Protein AF-A0A4Y7MU16-F1 (afdb_monomer_lite)

Foldseek 3Di:
DDDALVVLLVVLVVVVVVVPDDPLRSLLVLLVVLVVVLVVLLVPQDDPALLSNLLSLLVSLLPSVVRSLVSSCVNPVLPDPVVVVPDDPVDDSCVSVVVSLVVSVVVSLVVCLVRLLVHALLSLVVSLVSNQVSLVSVVVSVGRPNVVVVVSSQVSLLVLLLVLLVVLLVLLLVLLVPDDLVVLPVVDPPPPDDPPPPDPPDPLPLDADPVCVSPVSLVSSLVSNVVSLVSSLSPPDLVCQVVNQVSVLVSLLSSLLSLLVSCVVCVVPDDPVSLVVSLVVLVCCLPRVLVSSLSSLCSSPPLVNVCVVPVDDSVVCVVVCRSHHPSCSSNVSCVVSNPPDPDPPDPDDDDDDDDDDDDDDDDDDDDDDDDDDDDDDDDDDDDDDDDDDDDDDDDDDDDDDDPPDDDDDDD

Structure (mmCIF, N/CA/C/O backbone):
data_AF-A0A4Y7MU16-F1
#
_entry.id   AF-A0A4Y7MU16-F1
#
loop_
_atom_site.group_PDB
_atom_site.id
_atom_site.type_symbol
_atom_site.label_atom_id
_atom_site.label_alt_id
_atom_site.label_comp_id
_atom_site.label_asym_id
_atom_site.label_entity_id
_atom_site.label_seq_id
_atom_site.pdbx_PDB_ins_code
_atom_site.Cartn_x
_atom_site.Cartn_y
_atom_site.Cartn_z
_atom_site.occupancy
_atom_site.B_iso_or_equiv
_atom_site.auth_seq_id
_atom_site.auth_comp_id
_atom_site.auth_asym_id
_atom_site.auth_atom_id
_atom_site.pdbx_PDB_model_num
ATOM 1 N N . MET A 1 1 ? 29.665 -9.356 -17.501 1.00 50.44 1 MET A N 1
ATOM 2 C CA . MET A 1 1 ? 30.226 -8.029 -17.849 1.00 50.44 1 MET A CA 1
ATOM 3 C C . MET A 1 1 ? 29.354 -7.382 -18.915 1.00 50.44 1 MET A C 1
ATOM 5 O O . MET A 1 1 ? 29.232 -7.974 -19.983 1.00 50.44 1 MET A O 1
ATOM 9 N N . PRO A 1 2 ? 28.740 -6.214 -18.660 1.00 68.50 2 PRO A N 1
ATOM 10 C CA . PRO A 1 2 ? 27.995 -5.486 -19.685 1.00 68.50 2 PRO A CA 1
ATOM 11 C C . PRO A 1 2 ? 28.936 -4.986 -20.791 1.00 68.50 2 PRO A C 1
ATOM 13 O O . PRO A 1 2 ? 29.977 -4.393 -20.513 1.00 68.50 2 PRO A O 1
ATOM 16 N N . ALA A 1 3 ? 28.566 -5.188 -22.060 1.00 77.75 3 ALA A N 1
ATOM 17 C CA . ALA A 1 3 ? 29.281 -4.562 -23.174 1.00 77.75 3 ALA A CA 1
ATOM 18 C C . ALA A 1 3 ? 29.185 -3.025 -23.082 1.00 77.75 3 ALA A C 1
ATOM 20 O O . ALA A 1 3 ? 28.113 -2.492 -22.799 1.00 77.75 3 ALA A O 1
ATOM 21 N N . GLN A 1 4 ? 30.284 -2.315 -23.335 1.00 88.62 4 GLN A N 1
ATOM 22 C CA . GLN A 1 4 ? 30.342 -0.848 -23.259 1.00 88.62 4 GLN A CA 1
ATOM 23 C C . GLN A 1 4 ? 29.851 -0.179 -24.557 1.00 88.62 4 GLN A C 1
ATOM 25 O O . GLN A 1 4 ? 29.906 -0.781 -25.634 1.00 88.62 4 GLN A O 1
ATOM 30 N N . LEU A 1 5 ? 29.444 1.095 -24.488 1.00 87.62 5 LEU A N 1
ATOM 31 C CA . LEU A 1 5 ? 28.971 1.877 -25.644 1.00 87.62 5 LEU A CA 1
ATOM 32 C C . LEU A 1 5 ? 29.914 1.824 -26.876 1.00 87.62 5 LEU A C 1
ATOM 34 O O . LEU A 1 5 ? 29.414 1.553 -27.970 1.00 87.62 5 LEU A O 1
ATOM 38 N N . PRO A 1 6 ? 31.257 1.953 -26.761 1.00 90.94 6 PRO A N 1
ATOM 39 C CA . PRO A 1 6 ? 32.152 1.866 -27.922 1.00 90.94 6 PRO A CA 1
ATOM 40 C C . PRO A 1 6 ? 32.183 0.485 -28.596 1.00 90.94 6 PRO A C 1
ATOM 42 O O . PRO A 1 6 ? 32.540 0.382 -29.769 1.00 90.94 6 PRO A O 1
ATOM 45 N N . HIS A 1 7 ? 31.821 -0.585 -27.881 1.00 90.94 7 HIS A N 1
ATOM 46 C CA . HIS A 1 7 ? 31.638 -1.912 -28.473 1.00 90.94 7 HIS A CA 1
ATOM 47 C C . HIS A 1 7 ? 30.292 -1.994 -29.207 1.00 90.94 7 HIS A C 1
ATOM 49 O O . HIS A 1 7 ? 30.240 -2.475 -30.336 1.00 90.94 7 HIS A O 1
ATOM 55 N N . CYS A 1 8 ? 29.227 -1.452 -28.613 1.00 92.19 8 CYS A N 1
ATOM 56 C CA . CYS A 1 8 ? 27.890 -1.416 -29.211 1.00 92.19 8 CYS A CA 1
ATOM 57 C C . CYS A 1 8 ? 27.881 -0.648 -30.540 1.00 92.19 8 CYS A C 1
ATOM 59 O O . CYS A 1 8 ? 27.414 -1.175 -31.547 1.00 92.19 8 CYS A O 1
ATOM 61 N N . LEU A 1 9 ? 28.490 0.543 -30.565 1.00 91.56 9 LEU A N 1
ATOM 62 C CA . LEU A 1 9 ? 28.662 1.359 -31.772 1.00 91.56 9 LEU A CA 1
ATOM 63 C C . LEU A 1 9 ? 29.432 0.615 -32.874 1.00 91.56 9 LEU A C 1
ATOM 65 O O . LEU A 1 9 ? 29.068 0.706 -34.045 1.00 91.56 9 LEU A O 1
ATOM 69 N N . LYS A 1 10 ? 30.459 -0.172 -32.520 1.00 93.44 10 LYS A N 1
ATOM 70 C CA . LYS A 1 10 ? 31.178 -1.019 -33.485 1.00 93.44 10 LYS A CA 1
ATOM 71 C C . LYS A 1 10 ? 30.280 -2.123 -34.043 1.00 93.44 10 LYS A C 1
ATOM 73 O O . LYS A 1 10 ? 30.223 -2.270 -35.258 1.00 93.44 10 LYS A O 1
ATOM 78 N N . VAL A 1 11 ? 29.572 -2.870 -33.191 1.00 93.31 11 VAL A N 1
ATOM 79 C CA . VAL A 1 11 ? 28.681 -3.971 -33.610 1.00 93.31 11 VAL A CA 1
ATOM 80 C C . VAL A 1 11 ? 27.541 -3.463 -34.495 1.00 93.31 11 VAL A C 1
ATOM 82 O O . VAL A 1 11 ? 27.362 -3.973 -35.599 1.00 93.31 11 VAL A O 1
ATOM 85 N N . VAL A 1 12 ? 26.835 -2.408 -34.082 1.00 93.50 12 VAL A N 1
ATOM 86 C CA . VAL A 1 12 ? 25.778 -1.774 -34.891 1.00 93.50 12 VAL A CA 1
ATOM 87 C C . VAL A 1 12 ? 26.351 -1.176 -36.180 1.00 93.50 12 VAL A C 1
ATOM 89 O O . VAL A 1 12 ? 25.787 -1.365 -37.255 1.00 93.50 12 VAL A O 1
ATOM 92 N N . GLY A 1 13 ? 27.539 -0.572 -36.117 1.00 92.50 13 GLY A N 1
ATOM 93 C CA . GLY A 1 13 ? 28.277 -0.115 -37.291 1.00 92.50 13 GLY A CA 1
ATOM 94 C C . GLY A 1 13 ? 28.751 -1.235 -38.229 1.00 92.50 13 GLY A C 1
ATOM 95 O O . GLY A 1 13 ? 29.057 -0.947 -39.383 1.00 92.50 13 GLY A O 1
ATOM 96 N N . TYR A 1 14 ? 28.835 -2.499 -37.796 1.00 94.75 14 TYR A N 1
ATOM 97 C CA . TYR A 1 14 ? 28.999 -3.650 -38.695 1.00 94.75 14 TYR A CA 1
ATOM 98 C C . TYR A 1 14 ? 27.648 -4.104 -39.263 1.00 94.75 14 TYR A C 1
ATOM 100 O O . TYR A 1 14 ? 27.562 -4.309 -40.469 1.00 94.75 14 TYR A O 1
ATOM 108 N N . LEU A 1 15 ? 26.594 -4.191 -38.440 1.00 94.12 15 LEU A N 1
ATOM 109 C CA . LEU A 1 15 ? 25.238 -4.569 -38.871 1.00 94.12 15 LEU A CA 1
ATOM 110 C C . LEU A 1 15 ? 24.717 -3.654 -39.993 1.00 94.12 15 LEU A C 1
ATOM 112 O O . LEU A 1 15 ? 24.406 -4.152 -41.075 1.00 94.12 15 LEU A O 1
ATOM 116 N N . ARG A 1 16 ? 24.749 -2.327 -39.793 1.00 93.38 16 ARG A N 1
ATOM 117 C CA . ARG A 1 16 ? 24.359 -1.328 -40.809 1.00 93.38 16 ARG A CA 1
ATOM 118 C C . ARG A 1 16 ? 25.166 -1.468 -42.112 1.00 93.38 16 ARG A C 1
ATOM 120 O O . ARG A 1 16 ? 24.612 -1.333 -43.196 1.00 93.38 16 ARG A O 1
ATOM 127 N N . ARG A 1 17 ? 26.467 -1.792 -42.034 1.00 95.19 17 ARG A N 1
ATOM 128 C CA . ARG A 1 17 ? 27.338 -1.992 -43.216 1.00 95.19 17 ARG A CA 1
ATOM 129 C C . ARG A 1 17 ? 27.137 -3.324 -43.941 1.00 95.19 17 ARG A C 1
ATOM 131 O O . ARG A 1 17 ? 27.571 -3.432 -45.082 1.00 95.19 17 ARG A O 1
ATOM 138 N N . MET A 1 18 ? 26.524 -4.326 -43.311 1.00 94.19 18 MET A N 1
ATOM 139 C CA . MET A 1 18 ? 26.190 -5.583 -43.989 1.00 94.19 18 MET A CA 1
ATOM 140 C C . MET A 1 18 ? 24.920 -5.463 -44.841 1.00 94.19 18 MET A C 1
ATOM 142 O O . MET A 1 18 ? 24.765 -6.242 -45.774 1.00 94.19 18 MET A O 1
ATOM 146 N N . GLY A 1 19 ? 24.027 -4.508 -44.546 1.00 90.19 19 GLY A N 1
ATOM 147 C CA . GLY A 1 19 ? 22.806 -4.268 -45.332 1.00 90.19 19 GLY A CA 1
ATOM 148 C C . GLY A 1 19 ? 21.785 -5.416 -45.305 1.00 90.19 19 GLY A C 1
ATOM 149 O O . GLY A 1 19 ? 20.919 -5.479 -46.169 1.00 90.19 19 GLY A O 1
ATOM 150 N N . VAL A 1 20 ? 21.910 -6.340 -44.344 1.00 93.75 20 VAL A N 1
ATOM 151 C CA . VAL A 1 20 ? 21.046 -7.532 -44.193 1.00 93.75 20 VAL A CA 1
ATOM 152 C C . VAL A 1 20 ? 19.807 -7.252 -43.334 1.00 93.75 20 VAL A C 1
ATOM 154 O O . VAL A 1 20 ? 18.834 -7.991 -43.424 1.00 93.75 20 VAL A O 1
ATOM 157 N N . PHE A 1 21 ? 19.845 -6.199 -42.514 1.00 91.31 21 PHE A N 1
ATOM 158 C CA . PHE A 1 21 ? 18.784 -5.823 -41.580 1.00 91.31 21 PHE A CA 1
ATOM 159 C C . PHE A 1 21 ? 18.346 -4.379 -41.815 1.00 91.31 21 PHE A C 1
ATOM 161 O O . PHE A 1 21 ? 19.187 -3.531 -42.133 1.00 91.31 21 PHE A O 1
ATOM 168 N N . SER A 1 22 ? 17.062 -4.097 -41.600 1.00 90.06 22 SER A N 1
ATOM 169 C CA . SER A 1 22 ? 16.547 -2.728 -41.512 1.00 90.06 22 SER A CA 1
ATOM 170 C C . SER A 1 22 ? 16.989 -2.040 -40.209 1.00 90.06 22 SER A C 1
ATOM 172 O O . SER A 1 22 ? 17.485 -2.683 -39.279 1.00 90.06 22 SER A O 1
ATOM 174 N N . GLU A 1 23 ? 16.817 -0.721 -40.109 1.00 88.25 23 GLU A N 1
ATOM 175 C CA . GLU A 1 23 ? 17.204 0.017 -38.900 1.00 88.25 23 GLU A CA 1
ATOM 176 C C . GLU A 1 23 ? 16.298 -0.355 -37.707 1.00 88.25 23 GLU A C 1
ATOM 178 O O . GLU A 1 23 ? 16.780 -0.538 -36.590 1.00 88.25 23 GLU A O 1
ATOM 183 N N . GLU A 1 24 ? 15.010 -0.604 -37.955 1.00 89.62 24 GLU A N 1
ATOM 184 C CA . GLU A 1 24 ? 14.029 -1.138 -37.002 1.00 89.62 24 GLU A CA 1
ATOM 185 C C . GLU A 1 24 ? 14.423 -2.528 -36.488 1.00 89.62 24 GLU A C 1
ATOM 187 O O . GLU A 1 24 ? 14.350 -2.795 -35.285 1.00 89.62 24 GLU A O 1
ATOM 192 N N . GLU A 1 25 ? 14.896 -3.412 -37.372 1.00 92.25 25 GLU A N 1
ATOM 193 C CA . GLU A 1 25 ? 15.423 -4.716 -36.974 1.00 92.25 25 GLU A CA 1
ATOM 194 C C . GLU A 1 25 ? 16.686 -4.576 -36.117 1.00 92.25 25 GLU A C 1
ATOM 196 O O . GLU A 1 25 ? 16.819 -5.276 -35.114 1.00 92.25 25 GLU A O 1
ATOM 201 N N . ILE A 1 26 ? 17.597 -3.657 -36.450 1.00 93.81 26 ILE A N 1
ATOM 202 C CA . ILE A 1 26 ? 18.818 -3.406 -35.668 1.00 93.81 26 ILE A CA 1
ATOM 203 C C . ILE A 1 26 ? 18.474 -2.839 -34.278 1.00 93.81 26 ILE A C 1
ATOM 205 O O . ILE A 1 26 ? 19.003 -3.336 -33.276 1.00 93.81 26 ILE A O 1
ATOM 209 N N . ARG A 1 27 ? 17.544 -1.875 -34.189 1.00 93.94 27 ARG A N 1
ATOM 210 C CA . ARG A 1 27 ? 16.982 -1.342 -32.929 1.00 93.94 27 ARG A CA 1
ATOM 211 C C . ARG A 1 27 ? 16.387 -2.460 -32.073 1.00 93.94 27 ARG A C 1
ATOM 213 O O . ARG A 1 27 ? 16.740 -2.610 -30.900 1.00 93.94 27 ARG A O 1
ATOM 220 N N . LEU A 1 28 ? 15.530 -3.292 -32.670 1.00 93.75 28 LEU A N 1
ATOM 221 C CA . LEU A 1 28 ? 14.874 -4.405 -31.988 1.00 93.75 28 LEU A CA 1
ATOM 222 C C . LEU A 1 28 ? 15.882 -5.472 -31.535 1.00 93.75 28 LEU A C 1
ATOM 224 O O . LEU A 1 28 ? 15.782 -5.960 -30.412 1.00 93.75 28 LEU A O 1
ATOM 228 N N . LYS A 1 29 ? 16.879 -5.819 -32.359 1.00 94.38 29 LYS A N 1
ATOM 229 C CA . LYS A 1 29 ? 17.928 -6.793 -32.005 1.00 94.38 29 LYS A CA 1
ATOM 230 C C . LYS A 1 29 ? 18.833 -6.290 -30.885 1.00 94.38 29 LYS A C 1
ATOM 232 O O . LYS A 1 29 ? 19.184 -7.083 -30.010 1.00 94.38 29 LYS A O 1
ATOM 237 N N . PHE A 1 30 ? 19.160 -4.997 -30.863 1.00 95.44 30 PHE A N 1
ATOM 238 C CA . PHE A 1 30 ? 19.878 -4.381 -29.746 1.00 95.44 30 PHE A CA 1
ATOM 239 C C . PHE A 1 30 ? 19.081 -4.518 -28.441 1.00 95.44 30 PHE A C 1
ATOM 241 O O . PHE A 1 30 ? 19.600 -5.060 -27.464 1.00 95.44 30 PHE A O 1
ATOM 248 N N . LEU A 1 31 ? 17.809 -4.103 -28.433 1.00 96.12 31 LEU A N 1
ATOM 249 C CA . LEU A 1 31 ? 16.962 -4.178 -27.238 1.00 96.12 31 LEU A CA 1
ATOM 250 C C . LEU A 1 31 ? 16.687 -5.625 -26.800 1.00 96.12 31 LEU A C 1
ATOM 252 O O . LEU A 1 31 ? 16.736 -5.901 -25.606 1.00 96.12 31 LEU A O 1
ATOM 256 N N . GLN A 1 32 ? 16.491 -6.567 -27.732 1.00 95.62 32 GLN A N 1
ATOM 257 C CA . GLN A 1 32 ? 16.361 -8.002 -27.432 1.00 95.62 32 GLN A CA 1
ATOM 258 C C . GLN A 1 32 ? 17.610 -8.549 -26.725 1.00 95.62 32 GLN A C 1
ATOM 260 O O . GLN A 1 32 ? 17.499 -9.128 -25.647 1.00 95.62 32 GLN A O 1
ATOM 265 N N . ALA A 1 33 ? 18.804 -8.328 -27.287 1.00 95.12 33 ALA A N 1
ATOM 266 C CA . ALA A 1 33 ? 20.053 -8.809 -26.694 1.00 95.12 33 ALA A CA 1
ATOM 267 C C . ALA A 1 33 ? 20.326 -8.186 -25.311 1.00 95.12 33 ALA A C 1
ATOM 269 O O . ALA A 1 33 ? 20.867 -8.847 -24.421 1.00 95.12 33 ALA A O 1
ATOM 270 N N . ARG A 1 34 ? 19.928 -6.923 -25.114 1.00 95.38 34 ARG A N 1
ATOM 271 C CA . ARG A 1 34 ? 20.030 -6.231 -23.825 1.00 95.38 34 ARG A CA 1
ATOM 272 C C . ARG A 1 34 ? 19.020 -6.718 -22.792 1.00 95.38 34 ARG A C 1
ATOM 274 O O . ARG A 1 34 ? 19.419 -6.940 -21.654 1.00 95.38 34 ARG A O 1
ATOM 281 N N . ASP A 1 35 ? 17.769 -6.939 -23.183 1.00 95.25 35 ASP A N 1
ATOM 282 C CA . ASP A 1 35 ? 16.710 -7.460 -22.313 1.00 95.25 35 ASP A CA 1
ATOM 283 C C . ASP A 1 35 ? 17.004 -8.893 -21.845 1.00 95.25 35 ASP A C 1
ATOM 285 O O . ASP A 1 35 ? 16.840 -9.192 -20.666 1.00 95.25 35 ASP A O 1
ATOM 289 N N . SER A 1 36 ? 17.511 -9.765 -22.727 1.00 95.94 36 SER A N 1
ATOM 290 C CA . SER A 1 36 ? 17.919 -11.126 -22.347 1.00 95.94 36 SER A CA 1
ATOM 291 C C . SER A 1 36 ? 19.053 -11.134 -21.319 1.00 95.94 36 SER A C 1
ATOM 293 O O . SER A 1 36 ? 18.976 -11.873 -20.340 1.00 95.94 36 SER A O 1
ATOM 295 N N . TRP A 1 37 ? 20.083 -10.297 -21.503 1.00 95.69 37 TRP A N 1
ATOM 296 C CA . TRP A 1 37 ? 21.163 -10.174 -20.518 1.00 95.69 37 TRP A CA 1
ATOM 297 C C . TRP A 1 37 ? 20.661 -9.577 -19.192 1.00 95.69 37 TRP A C 1
ATOM 299 O O . TRP A 1 37 ? 20.937 -10.128 -18.127 1.00 95.69 37 TRP A O 1
ATOM 309 N N . PHE A 1 38 ? 19.883 -8.493 -19.251 1.00 96.25 38 PHE A N 1
ATOM 310 C CA . PHE A 1 38 ? 19.322 -7.848 -18.064 1.00 96.25 38 PHE A CA 1
ATOM 311 C C . PHE A 1 38 ? 18.473 -8.821 -17.233 1.00 96.25 38 PHE A C 1
ATOM 313 O O . PHE A 1 38 ? 18.653 -8.900 -16.020 1.00 96.25 38 PHE A O 1
ATOM 320 N N . LYS A 1 39 ? 17.626 -9.629 -17.885 1.00 96.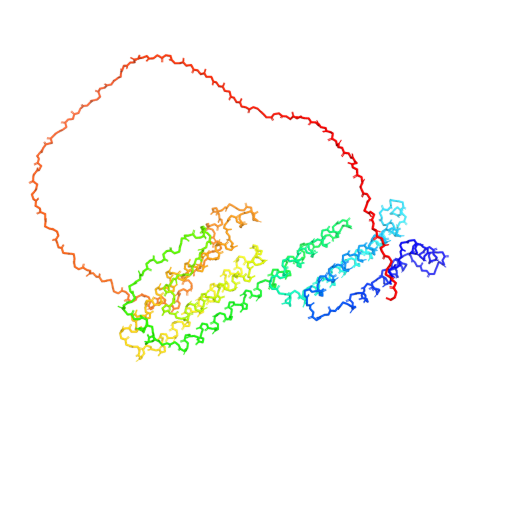12 39 LYS A N 1
ATOM 321 C CA . LYS A 1 39 ? 16.834 -10.677 -17.227 1.00 96.12 39 LYS A CA 1
ATOM 322 C C . LYS A 1 39 ? 17.705 -11.716 -16.529 1.00 96.12 39 LYS A C 1
ATOM 324 O O . LYS A 1 39 ? 17.485 -11.943 -15.348 1.00 96.12 39 LYS A O 1
ATOM 329 N N . SER A 1 40 ? 18.753 -12.241 -17.178 1.00 96.44 40 SER A N 1
ATOM 330 C CA . SER A 1 40 ? 19.674 -13.170 -16.498 1.00 96.44 40 SER A CA 1
ATOM 331 C C . SER A 1 40 ? 20.318 -12.568 -15.239 1.00 96.44 40 SER A C 1
ATOM 333 O O . SER A 1 40 ? 20.446 -13.254 -14.233 1.00 96.44 40 SER A O 1
ATOM 335 N N . THR A 1 41 ? 20.629 -11.267 -15.242 1.00 95.38 41 THR A N 1
ATOM 336 C CA . THR A 1 41 ? 21.169 -10.563 -14.066 1.00 95.38 41 THR A CA 1
ATOM 337 C C . THR A 1 41 ? 20.123 -10.308 -12.965 1.00 95.38 41 THR A C 1
ATOM 339 O O . THR A 1 41 ? 20.500 -10.185 -11.803 1.00 95.38 41 THR A O 1
ATOM 342 N N . LEU A 1 42 ? 18.821 -10.277 -13.281 1.00 96.25 42 LEU A N 1
ATOM 343 C CA . LEU A 1 42 ? 17.750 -10.288 -12.270 1.00 96.25 42 LEU A CA 1
ATOM 344 C C . LEU A 1 42 ? 17.438 -11.705 -11.753 1.00 96.25 42 LEU A C 1
ATOM 346 O O . LEU A 1 42 ? 17.127 -11.881 -10.577 1.00 96.25 42 LEU A O 1
ATOM 350 N N . ASP A 1 43 ? 17.533 -12.726 -12.606 1.00 95.88 43 ASP A N 1
ATOM 351 C CA . ASP A 1 43 ? 17.289 -14.122 -12.224 1.00 95.88 43 ASP A CA 1
ATOM 352 C C . ASP A 1 43 ? 18.367 -14.675 -11.273 1.00 95.88 43 ASP A C 1
ATOM 354 O O . ASP A 1 43 ? 18.069 -15.551 -10.460 1.00 95.88 43 ASP A O 1
ATOM 358 N N . GLU A 1 44 ? 19.582 -14.116 -11.318 1.00 96.25 44 GLU A N 1
ATOM 359 C CA . GLU A 1 44 ? 20.698 -14.381 -10.394 1.00 96.25 44 GLU A CA 1
ATOM 360 C C . GLU A 1 44 ? 20.500 -13.806 -8.969 1.00 96.25 44 GLU A C 1
ATOM 362 O O . GLU A 1 44 ? 21.300 -14.103 -8.077 1.00 96.25 44 GLU A O 1
ATOM 367 N N . ILE A 1 45 ? 19.465 -12.992 -8.709 1.00 96.50 45 ILE A N 1
ATOM 368 C CA . ILE A 1 45 ? 19.251 -12.378 -7.386 1.00 96.50 45 ILE A CA 1
ATOM 369 C C . ILE A 1 45 ? 18.701 -13.425 -6.385 1.00 96.50 45 ILE A C 1
ATOM 371 O O . ILE A 1 45 ? 17.656 -14.024 -6.654 1.00 96.50 45 ILE A O 1
ATOM 375 N N . PRO A 1 46 ? 19.334 -13.616 -5.203 1.00 95.44 46 PRO A N 1
ATOM 376 C CA . PRO A 1 46 ? 18.838 -14.507 -4.146 1.00 95.44 46 PRO A CA 1
ATOM 377 C C . PRO A 1 46 ? 17.454 -14.093 -3.620 1.00 95.44 46 PRO A C 1
ATOM 379 O O . PRO A 1 46 ? 17.191 -12.901 -3.450 1.00 95.44 46 PRO A O 1
ATOM 382 N N . LYS A 1 47 ? 16.581 -15.072 -3.353 1.00 94.38 47 LYS A N 1
ATOM 383 C CA . LYS A 1 47 ? 15.132 -14.896 -3.088 1.00 94.38 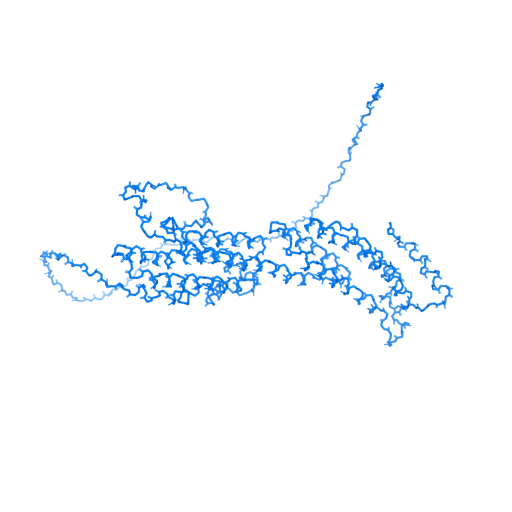47 LYS A CA 1
ATOM 384 C C . LYS A 1 47 ? 14.711 -15.277 -1.661 1.00 94.38 47 LYS A C 1
ATOM 386 O O . LYS A 1 47 ? 13.528 -15.247 -1.334 1.00 94.38 47 LYS A O 1
ATOM 391 N N . GLU A 1 48 ? 15.676 -15.621 -0.812 1.00 93.00 48 GLU A N 1
ATOM 392 C CA . GLU A 1 48 ? 15.495 -16.083 0.569 1.00 93.00 48 GLU A CA 1
ATOM 393 C C . GLU A 1 48 ? 15.117 -14.939 1.526 1.00 93.00 48 GLU A C 1
ATOM 395 O O . GLU A 1 48 ? 14.330 -15.136 2.449 1.00 93.00 48 GLU A O 1
ATOM 400 N N . ASP A 1 49 ? 15.651 -13.739 1.285 1.00 94.50 49 ASP A N 1
ATOM 401 C CA . ASP A 1 49 ? 15.317 -12.503 1.999 1.00 94.50 49 ASP A CA 1
ATOM 402 C C . ASP A 1 49 ? 14.631 -11.540 1.019 1.00 94.50 49 ASP A C 1
ATOM 404 O O . ASP A 1 49 ? 15.253 -11.027 0.086 1.00 94.50 49 ASP A O 1
ATOM 408 N N . ALA A 1 50 ? 13.338 -11.287 1.233 1.00 94.69 50 ALA A N 1
ATOM 409 C CA . ALA A 1 50 ? 12.535 -10.436 0.357 1.00 94.69 50 ALA A CA 1
ATOM 410 C C . ALA A 1 50 ? 12.964 -8.956 0.371 1.00 94.69 50 ALA A C 1
ATOM 412 O O . ALA A 1 50 ? 12.820 -8.272 -0.640 1.00 94.69 50 ALA A O 1
ATOM 413 N N . TYR A 1 51 ? 13.510 -8.449 1.481 1.00 95.81 51 TYR A N 1
ATOM 414 C CA . TYR A 1 51 ? 14.026 -7.080 1.552 1.00 95.81 51 TYR A CA 1
ATOM 415 C C . TYR A 1 51 ? 15.299 -6.949 0.709 1.00 95.81 51 TYR A C 1
ATOM 417 O O . TYR A 1 51 ? 15.401 -6.047 -0.123 1.00 95.81 51 TYR A O 1
ATOM 425 N N . GLN A 1 52 ? 16.229 -7.897 0.847 1.00 96.06 52 GLN A N 1
ATOM 426 C CA . GLN A 1 52 ? 17.462 -7.930 0.055 1.00 96.06 52 GLN A CA 1
ATOM 427 C C . GLN A 1 52 ? 17.197 -8.208 -1.432 1.00 96.06 52 GLN A C 1
ATOM 429 O O . GLN A 1 52 ? 17.839 -7.590 -2.284 1.00 96.06 52 GLN A O 1
ATOM 434 N N . HIS A 1 53 ? 16.241 -9.086 -1.759 1.00 96.88 53 HIS A N 1
ATOM 435 C CA . HIS A 1 53 ? 15.817 -9.347 -3.138 1.00 96.88 53 HIS A CA 1
ATOM 436 C C . HIS A 1 53 ? 15.279 -8.075 -3.804 1.00 96.88 53 HIS A C 1
ATOM 438 O O . HIS A 1 53 ? 15.744 -7.698 -4.883 1.00 96.88 53 HIS A O 1
ATOM 444 N N . VAL A 1 54 ? 14.356 -7.362 -3.144 1.00 97.38 54 VAL A N 1
ATOM 445 C CA . VAL A 1 54 ? 13.779 -6.127 -3.694 1.00 97.38 54 VAL A CA 1
ATOM 446 C C . VAL A 1 54 ? 14.830 -5.025 -3.811 1.00 97.38 54 VAL A C 1
ATOM 448 O O . VAL A 1 54 ? 14.907 -4.400 -4.865 1.00 97.38 54 VAL A O 1
ATOM 451 N N . LEU A 1 55 ? 15.683 -4.805 -2.803 1.00 97.25 55 LEU A N 1
ATOM 452 C CA . LEU A 1 55 ? 16.731 -3.778 -2.891 1.00 97.25 55 LEU A CA 1
ATOM 453 C C . LEU A 1 55 ? 17.691 -4.021 -4.065 1.00 97.25 55 LEU A C 1
ATOM 455 O O . LEU A 1 55 ? 17.937 -3.102 -4.847 1.00 97.25 55 LEU A O 1
ATOM 459 N N . LYS A 1 56 ? 18.168 -5.258 -4.248 1.00 97.38 56 LYS A N 1
ATOM 460 C CA . LYS A 1 56 ? 19.018 -5.626 -5.394 1.00 97.38 56 LYS A CA 1
ATOM 461 C C . LYS A 1 56 ? 18.276 -5.492 -6.723 1.00 97.38 56 LYS A C 1
ATOM 463 O O . LYS A 1 56 ? 18.851 -5.002 -7.691 1.00 97.38 56 LYS A O 1
ATOM 468 N N . THR A 1 57 ? 16.994 -5.859 -6.766 1.00 97.75 57 THR A N 1
ATOM 469 C CA . THR A 1 57 ? 16.147 -5.697 -7.959 1.00 97.75 57 THR A CA 1
ATOM 470 C C . THR A 1 57 ? 16.005 -4.223 -8.341 1.00 97.75 57 THR A C 1
ATOM 472 O O . THR A 1 57 ? 16.159 -3.883 -9.513 1.00 97.75 57 THR A O 1
ATOM 475 N N . VAL A 1 58 ? 15.775 -3.331 -7.369 1.00 97.81 58 VAL A N 1
ATOM 476 C CA . VAL A 1 58 ? 15.713 -1.873 -7.574 1.00 97.81 58 VAL A CA 1
ATOM 477 C C . VAL A 1 58 ? 17.056 -1.331 -8.064 1.00 97.81 58 VAL A C 1
ATOM 479 O O . VAL A 1 58 ? 17.089 -0.577 -9.034 1.00 97.81 58 VAL A O 1
ATOM 482 N N . GLU A 1 59 ? 18.165 -1.721 -7.433 1.00 96.31 59 GLU A N 1
ATOM 483 C CA . GLU A 1 59 ? 19.503 -1.248 -7.797 1.00 96.31 59 GLU A CA 1
ATOM 484 C C . GLU A 1 59 ? 19.910 -1.676 -9.214 1.00 96.31 59 GLU A C 1
ATOM 486 O O . GLU A 1 59 ? 20.264 -0.825 -10.035 1.00 96.31 59 GLU A O 1
ATOM 491 N N . LEU A 1 60 ? 19.817 -2.972 -9.521 1.00 96.62 60 LEU A N 1
ATOM 492 C CA . LEU A 1 60 ? 20.204 -3.527 -10.819 1.00 96.62 60 LEU A CA 1
ATOM 493 C C . LEU A 1 60 ? 19.284 -3.022 -11.938 1.00 96.62 60 LEU A C 1
ATOM 495 O O . LEU A 1 60 ? 19.775 -2.689 -13.017 1.00 96.62 60 LEU A O 1
ATOM 499 N N . SER A 1 61 ? 17.980 -2.867 -11.673 1.00 97.25 61 SER A N 1
ATOM 500 C CA . SER A 1 61 ? 17.050 -2.219 -12.612 1.00 97.25 61 SER A CA 1
ATOM 501 C C . SER A 1 61 ? 17.443 -0.768 -12.875 1.00 97.25 61 SER A C 1
ATOM 503 O O . SER A 1 61 ? 17.585 -0.373 -14.031 1.00 97.25 61 SER A O 1
ATOM 505 N N . ARG A 1 62 ? 17.690 0.020 -11.821 1.00 96.56 62 ARG A N 1
ATOM 506 C CA . ARG A 1 62 ? 18.075 1.432 -11.934 1.00 96.56 62 ARG A CA 1
ATOM 507 C C . ARG A 1 62 ? 19.350 1.621 -12.750 1.00 96.56 62 ARG A C 1
ATOM 509 O O . ARG A 1 62 ? 19.382 2.496 -13.610 1.00 96.56 62 ARG A O 1
ATOM 516 N N . VAL A 1 63 ? 20.393 0.836 -12.478 1.00 94.69 63 VAL A N 1
ATOM 517 C CA . VAL A 1 63 ? 21.681 0.957 -13.177 1.00 94.69 63 VAL A CA 1
ATOM 518 C C . VAL A 1 63 ? 21.557 0.456 -14.616 1.00 94.69 63 VAL A C 1
ATOM 520 O O . VAL A 1 63 ? 21.792 1.214 -15.555 1.00 94.69 63 VAL A O 1
ATOM 523 N N . HIS A 1 64 ? 21.137 -0.793 -14.819 1.00 95.38 64 HIS A N 1
ATOM 524 C CA . HIS A 1 64 ? 21.241 -1.421 -16.135 1.00 95.38 64 HIS A CA 1
ATOM 525 C C . HIS A 1 64 ? 20.198 -0.921 -17.133 1.00 95.38 64 HIS A C 1
ATOM 527 O O . HIS A 1 64 ? 20.512 -0.808 -18.317 1.00 95.38 64 HIS A O 1
ATOM 533 N N . LEU A 1 65 ? 18.991 -0.547 -16.697 1.00 96.12 65 LEU A N 1
ATOM 534 C CA . LEU A 1 65 ? 18.020 0.063 -17.607 1.00 96.12 65 LEU A CA 1
ATOM 535 C C . LEU A 1 65 ? 18.446 1.480 -18.021 1.00 96.12 65 LEU A C 1
ATOM 537 O O . LEU A 1 65 ? 18.214 1.863 -19.166 1.00 96.12 65 LEU A O 1
ATOM 541 N N . PHE A 1 66 ? 19.131 2.228 -17.146 1.00 94.62 66 PHE A N 1
ATOM 542 C CA . PHE A 1 66 ? 19.710 3.531 -17.490 1.00 94.62 66 PHE A CA 1
ATOM 543 C C . PHE A 1 66 ? 20.894 3.383 -18.460 1.00 94.62 66 PHE A C 1
ATOM 545 O O . PHE A 1 66 ? 20.966 4.110 -19.453 1.00 94.62 66 PHE A O 1
ATOM 552 N N . ASP A 1 67 ? 21.774 2.397 -18.243 1.00 93.56 67 ASP A N 1
ATOM 553 C CA . ASP A 1 67 ? 22.851 2.046 -19.179 1.00 93.56 67 ASP A CA 1
ATOM 554 C C . ASP A 1 67 ? 22.300 1.672 -20.564 1.00 93.56 67 ASP A C 1
ATOM 556 O O . ASP A 1 67 ? 22.801 2.143 -21.583 1.00 93.56 67 ASP A O 1
ATOM 560 N N . ILE A 1 68 ? 21.260 0.832 -20.628 1.00 95.25 68 ILE A N 1
ATOM 561 C CA . ILE A 1 68 ? 20.656 0.402 -21.898 1.00 95.25 68 ILE A CA 1
ATOM 562 C C . ILE A 1 68 ? 19.964 1.581 -22.595 1.00 95.25 68 ILE A C 1
ATOM 564 O O . ILE A 1 68 ? 20.135 1.750 -23.803 1.00 95.25 68 ILE A O 1
ATOM 568 N N . ALA A 1 69 ? 19.234 2.421 -21.856 1.00 93.56 69 ALA A N 1
ATOM 569 C CA . ALA A 1 69 ? 18.526 3.573 -22.408 1.00 93.56 69 ALA A CA 1
ATOM 570 C C . ALA A 1 69 ? 19.473 4.656 -22.953 1.00 93.56 69 ALA A C 1
ATOM 572 O O . ALA A 1 69 ? 19.292 5.139 -24.073 1.00 93.56 69 ALA A O 1
ATOM 573 N N . THR A 1 70 ? 20.515 5.007 -22.194 1.00 91.38 70 THR A N 1
ATOM 574 C CA . THR A 1 70 ? 21.532 5.974 -22.638 1.00 91.38 70 THR A CA 1
ATOM 575 C C . THR A 1 70 ? 22.334 5.446 -23.825 1.00 91.38 70 THR A C 1
ATOM 577 O O . THR A 1 70 ? 22.586 6.194 -24.768 1.00 91.38 70 THR A O 1
ATOM 580 N N . GLN A 1 71 ? 22.665 4.150 -23.847 1.00 93.12 71 GLN A N 1
ATOM 581 C CA . GLN A 1 71 ? 23.296 3.530 -25.012 1.00 93.12 71 GLN A CA 1
ATOM 582 C C . GLN A 1 71 ? 22.380 3.512 -26.233 1.00 93.12 71 GLN A C 1
ATOM 584 O O . GLN A 1 71 ? 22.862 3.789 -27.326 1.00 93.12 71 GLN A O 1
ATOM 589 N N . TYR A 1 72 ? 21.083 3.229 -26.071 1.00 93.75 72 TYR A N 1
ATOM 590 C CA . TYR A 1 72 ? 20.131 3.263 -27.181 1.00 93.75 72 TYR A CA 1
ATOM 591 C C . TYR A 1 72 ? 20.107 4.654 -27.828 1.00 93.75 72 TYR A C 1
ATOM 593 O O . TYR A 1 72 ? 20.417 4.773 -29.010 1.00 93.75 72 TYR A O 1
ATOM 601 N N . ARG A 1 73 ? 19.856 5.719 -27.051 1.00 90.38 73 ARG A N 1
ATOM 602 C CA . ARG A 1 73 ? 19.782 7.099 -27.580 1.00 90.38 73 ARG A CA 1
ATOM 603 C C . ARG A 1 73 ? 21.119 7.617 -28.140 1.00 90.38 73 ARG A C 1
ATOM 605 O O . ARG A 1 73 ? 21.119 8.536 -28.948 1.00 90.38 73 ARG A O 1
ATOM 612 N N . ALA A 1 74 ? 22.251 7.017 -27.756 1.00 90.62 74 ALA A N 1
ATOM 613 C CA . ALA A 1 74 ? 23.576 7.314 -28.314 1.00 90.62 74 ALA A CA 1
ATOM 614 C C . ALA A 1 74 ? 23.931 6.513 -29.590 1.00 90.62 74 ALA A C 1
ATOM 616 O O . ALA A 1 74 ? 24.961 6.777 -30.211 1.00 90.62 74 ALA A O 1
ATOM 617 N N . ILE A 1 75 ? 23.125 5.514 -29.965 1.00 91.50 75 ILE A N 1
ATOM 618 C CA . ILE A 1 75 ? 23.304 4.666 -31.162 1.00 91.50 75 ILE A CA 1
ATOM 619 C C . ILE A 1 75 ? 22.219 4.958 -32.212 1.00 91.50 75 ILE A C 1
ATOM 621 O O . ILE A 1 75 ? 22.481 4.871 -33.419 1.00 91.50 75 ILE A O 1
ATOM 625 N N . PHE A 1 76 ? 21.019 5.291 -31.740 1.00 89.56 76 PHE A N 1
ATOM 626 C CA . PHE A 1 76 ? 19.798 5.538 -32.495 1.00 89.56 76 PHE A CA 1
ATOM 627 C C . PHE A 1 76 ? 19.306 6.954 -32.158 1.00 89.56 76 PHE A C 1
ATOM 629 O O . PHE A 1 76 ? 18.660 7.180 -31.133 1.00 89.56 76 PHE A O 1
ATOM 636 N N . THR A 1 77 ? 19.706 7.932 -32.974 1.00 75.62 77 THR A N 1
ATOM 637 C CA . THR A 1 77 ? 19.568 9.363 -32.662 1.00 75.62 77 THR A CA 1
ATOM 638 C C . THR A 1 77 ? 18.179 9.903 -33.021 1.00 75.62 77 THR A C 1
ATOM 640 O O . THR A 1 77 ? 18.031 10.736 -33.910 1.00 75.62 77 THR A O 1
ATOM 643 N N . ASP A 1 78 ? 17.159 9.443 -32.295 1.00 68.69 78 ASP A N 1
ATOM 644 C CA . ASP A 1 78 ? 15.735 9.768 -32.517 1.00 68.69 78 ASP A CA 1
ATOM 645 C C . ASP A 1 78 ? 15.357 11.251 -32.291 1.00 68.69 78 ASP A C 1
ATOM 647 O O . ASP A 1 78 ? 14.211 11.636 -32.498 1.00 68.69 78 ASP A O 1
ATOM 651 N N . GLU A 1 79 ? 16.313 12.083 -31.869 1.00 59.78 79 GLU A N 1
ATOM 652 C CA . GLU A 1 79 ? 16.141 13.511 -31.556 1.00 59.78 79 GLU A CA 1
ATOM 653 C C . GLU A 1 79 ? 16.836 14.444 -32.571 1.00 59.78 79 GLU A C 1
ATOM 655 O O . GLU A 1 79 ? 16.750 15.664 -32.441 1.00 59.78 79 GLU A O 1
ATOM 660 N N . ASP A 1 80 ? 17.585 13.910 -33.546 1.00 65.69 80 ASP A N 1
ATOM 661 C CA . ASP A 1 80 ? 18.330 14.734 -34.508 1.00 65.69 80 ASP A CA 1
ATOM 662 C C . ASP A 1 80 ? 17.375 15.291 -35.586 1.00 65.69 80 ASP A C 1
ATOM 664 O O . ASP A 1 80 ? 16.767 14.503 -36.318 1.00 65.69 80 ASP A O 1
ATOM 668 N N . PRO A 1 81 ? 17.252 16.626 -35.756 1.00 63.94 81 PRO A N 1
ATOM 669 C CA . PRO A 1 81 ? 16.393 17.219 -36.782 1.00 63.94 81 PRO A CA 1
ATOM 670 C C . PRO A 1 81 ? 16.700 16.747 -38.210 1.00 63.94 81 PRO A C 1
ATOM 672 O O . PRO A 1 81 ? 15.804 16.743 -39.051 1.00 63.94 81 PRO A O 1
ATOM 675 N N . LEU A 1 82 ? 17.940 16.338 -38.499 1.00 66.25 82 LEU A N 1
ATOM 676 C CA . LEU A 1 82 ? 18.340 15.795 -39.798 1.00 66.25 82 LEU A CA 1
ATOM 677 C C . LEU A 1 82 ? 17.928 14.327 -39.972 1.00 66.25 82 LEU A C 1
ATOM 679 O O . LEU A 1 82 ? 17.706 13.904 -41.104 1.00 66.25 82 LEU A O 1
ATOM 683 N N . VAL A 1 83 ? 17.787 13.561 -38.887 1.00 67.44 83 VAL A N 1
ATOM 684 C CA . VAL A 1 83 ? 17.199 12.210 -38.927 1.00 67.44 83 VAL A CA 1
ATOM 685 C C . VAL A 1 83 ? 15.685 12.326 -39.086 1.00 67.44 83 VAL A C 1
ATOM 687 O O . VAL A 1 83 ? 15.134 11.767 -40.030 1.00 67.44 83 VAL A O 1
ATOM 690 N N . LEU A 1 84 ? 15.031 13.143 -38.253 1.00 67.62 84 LEU A N 1
ATOM 691 C CA . LEU A 1 84 ? 13.586 13.400 -38.306 1.00 67.62 84 LEU A CA 1
ATOM 692 C C . LEU A 1 84 ? 13.124 13.917 -39.683 1.00 67.62 84 LEU A C 1
ATOM 694 O O . LEU A 1 84 ? 12.055 13.545 -40.156 1.00 67.62 84 LEU A O 1
ATOM 698 N N . ALA A 1 85 ? 13.939 14.730 -40.365 1.00 64.88 85 ALA A N 1
ATOM 699 C CA . ALA A 1 85 ? 13.652 15.221 -41.718 1.00 64.88 85 ALA A CA 1
ATOM 700 C C . ALA A 1 85 ? 13.793 14.164 -42.838 1.00 64.88 85 ALA A C 1
ATOM 702 O O . ALA A 1 85 ? 13.409 14.445 -43.973 1.00 64.88 85 ALA A O 1
ATOM 703 N N . ASN A 1 86 ? 14.353 12.982 -42.549 1.00 65.31 86 ASN A N 1
ATOM 704 C CA . ASN A 1 86 ? 14.553 11.884 -43.504 1.00 65.31 86 ASN A CA 1
ATOM 705 C C . ASN A 1 86 ? 13.800 10.589 -43.125 1.00 65.31 86 ASN A C 1
ATOM 707 O O . ASN A 1 86 ? 13.906 9.601 -43.852 1.00 65.31 86 ASN A O 1
ATOM 711 N N . GLN A 1 87 ? 13.049 10.573 -42.020 1.00 67.56 87 GLN A N 1
ATOM 712 C CA . GLN A 1 87 ? 12.204 9.437 -41.636 1.00 67.56 87 GLN A CA 1
ATOM 713 C C . GLN A 1 87 ? 10.965 9.312 -42.533 1.00 67.56 87 GLN A C 1
ATOM 715 O O . GLN A 1 87 ? 10.416 10.307 -43.010 1.00 67.56 87 GLN A O 1
ATOM 720 N N . ASP A 1 88 ? 10.494 8.078 -42.737 1.00 68.00 88 ASP A N 1
ATOM 721 C CA . ASP A 1 88 ? 9.193 7.835 -43.366 1.00 68.00 88 ASP A CA 1
ATOM 722 C C . ASP A 1 88 ? 8.083 8.307 -42.404 1.00 68.00 88 ASP A C 1
ATOM 724 O O . ASP A 1 88 ? 8.012 7.805 -41.279 1.00 68.00 88 ASP A O 1
ATOM 728 N N . PRO A 1 89 ? 7.187 9.233 -42.804 1.00 67.19 89 PRO A N 1
ATOM 729 C CA . PRO A 1 89 ? 6.115 9.727 -41.937 1.00 67.19 89 PRO A CA 1
ATOM 730 C C . PRO A 1 89 ? 5.100 8.650 -41.506 1.00 67.19 89 PRO A C 1
ATOM 732 O O . PRO A 1 89 ? 4.260 8.924 -40.650 1.00 67.19 89 PRO A O 1
ATOM 735 N N . ASN A 1 90 ? 5.159 7.437 -42.068 1.00 68.94 90 ASN A N 1
ATOM 736 C CA . ASN A 1 90 ? 4.364 6.286 -41.639 1.00 68.94 90 ASN A CA 1
ATOM 737 C C . ASN A 1 90 ? 5.050 5.432 -40.548 1.00 68.94 90 ASN A C 1
ATOM 739 O O . ASN A 1 90 ? 4.386 4.584 -39.947 1.00 68.94 90 ASN A O 1
ATOM 743 N N . THR A 1 91 ? 6.345 5.636 -40.271 1.00 70.19 91 THR A N 1
ATOM 744 C CA . THR A 1 91 ? 7.165 4.737 -39.438 1.00 70.19 91 THR A CA 1
ATOM 745 C C . THR A 1 91 ? 7.689 5.439 -38.186 1.00 70.19 91 THR A C 1
ATOM 747 O O . THR A 1 91 ? 8.651 6.200 -38.225 1.00 70.19 91 THR A O 1
ATOM 750 N N . ASN A 1 92 ? 7.097 5.139 -37.028 1.00 77.19 92 ASN A N 1
ATOM 751 C CA . ASN A 1 92 ? 7.574 5.652 -35.741 1.00 77.19 92 ASN A CA 1
ATOM 752 C C . ASN A 1 92 ? 8.661 4.733 -35.150 1.00 77.19 92 ASN A C 1
ATOM 754 O O . ASN A 1 92 ? 8.385 3.895 -34.291 1.00 77.19 92 ASN A O 1
ATOM 758 N N . GLU A 1 93 ? 9.903 4.890 -35.617 1.00 79.06 93 GLU A N 1
ATOM 759 C CA . GLU A 1 93 ? 11.066 4.144 -35.109 1.00 79.06 93 GLU A CA 1
ATOM 760 C C . GLU A 1 93 ? 11.271 4.314 -33.589 1.00 79.06 93 GLU A C 1
ATOM 762 O O . GLU A 1 93 ? 11.613 3.359 -32.883 1.00 79.06 93 GLU A O 1
ATOM 767 N N . SER A 1 94 ? 11.010 5.515 -33.066 1.00 81.31 94 SER A N 1
ATOM 768 C CA . SER A 1 94 ? 11.171 5.870 -31.651 1.00 81.31 94 SER A CA 1
ATOM 769 C C . SER A 1 94 ? 10.190 5.119 -30.740 1.00 81.31 94 SER A C 1
ATOM 771 O O . SER A 1 94 ? 10.500 4.845 -29.577 1.00 81.31 94 SER A O 1
ATOM 773 N N . ALA A 1 95 ? 9.020 4.717 -31.251 1.00 88.00 95 ALA A N 1
ATOM 774 C CA . ALA A 1 95 ? 8.039 3.937 -30.495 1.00 88.00 95 ALA A CA 1
ATOM 775 C C . ALA A 1 95 ? 8.607 2.594 -30.006 1.00 88.00 95 ALA A C 1
ATOM 777 O O . ALA A 1 95 ? 8.245 2.154 -28.917 1.00 88.00 95 ALA A O 1
ATOM 778 N N . ILE A 1 96 ? 9.549 1.985 -30.740 1.00 91.88 96 ILE A N 1
ATOM 779 C CA . ILE A 1 96 ? 10.224 0.739 -30.334 1.00 91.88 96 ILE A CA 1
ATOM 780 C C . ILE A 1 96 ? 10.905 0.918 -28.963 1.00 91.88 96 ILE A C 1
ATOM 782 O O . ILE A 1 96 ? 10.790 0.059 -28.086 1.00 91.88 96 ILE A O 1
ATOM 786 N N . TYR A 1 97 ? 11.566 2.061 -28.754 1.00 92.06 97 TYR A N 1
ATOM 787 C CA . TYR A 1 97 ? 12.222 2.405 -27.493 1.00 92.06 97 TYR A CA 1
ATOM 788 C C . TYR A 1 97 ? 11.216 2.678 -26.374 1.00 92.06 97 TYR A C 1
ATOM 790 O O . TYR A 1 97 ? 11.318 2.079 -25.302 1.00 92.06 97 TYR A O 1
ATOM 798 N N . TYR A 1 98 ? 10.216 3.532 -26.613 1.00 91.44 98 TYR A N 1
ATOM 799 C CA . TYR A 1 98 ? 9.243 3.881 -25.574 1.00 91.44 98 TYR A CA 1
ATOM 800 C C . TYR A 1 98 ? 8.375 2.685 -25.157 1.00 91.44 98 TYR A C 1
ATOM 802 O O . TYR A 1 98 ? 8.149 2.494 -23.963 1.00 91.44 98 TYR A O 1
ATOM 810 N N . SER A 1 99 ? 7.963 1.821 -26.091 1.00 93.56 99 SER A N 1
ATOM 811 C CA . SER A 1 99 ? 7.277 0.564 -25.764 1.00 93.56 99 SER A CA 1
ATOM 812 C C . SER A 1 99 ? 8.157 -0.381 -24.941 1.00 93.56 99 SER A C 1
ATOM 814 O O . SER A 1 99 ? 7.658 -1.002 -24.002 1.00 93.56 99 SER A O 1
ATOM 816 N N . TRP A 1 100 ? 9.463 -0.464 -25.226 1.00 95.88 100 TRP A N 1
ATOM 817 C CA . TRP A 1 100 ? 10.392 -1.244 -24.403 1.00 95.88 100 TRP A CA 1
ATOM 818 C C . TRP A 1 100 ? 10.530 -0.663 -22.988 1.00 95.88 100 TRP A C 1
ATOM 820 O O . TRP A 1 100 ? 10.392 -1.413 -22.023 1.00 95.88 100 TRP A O 1
ATOM 830 N N . ILE A 1 101 ? 10.720 0.655 -22.847 1.00 95.69 101 ILE A N 1
ATOM 831 C CA . ILE A 1 101 ? 10.792 1.342 -21.544 1.00 95.69 101 ILE A CA 1
ATOM 832 C C . ILE A 1 101 ? 9.522 1.104 -20.718 1.00 95.69 101 ILE A C 1
ATOM 834 O O . ILE A 1 101 ? 9.620 0.713 -19.555 1.00 95.69 101 ILE A O 1
ATOM 838 N N . ILE A 1 102 ? 8.339 1.278 -21.320 1.00 95.69 102 ILE A N 1
ATOM 839 C CA . ILE A 1 102 ? 7.051 1.024 -20.660 1.00 95.69 102 ILE A CA 1
ATOM 840 C C . ILE A 1 102 ? 6.988 -0.430 -20.183 1.00 95.69 102 ILE A C 1
ATOM 842 O O . ILE A 1 102 ? 6.721 -0.660 -19.006 1.00 95.69 102 ILE A O 1
ATOM 846 N N . GLN A 1 103 ? 7.338 -1.402 -21.035 1.00 97.25 103 GLN A N 1
ATOM 847 C CA . GLN A 1 103 ? 7.385 -2.810 -20.634 1.00 97.25 103 GLN A CA 1
ATOM 848 C C . GLN A 1 103 ? 8.364 -3.051 -19.475 1.00 97.25 103 GLN A C 1
ATOM 850 O O . GLN A 1 103 ? 8.043 -3.818 -18.576 1.00 97.25 103 GLN A O 1
ATOM 855 N N . LYS A 1 104 ? 9.542 -2.407 -19.446 1.00 97.12 104 LYS A N 1
ATOM 856 C CA . LYS A 1 104 ? 10.510 -2.591 -18.346 1.00 97.12 104 LYS A CA 1
ATOM 857 C C . LYS A 1 104 ? 9.990 -2.028 -17.024 1.00 97.12 104 LYS A C 1
ATOM 859 O O . LYS A 1 104 ? 10.190 -2.648 -15.983 1.00 97.12 104 LYS A O 1
ATOM 864 N N . ILE A 1 105 ? 9.293 -0.893 -17.068 1.00 97.38 105 ILE A N 1
ATOM 865 C CA . ILE A 1 105 ? 8.626 -0.310 -15.899 1.00 97.38 105 ILE A CA 1
ATOM 866 C C . ILE A 1 105 ? 7.484 -1.228 -15.434 1.00 97.38 105 ILE A C 1
ATOM 868 O O . ILE A 1 105 ? 7.380 -1.500 -14.242 1.00 97.38 105 ILE A O 1
ATOM 872 N N . THR A 1 106 ? 6.673 -1.775 -16.347 1.00 97.69 106 THR A N 1
ATOM 873 C CA . THR A 1 106 ? 5.615 -2.746 -16.015 1.00 97.69 106 THR A CA 1
ATOM 874 C C . THR A 1 106 ? 6.173 -4.039 -15.408 1.00 97.69 106 THR A C 1
ATOM 876 O O . THR A 1 106 ? 5.659 -4.482 -14.383 1.00 97.69 106 THR A O 1
ATOM 879 N N . ASP A 1 107 ? 7.242 -4.609 -15.978 1.00 97.38 107 ASP A N 1
ATOM 880 C CA . ASP A 1 107 ? 7.924 -5.800 -15.447 1.00 97.38 107 ASP A CA 1
ATOM 881 C C . ASP A 1 107 ? 8.412 -5.553 -14.004 1.00 97.38 107 ASP A C 1
ATOM 883 O O . ASP A 1 107 ? 8.163 -6.361 -13.108 1.00 97.38 107 ASP A O 1
ATOM 887 N N . PHE A 1 108 ? 9.060 -4.405 -13.765 1.00 97.81 108 PHE A N 1
ATOM 888 C CA . PHE A 1 108 ? 9.554 -4.001 -12.446 1.00 97.81 108 PHE A CA 1
ATOM 889 C C . PHE A 1 108 ? 8.420 -3.786 -11.429 1.00 97.81 108 PHE A C 1
ATOM 891 O O . PHE A 1 108 ? 8.501 -4.289 -10.309 1.00 97.81 108 PHE A O 1
ATOM 898 N N . LEU A 1 109 ? 7.343 -3.088 -11.809 1.00 98.00 109 LEU A N 1
ATOM 899 C CA . LEU A 1 109 ? 6.179 -2.870 -10.941 1.00 98.00 109 LEU A CA 1
ATOM 900 C C . LEU A 1 109 ? 5.478 -4.193 -10.585 1.00 98.00 109 LEU A C 1
ATOM 902 O O . LEU A 1 109 ? 5.061 -4.366 -9.441 1.00 98.00 109 LEU A O 1
ATOM 906 N N . GLY A 1 110 ? 5.398 -5.141 -11.525 1.00 97.38 110 GLY A N 1
ATOM 907 C CA . GLY A 1 110 ? 4.854 -6.481 -11.283 1.00 97.38 110 GLY A CA 1
ATOM 908 C C . GLY A 1 110 ? 5.713 -7.315 -10.327 1.00 97.38 110 GLY A C 1
ATOM 909 O O . GLY A 1 110 ? 5.183 -7.932 -9.404 1.00 97.38 110 GLY A O 1
ATOM 910 N N . ALA A 1 111 ? 7.041 -7.291 -10.486 1.00 95.38 111 ALA A N 1
ATOM 911 C CA . ALA A 1 111 ? 7.960 -7.930 -9.540 1.00 95.38 111 ALA A CA 1
ATOM 912 C C . ALA A 1 111 ? 7.832 -7.321 -8.130 1.00 95.38 111 ALA A C 1
ATOM 914 O O . ALA A 1 111 ? 7.694 -8.044 -7.143 1.00 95.38 111 ALA A O 1
ATOM 915 N N . LEU A 1 112 ? 7.784 -5.988 -8.046 1.00 96.75 112 LEU A N 1
ATOM 916 C CA . LEU A 1 112 ? 7.622 -5.251 -6.796 1.00 96.75 112 LEU A CA 1
ATOM 917 C C . LEU A 1 112 ? 6.289 -5.588 -6.099 1.00 96.75 112 LEU A C 1
ATOM 919 O O . LEU A 1 112 ? 6.278 -5.852 -4.897 1.00 96.75 112 LEU A O 1
ATOM 923 N N . GLN A 1 113 ? 5.181 -5.667 -6.844 1.00 96.50 113 GLN A N 1
ATOM 924 C CA . GLN A 1 113 ? 3.869 -6.068 -6.318 1.00 96.50 113 GLN A CA 1
ATOM 925 C C . GLN A 1 113 ? 3.882 -7.481 -5.702 1.00 96.50 113 GLN A C 1
ATOM 927 O O . GLN A 1 113 ? 3.224 -7.714 -4.688 1.00 96.50 113 GLN A O 1
ATOM 932 N N . CYS A 1 114 ? 4.649 -8.412 -6.276 1.00 94.38 114 CYS A N 1
ATOM 933 C CA . CYS A 1 114 ? 4.789 -9.778 -5.767 1.00 94.38 114 CYS A CA 1
ATOM 934 C C . CYS A 1 114 ? 5.627 -9.889 -4.481 1.00 94.38 114 CYS A C 1
ATOM 936 O O . CYS A 1 114 ? 5.465 -10.864 -3.743 1.00 94.38 114 CYS A O 1
ATOM 938 N N . ASP A 1 115 ? 6.521 -8.933 -4.209 1.00 95.31 115 ASP A N 1
ATOM 939 C CA . ASP A 1 115 ? 7.486 -9.022 -3.104 1.00 95.31 115 ASP A CA 1
ATOM 940 C C . ASP A 1 115 ? 7.224 -8.062 -1.942 1.00 95.31 115 ASP A C 1
ATOM 942 O O . ASP A 1 115 ? 7.477 -8.441 -0.797 1.00 95.31 115 ASP A O 1
ATOM 946 N N . LEU A 1 116 ? 6.660 -6.869 -2.177 1.00 95.81 116 LEU A N 1
ATOM 947 C CA . LEU A 1 116 ? 6.310 -5.931 -1.100 1.00 95.81 116 LEU A CA 1
ATOM 948 C C . LEU A 1 116 ? 5.489 -6.568 0.044 1.00 95.81 116 LEU A C 1
ATOM 950 O O . LEU A 1 116 ? 5.822 -6.290 1.199 1.00 95.81 116 LEU A O 1
ATOM 954 N N . PRO A 1 117 ? 4.504 -7.467 -0.197 1.00 95.81 117 PRO A N 1
ATOM 955 C CA . PRO A 1 117 ? 3.787 -8.154 0.880 1.00 95.81 117 PRO A CA 1
ATOM 956 C C . PRO A 1 117 ? 4.689 -8.946 1.841 1.00 95.81 117 PRO A C 1
ATOM 958 O O . PRO A 1 117 ? 4.317 -9.115 3.002 1.00 95.81 117 PRO A O 1
ATOM 961 N N . LYS A 1 118 ? 5.869 -9.390 1.385 1.00 95.81 118 LYS A N 1
ATOM 962 C CA . LYS A 1 118 ? 6.840 -10.216 2.127 1.00 95.81 118 LYS A CA 1
ATOM 963 C C . LYS A 1 118 ? 7.872 -9.386 2.907 1.00 95.81 118 LYS A C 1
ATOM 965 O O . LYS A 1 118 ? 8.466 -9.892 3.854 1.00 95.81 118 LYS A O 1
ATOM 970 N N . VAL A 1 119 ? 8.109 -8.130 2.515 1.00 95.31 119 VAL A N 1
ATOM 971 C CA . VAL A 1 119 ? 9.059 -7.211 3.177 1.00 95.31 119 VAL A CA 1
ATOM 972 C C . VAL A 1 119 ? 8.522 -6.807 4.554 1.00 95.31 119 VAL A C 1
ATOM 974 O O . VAL A 1 119 ? 7.342 -6.489 4.674 1.00 95.31 119 VAL A O 1
ATOM 977 N N . SER A 1 120 ? 9.354 -6.770 5.598 1.00 92.69 120 SER A N 1
ATOM 978 C CA . SER A 1 120 ? 8.904 -6.399 6.953 1.00 92.69 120 SER A CA 1
ATOM 979 C C . SER A 1 120 ? 8.261 -4.992 7.006 1.00 92.69 120 SER A C 1
ATOM 981 O O . SER A 1 120 ? 8.596 -4.130 6.187 1.00 92.69 120 SER A O 1
ATOM 983 N N . PRO A 1 121 ? 7.356 -4.702 7.966 1.00 90.06 121 PRO A N 1
ATOM 984 C CA . PRO A 1 121 ? 6.782 -3.360 8.117 1.00 90.06 121 PRO A CA 1
ATOM 985 C C . PRO A 1 121 ? 7.835 -2.268 8.356 1.00 90.06 121 PRO A C 1
ATOM 987 O O . PRO A 1 121 ? 7.712 -1.174 7.815 1.00 90.06 121 PRO A O 1
ATOM 990 N N . SER A 1 122 ? 8.900 -2.574 9.104 1.00 90.38 122 SER A N 1
ATOM 991 C CA . SER A 1 122 ? 9.986 -1.633 9.410 1.00 90.38 122 SER A CA 1
ATOM 992 C C . SER A 1 122 ? 10.940 -1.369 8.241 1.00 90.38 122 SER A C 1
ATOM 994 O O . SER A 1 122 ? 11.560 -0.313 8.196 1.00 90.38 122 SER A O 1
ATOM 996 N N . SER A 1 123 ? 11.054 -2.288 7.278 1.00 92.94 123 SER A N 1
ATOM 997 C CA . SER A 1 123 ? 11.889 -2.108 6.082 1.00 92.94 123 SER A CA 1
ATOM 998 C C . SER A 1 123 ? 11.154 -1.444 4.909 1.00 92.94 123 SER A C 1
ATOM 1000 O O . SER A 1 123 ? 11.793 -1.075 3.922 1.00 92.94 123 SER A O 1
ATOM 1002 N N . LEU A 1 124 ? 9.827 -1.289 4.989 1.00 93.38 124 LEU A N 1
ATOM 1003 C CA . LEU A 1 124 ? 8.994 -0.842 3.869 1.00 93.38 124 LEU A CA 1
ATOM 1004 C C . LEU A 1 124 ? 9.306 0.598 3.421 1.00 93.38 124 LEU A C 1
ATOM 1006 O O . LEU A 1 124 ? 9.358 0.862 2.221 1.00 93.38 124 LEU A O 1
ATOM 1010 N N . GLU A 1 125 ? 9.585 1.503 4.364 1.00 92.25 125 GLU A N 1
ATOM 1011 C CA . GLU A 1 125 ? 9.980 2.895 4.087 1.00 92.25 125 GLU A CA 1
ATOM 1012 C C . GLU A 1 125 ? 11.310 2.976 3.313 1.00 92.25 125 GLU A C 1
ATOM 1014 O O . GLU A 1 125 ? 11.414 3.698 2.321 1.00 92.25 125 GLU A O 1
ATOM 1019 N N . SER A 1 126 ? 12.306 2.169 3.701 1.00 94.50 126 SER A N 1
ATOM 1020 C CA . SER A 1 126 ? 13.599 2.064 3.004 1.00 94.50 126 SER A CA 1
ATOM 1021 C C . SER A 1 126 ? 13.414 1.621 1.546 1.00 94.50 126 SER A C 1
ATOM 1023 O O . SER A 1 126 ? 13.930 2.252 0.619 1.00 94.50 126 SER A O 1
ATOM 1025 N N . VAL A 1 127 ? 12.595 0.586 1.321 1.00 96.69 127 VAL A N 1
ATOM 1026 C CA . VAL A 1 127 ? 12.257 0.105 -0.028 1.00 96.69 127 VAL A CA 1
ATOM 1027 C C . VAL A 1 127 ? 11.511 1.173 -0.836 1.00 96.69 127 VAL A C 1
ATOM 1029 O O . VAL A 1 127 ? 11.822 1.371 -2.012 1.00 96.69 127 VAL A O 1
ATOM 1032 N N . PHE A 1 128 ? 10.575 1.899 -0.218 1.00 96.19 128 PHE A N 1
ATOM 1033 C CA . PHE A 1 128 ? 9.850 3.000 -0.857 1.00 96.19 128 PHE A CA 1
ATOM 1034 C C . PHE A 1 128 ? 10.794 4.123 -1.302 1.00 96.19 128 PHE A C 1
ATOM 1036 O O . PHE A 1 128 ? 10.740 4.542 -2.459 1.00 96.19 128 PHE A O 1
ATOM 1043 N N . GLY A 1 129 ? 11.715 4.547 -0.431 1.00 96.19 129 GLY A N 1
ATOM 1044 C CA . GLY A 1 129 ? 12.732 5.553 -0.739 1.00 96.19 129 GLY A CA 1
ATOM 1045 C C . GLY A 1 129 ? 13.633 5.152 -1.912 1.00 96.19 129 GLY A C 1
ATOM 1046 O O . GLY A 1 129 ? 13.869 5.959 -2.812 1.00 96.19 129 GLY A O 1
ATOM 1047 N N . GLN A 1 130 ? 14.071 3.890 -1.967 1.00 97.75 130 GLN A N 1
ATOM 1048 C CA . GLN A 1 130 ? 14.890 3.380 -3.074 1.00 97.75 130 GLN A CA 1
ATOM 1049 C C . GLN A 1 130 ? 14.109 3.292 -4.395 1.00 97.75 130 GLN A C 1
ATOM 1051 O O . GLN A 1 130 ? 14.620 3.698 -5.442 1.00 97.75 130 GLN A O 1
ATOM 1056 N N . CYS A 1 131 ? 12.846 2.850 -4.363 1.00 97.94 131 CYS A N 1
ATOM 1057 C CA . CYS A 1 131 ? 11.980 2.855 -5.547 1.00 97.94 131 CYS A CA 1
ATOM 1058 C C . CYS A 1 131 ? 11.707 4.286 -6.046 1.00 97.94 131 CYS A C 1
ATOM 1060 O O . CYS A 1 131 ? 11.749 4.545 -7.250 1.00 97.94 131 CYS A O 1
ATOM 1062 N N . MET A 1 132 ? 11.486 5.234 -5.129 1.00 97.38 132 MET A N 1
ATOM 1063 C CA . MET A 1 132 ? 11.315 6.654 -5.445 1.00 97.38 132 MET A CA 1
ATOM 1064 C C . MET A 1 132 ? 12.584 7.273 -6.044 1.00 97.38 132 MET A C 1
ATOM 1066 O O . MET A 1 132 ? 12.493 8.017 -7.021 1.00 97.38 132 MET A O 1
ATOM 1070 N N . TYR A 1 133 ? 13.768 6.935 -5.526 1.00 97.56 133 TYR A N 1
ATOM 1071 C CA . TYR A 1 133 ? 15.045 7.366 -6.099 1.00 97.56 133 TYR A CA 1
ATOM 1072 C C . TYR A 1 133 ? 15.269 6.797 -7.509 1.00 97.56 133 TYR A C 1
ATOM 1074 O O . TYR A 1 133 ? 15.676 7.535 -8.410 1.00 97.56 133 TYR A O 1
ATOM 1082 N N . PHE A 1 134 ? 14.938 5.520 -7.739 1.00 97.62 134 PHE A N 1
ATOM 1083 C CA . PHE A 1 134 ? 14.950 4.923 -9.076 1.00 97.62 134 PHE A CA 1
ATOM 1084 C C . PHE A 1 134 ? 14.011 5.691 -10.024 1.00 97.62 134 PHE A C 1
ATOM 1086 O O . PHE A 1 134 ? 14.496 6.216 -11.028 1.00 97.62 134 PHE A O 1
ATOM 1093 N N . GLY A 1 135 ? 12.733 5.878 -9.679 1.00 97.50 135 GLY A N 1
ATOM 1094 C CA . GLY A 1 135 ? 11.782 6.629 -10.512 1.00 97.50 135 GLY A CA 1
ATOM 1095 C C . GLY A 1 135 ? 12.228 8.066 -10.822 1.00 97.50 135 GLY A C 1
ATOM 1096 O O . GLY A 1 135 ? 12.181 8.489 -11.976 1.00 97.50 135 GLY A O 1
ATOM 1097 N N . LEU A 1 136 ? 12.774 8.785 -9.833 1.00 95.62 136 LEU A N 1
ATOM 1098 C CA . LEU A 1 136 ? 13.353 10.121 -10.023 1.00 95.62 136 LEU A CA 1
ATOM 1099 C C . LEU A 1 136 ? 14.567 10.104 -10.970 1.00 95.62 136 LEU A C 1
ATOM 1101 O O . LEU A 1 136 ? 14.708 10.984 -11.821 1.00 95.62 136 LEU A O 1
ATOM 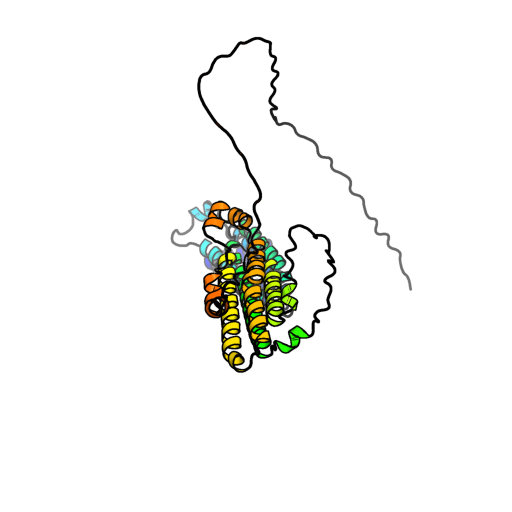1105 N N . SER A 1 137 ? 15.450 9.108 -10.846 1.00 94.38 137 SER A N 1
ATOM 1106 C CA . SER A 1 137 ? 16.608 8.963 -11.738 1.00 94.38 137 SER A CA 1
ATOM 1107 C C . SER A 1 137 ? 16.191 8.657 -13.182 1.00 94.38 137 SER A C 1
ATOM 1109 O O . SER A 1 137 ? 16.815 9.161 -14.115 1.00 94.38 137 SER A O 1
ATOM 1111 N N . PHE A 1 138 ? 15.089 7.923 -13.367 1.00 94.19 138 PHE A N 1
ATOM 1112 C CA . PHE A 1 138 ? 14.497 7.605 -14.667 1.00 94.19 138 PHE A CA 1
ATOM 1113 C C . PHE A 1 138 ? 13.700 8.777 -15.270 1.00 94.19 138 PHE A C 1
ATOM 1115 O O . PHE A 1 138 ? 13.633 8.933 -16.491 1.00 94.19 138 PHE A O 1
ATOM 1122 N N . GLY A 1 139 ? 13.220 9.706 -14.438 1.00 93.31 139 GLY A N 1
ATOM 1123 C CA . GLY A 1 139 ? 12.717 11.007 -14.887 1.00 93.31 139 GLY A CA 1
ATOM 1124 C C . GLY A 1 139 ? 13.722 11.790 -15.744 1.00 93.31 139 GLY A C 1
ATOM 1125 O O . GLY A 1 139 ? 13.321 12.461 -16.691 1.00 93.31 139 GLY A O 1
ATOM 1126 N N . ARG A 1 140 ? 15.034 11.621 -15.511 1.00 90.19 140 ARG A N 1
ATOM 1127 C CA . ARG A 1 140 ? 16.106 12.271 -16.297 1.00 90.19 140 ARG A CA 1
ATOM 1128 C C . ARG A 1 140 ? 16.170 11.831 -17.763 1.00 90.19 140 ARG A C 1
ATOM 1130 O O . ARG A 1 140 ? 16.728 12.559 -18.576 1.00 90.19 140 ARG A O 1
ATOM 1137 N N . ILE A 1 141 ? 15.616 10.665 -18.105 1.00 88.25 141 ILE A N 1
ATOM 1138 C CA . ILE A 1 141 ? 15.496 10.183 -19.493 1.00 88.25 141 ILE A CA 1
ATOM 1139 C C . ILE A 1 141 ? 14.068 10.323 -20.049 1.00 88.25 141 ILE A C 1
ATOM 1141 O O . ILE A 1 141 ? 13.784 9.803 -21.126 1.00 88.25 141 ILE A O 1
ATOM 1145 N N . GLY A 1 142 ? 13.187 11.046 -19.344 1.00 89.25 142 GLY A N 1
ATOM 1146 C CA . GLY A 1 142 ? 11.794 11.272 -19.738 1.00 89.25 142 GLY A CA 1
ATOM 1147 C C . GLY A 1 142 ? 10.838 10.148 -19.331 1.00 89.25 142 GLY A C 1
ATOM 1148 O O . GLY A 1 142 ? 9.867 9.892 -20.037 1.00 89.25 142 GLY A O 1
ATOM 1149 N N . SER A 1 143 ? 11.116 9.418 -18.245 1.00 92.56 143 SER A N 1
ATOM 1150 C CA . SER A 1 143 ? 10.328 8.235 -17.853 1.00 92.56 143 SER A CA 1
ATOM 1151 C C . SER A 1 143 ? 10.160 8.101 -16.335 1.00 92.56 143 SER A C 1
ATOM 1153 O O . SER A 1 143 ? 10.432 7.052 -15.757 1.00 92.56 143 SER A O 1
ATOM 1155 N N . ASP A 1 144 ? 9.718 9.176 -15.675 1.00 95.69 144 ASP A N 1
ATOM 1156 C CA . ASP A 1 144 ? 9.372 9.151 -14.248 1.00 95.69 144 ASP A CA 1
ATOM 1157 C C . ASP A 1 144 ? 8.093 8.326 -14.017 1.00 95.69 144 ASP A C 1
ATOM 1159 O O . ASP A 1 144 ? 7.041 8.621 -14.582 1.00 95.69 144 ASP A O 1
ATOM 1163 N N . PHE A 1 145 ? 8.187 7.296 -13.175 1.00 96.56 145 PHE A N 1
ATOM 1164 C CA . PHE A 1 145 ? 7.084 6.394 -12.831 1.00 96.56 145 PHE A CA 1
ATOM 1165 C C . PHE A 1 145 ? 6.684 6.455 -11.347 1.00 96.56 145 PHE A C 1
ATOM 1167 O O . PHE A 1 145 ? 5.946 5.592 -10.872 1.00 96.56 145 PHE A O 1
ATOM 1174 N N . ARG A 1 146 ? 7.148 7.457 -10.584 1.00 96.88 146 ARG A N 1
ATOM 1175 C CA . ARG A 1 146 ? 6.930 7.538 -9.124 1.00 96.88 146 ARG A CA 1
ATOM 1176 C C . ARG A 1 146 ? 5.456 7.516 -8.711 1.00 96.88 146 ARG A C 1
ATOM 1178 O O . ARG A 1 146 ? 5.120 6.935 -7.681 1.00 96.88 146 ARG A O 1
ATOM 1185 N N . SER A 1 147 ? 4.569 8.076 -9.531 1.00 95.31 147 SER A N 1
ATOM 1186 C CA . SER A 1 147 ? 3.113 8.027 -9.335 1.00 95.31 147 SER A CA 1
ATOM 1187 C C . SER A 1 147 ? 2.539 6.603 -9.353 1.00 95.31 147 SER A C 1
ATOM 1189 O O . SER A 1 147 ? 1.556 6.341 -8.666 1.00 95.31 147 SER A O 1
ATOM 1191 N N . LEU A 1 148 ? 3.167 5.671 -10.078 1.00 96.88 148 LEU A N 1
ATOM 1192 C CA . LEU A 1 148 ? 2.750 4.266 -10.166 1.00 96.88 148 LEU A CA 1
ATOM 1193 C C . LEU A 1 148 ? 3.192 3.436 -8.950 1.00 96.88 148 LEU A C 1
ATOM 1195 O O . LEU A 1 148 ? 2.644 2.363 -8.710 1.00 96.88 148 LEU A O 1
ATOM 1199 N N . LEU A 1 149 ? 4.154 3.929 -8.159 1.00 96.31 149 LEU A N 1
ATOM 1200 C CA . LEU A 1 149 ? 4.601 3.268 -6.929 1.00 96.31 149 LEU A CA 1
ATOM 1201 C C . LEU A 1 149 ? 3.580 3.426 -5.798 1.00 96.31 149 LEU A C 1
ATOM 1203 O O . LEU A 1 149 ? 3.294 2.463 -5.092 1.00 96.31 149 LEU A O 1
ATOM 1207 N N . VAL A 1 150 ? 3.025 4.630 -5.618 1.00 93.62 150 VAL A N 1
ATOM 1208 C CA . VAL A 1 150 ? 2.205 4.977 -4.440 1.00 93.62 150 VAL A CA 1
ATOM 1209 C C . VAL A 1 150 ? 1.037 4.001 -4.201 1.00 93.62 150 VAL A C 1
ATOM 1211 O O . VAL A 1 150 ? 0.876 3.580 -3.052 1.00 93.62 150 VAL A O 1
ATOM 1214 N N . PRO A 1 151 ? 0.267 3.550 -5.218 1.00 94.81 151 PRO A N 1
ATOM 1215 C CA . PRO A 1 151 ? -0.787 2.554 -5.017 1.00 94.81 151 PRO A CA 1
ATOM 1216 C C . PRO A 1 151 ? -0.276 1.203 -4.494 1.00 94.81 151 PRO A C 1
ATOM 1218 O O . PRO A 1 151 ? -0.907 0.628 -3.611 1.00 94.81 151 PRO A O 1
ATOM 1221 N N . LEU A 1 152 ? 0.874 0.716 -4.982 1.00 96.19 152 LEU A N 1
ATOM 1222 C CA . LEU A 1 152 ? 1.426 -0.594 -4.604 1.00 96.19 152 LEU A CA 1
ATOM 1223 C C . LEU A 1 152 ? 1.793 -0.649 -3.116 1.00 96.19 152 LEU A C 1
ATOM 1225 O O . LEU A 1 152 ? 1.419 -1.586 -2.414 1.00 96.19 152 LEU A O 1
ATOM 1229 N N . PHE A 1 153 ? 2.485 0.380 -2.620 1.00 95.81 153 PHE A N 1
ATOM 1230 C CA . PHE A 1 153 ? 2.843 0.472 -1.202 1.00 95.81 153 PHE A CA 1
ATOM 1231 C C . PHE A 1 153 ? 1.608 0.728 -0.330 1.00 95.81 153 PHE A C 1
ATOM 1233 O O . PHE A 1 153 ? 1.453 0.082 0.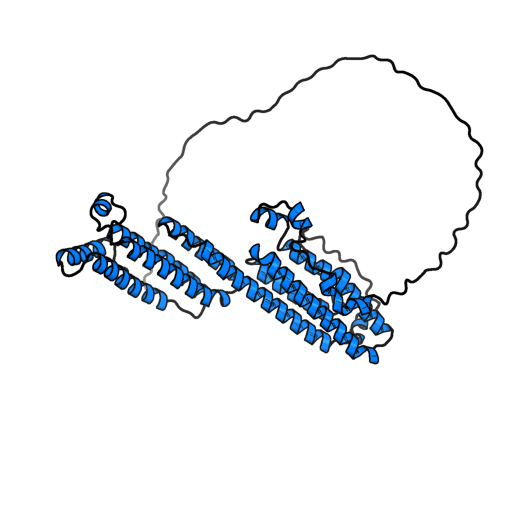704 1.00 95.81 153 PHE A O 1
ATOM 1240 N N . SER A 1 154 ? 0.693 1.603 -0.768 1.00 94.69 154 SER A N 1
ATOM 1241 C CA . SER A 1 154 ? -0.542 1.907 -0.027 1.00 94.69 154 SER A CA 1
ATOM 1242 C C . SER A 1 154 ? -1.428 0.673 0.167 1.00 94.69 154 SER A C 1
ATOM 1244 O O . SER A 1 154 ? -1.990 0.500 1.246 1.00 94.69 154 SER A O 1
ATOM 1246 N N . GLN A 1 155 ? -1.522 -0.202 -0.840 1.00 95.62 155 GLN A N 1
ATOM 1247 C CA . GLN A 1 155 ? -2.258 -1.463 -0.733 1.00 95.62 155 GLN A CA 1
ATOM 1248 C C . GLN A 1 155 ? -1.628 -2.386 0.318 1.00 95.62 155 GLN A C 1
ATOM 1250 O O . GLN A 1 155 ? -2.316 -2.827 1.230 1.00 95.62 155 GLN A O 1
ATOM 1255 N N . VAL A 1 156 ? -0.309 -2.605 0.258 1.00 96.12 156 VAL A N 1
ATOM 1256 C CA . VAL A 1 156 ? 0.409 -3.485 1.202 1.00 96.12 156 VAL A CA 1
ATOM 1257 C C . VAL A 1 156 ? 0.337 -2.981 2.648 1.00 96.12 156 VAL A C 1
ATOM 1259 O O . VAL A 1 156 ? 0.246 -3.783 3.577 1.00 96.12 156 VAL A O 1
ATOM 1262 N N . VAL A 1 157 ? 0.341 -1.662 2.851 1.00 96.00 157 VAL A N 1
ATOM 1263 C CA . VAL A 1 157 ? 0.098 -1.037 4.160 1.00 96.00 157 VAL A CA 1
ATOM 1264 C C . VAL A 1 157 ? -1.333 -1.299 4.636 1.00 96.00 157 VAL A C 1
ATOM 1266 O O . VAL A 1 157 ? -1.535 -1.721 5.777 1.00 96.00 157 VAL A O 1
ATOM 1269 N N . TYR A 1 158 ? -2.327 -1.072 3.773 1.00 96.81 158 TYR A N 1
ATOM 1270 C CA . TYR A 1 158 ? -3.732 -1.266 4.119 1.00 96.81 158 TYR A CA 1
ATOM 1271 C C . TYR A 1 158 ? -4.061 -2.734 4.420 1.00 96.81 158 TYR A C 1
ATOM 1273 O O . TYR A 1 158 ? -4.707 -3.010 5.427 1.00 96.81 158 TYR A O 1
ATOM 1281 N N . ASP A 1 159 ? -3.564 -3.680 3.621 1.00 97.06 159 ASP A N 1
ATOM 1282 C CA . ASP A 1 159 ? -3.801 -5.118 3.804 1.00 97.06 159 ASP A CA 1
ATOM 1283 C C . ASP A 1 159 ? -3.274 -5.619 5.160 1.00 97.06 159 ASP A C 1
ATOM 1285 O O . ASP A 1 159 ? -3.902 -6.458 5.809 1.00 97.06 159 ASP A O 1
ATOM 1289 N N . ARG A 1 160 ? -2.146 -5.067 5.630 1.00 96.31 160 ARG A N 1
ATOM 1290 C CA . ARG A 1 160 ? -1.587 -5.351 6.965 1.00 96.31 160 ARG A CA 1
ATOM 1291 C C . ARG A 1 160 ? -2.471 -4.802 8.072 1.00 96.31 160 ARG A C 1
ATOM 1293 O O . ARG A 1 160 ? -2.764 -5.521 9.025 1.00 96.31 160 ARG A O 1
ATOM 1300 N N . PHE A 1 161 ? -2.940 -3.563 7.927 1.00 97.44 161 PHE A N 1
ATOM 1301 C CA . PHE A 1 161 ? -3.872 -2.967 8.878 1.00 97.44 161 PHE A CA 1
ATOM 1302 C C . PHE A 1 161 ? -5.202 -3.739 8.933 1.00 97.44 161 PHE A C 1
ATOM 1304 O O . PHE A 1 161 ? -5.670 -4.069 10.022 1.00 97.44 161 PHE A O 1
ATOM 1311 N N . ASP A 1 162 ? -5.776 -4.100 7.780 1.00 98.00 162 ASP A N 1
ATOM 1312 C CA . ASP A 1 162 ? -7.008 -4.887 7.690 1.00 98.00 162 ASP A CA 1
ATOM 1313 C C . ASP A 1 162 ? -6.844 -6.258 8.364 1.00 98.00 162 ASP A C 1
ATOM 1315 O O . ASP A 1 162 ? -7.665 -6.632 9.206 1.00 98.00 162 ASP A O 1
ATOM 1319 N N . HIS A 1 163 ? -5.744 -6.963 8.074 1.00 97.81 163 HIS A N 1
ATOM 1320 C CA . HIS A 1 163 ? -5.405 -8.244 8.693 1.00 97.81 163 HIS A CA 1
ATOM 1321 C C . HIS A 1 163 ? -5.212 -8.135 10.214 1.00 97.81 163 HIS A C 1
ATOM 1323 O O . HIS A 1 163 ? -5.756 -8.950 10.959 1.00 97.81 163 HIS A O 1
ATOM 1329 N N . SER A 1 164 ? -4.478 -7.126 10.690 1.00 97.50 164 SER A N 1
ATOM 1330 C CA . SER A 1 164 ? -4.211 -6.922 12.120 1.00 97.50 164 SER A CA 1
ATOM 1331 C C . SER A 1 164 ? -5.484 -6.527 12.892 1.00 97.50 164 SER A C 1
ATOM 1333 O O . SER A 1 164 ? -5.727 -7.022 13.997 1.00 97.50 164 SER A O 1
ATOM 1335 N N . ALA A 1 165 ? -6.381 -5.753 12.270 1.00 98.06 165 ALA A N 1
ATOM 1336 C CA . ALA A 1 165 ? -7.719 -5.476 12.793 1.00 98.06 165 ALA A CA 1
ATOM 1337 C C . ALA A 1 165 ? -8.614 -6.735 12.824 1.00 98.06 165 ALA A C 1
ATOM 1339 O O . ALA A 1 165 ? -9.177 -7.032 13.875 1.00 98.06 165 ALA A O 1
ATOM 1340 N N . ASN A 1 166 ? -8.678 -7.533 11.742 1.00 98.38 166 ASN A N 1
ATOM 1341 C CA . ASN A 1 166 ? -9.411 -8.817 11.721 1.00 98.38 166 ASN A CA 1
ATOM 1342 C C . ASN A 1 166 ? -8.923 -9.770 12.821 1.00 98.38 166 ASN A C 1
ATOM 1344 O O . ASN A 1 166 ? -9.714 -10.436 13.484 1.00 98.38 166 ASN A O 1
ATOM 1348 N N . LYS A 1 167 ? -7.602 -9.845 13.011 1.00 98.31 167 LYS A N 1
ATOM 1349 C CA . LYS A 1 167 ? -6.975 -10.666 14.047 1.00 98.31 167 LYS A CA 1
ATOM 1350 C C . LYS A 1 167 ? -7.381 -10.191 15.444 1.00 98.31 167 LYS A C 1
ATOM 1352 O O . LYS A 1 167 ? -7.781 -11.012 16.261 1.00 98.31 167 LYS A O 1
ATOM 1357 N N . SER A 1 168 ? -7.340 -8.881 15.690 1.00 98.31 168 SER A N 1
ATOM 1358 C CA . SER A 1 168 ? -7.762 -8.277 16.963 1.00 98.31 168 SER A CA 1
ATOM 1359 C C . SER A 1 168 ? -9.251 -8.525 17.255 1.00 98.31 168 SER A C 1
ATOM 1361 O O . SER A 1 168 ? -9.619 -8.817 18.389 1.00 98.31 168 SER A O 1
ATOM 1363 N N . GLU A 1 169 ? -10.100 -8.476 16.226 1.00 98.25 169 GLU A N 1
ATOM 1364 C CA . GLU A 1 169 ? -11.534 -8.784 16.292 1.00 98.25 169 GLU A CA 1
ATOM 1365 C C . GLU A 1 169 ? -11.801 -10.261 16.637 1.00 98.25 169 GLU A C 1
ATOM 1367 O O . GLU A 1 169 ? -12.602 -10.564 17.522 1.00 98.25 169 GLU A O 1
ATOM 1372 N N . ALA A 1 170 ? -11.084 -11.187 15.993 1.00 98.19 170 ALA A N 1
ATOM 1373 C CA . ALA A 1 170 ? -11.185 -12.620 16.270 1.00 98.19 170 ALA A CA 1
ATOM 1374 C C . ALA A 1 170 ? -10.680 -12.977 17.680 1.00 98.19 170 ALA A C 1
ATOM 1376 O O . ALA A 1 170 ? -11.327 -13.747 18.390 1.00 98.19 170 ALA A O 1
ATOM 1377 N N . GLN A 1 171 ? -9.570 -12.372 18.116 1.00 97.75 171 GLN A N 1
ATOM 1378 C CA . GLN A 1 171 ? -9.053 -12.531 19.479 1.00 97.75 171 GLN A CA 1
ATOM 1379 C C . GLN A 1 171 ? -10.023 -11.954 20.521 1.00 97.75 171 GLN A C 1
ATOM 1381 O O . GLN A 1 171 ? -10.236 -12.573 21.559 1.00 97.75 171 GLN A O 1
ATOM 1386 N N . PHE A 1 172 ? -10.688 -10.830 20.229 1.00 97.69 172 PHE A N 1
ATOM 1387 C CA . PHE A 1 172 ? -11.753 -10.298 21.083 1.00 97.69 172 PHE A CA 1
ATOM 1388 C C . PHE A 1 172 ? -12.941 -11.264 21.207 1.00 97.69 172 PHE A C 1
ATOM 1390 O O . PHE A 1 172 ? -13.464 -11.442 22.306 1.00 97.69 172 PHE A O 1
ATOM 1397 N N . ALA A 1 173 ? -13.349 -11.923 20.117 1.00 97.19 173 ALA A N 1
ATOM 1398 C CA . ALA A 1 173 ? -14.410 -12.930 20.150 1.00 97.19 173 ALA A CA 1
ATOM 1399 C C . ALA A 1 173 ? -14.045 -14.140 21.033 1.00 97.19 173 ALA A C 1
ATOM 1401 O O . ALA A 1 173 ? -14.861 -14.575 21.845 1.00 97.19 173 ALA A O 1
ATOM 1402 N N . GLU A 1 174 ? -12.814 -14.650 20.927 1.00 96.31 174 GLU A N 1
ATOM 1403 C CA . GLU A 1 174 ? -12.301 -15.757 21.751 1.00 96.31 174 GLU A CA 1
ATOM 1404 C C . GLU A 1 174 ? -12.164 -15.366 23.237 1.00 96.31 174 GLU A C 1
ATOM 1406 O O . GLU A 1 174 ? -12.582 -16.111 24.133 1.00 96.31 174 GLU A O 1
ATOM 1411 N N . ALA A 1 175 ? -11.653 -14.162 23.510 1.00 94.62 175 ALA A N 1
ATOM 1412 C CA . ALA A 1 175 ? -11.548 -13.614 24.858 1.00 94.62 175 ALA A CA 1
ATOM 1413 C C . ALA A 1 175 ? -12.933 -13.415 25.498 1.00 94.62 175 ALA A C 1
ATOM 1415 O O . ALA A 1 175 ? -13.130 -13.783 26.654 1.00 94.62 175 ALA A O 1
ATOM 1416 N N . MET A 1 176 ? -13.920 -12.905 24.750 1.00 94.25 176 MET A N 1
ATOM 1417 C CA . MET A 1 176 ? -15.308 -12.772 25.214 1.00 94.25 176 MET A CA 1
ATOM 1418 C C . MET A 1 176 ? -15.977 -14.133 25.456 1.00 94.25 176 MET A C 1
ATOM 1420 O O . MET A 1 176 ? -16.630 -14.307 26.482 1.00 94.25 176 MET A O 1
ATOM 1424 N N . ALA A 1 177 ? -15.777 -15.121 24.578 1.00 91.38 177 ALA A N 1
ATOM 1425 C CA . ALA A 1 177 ? -16.342 -16.468 24.730 1.00 91.38 177 ALA A CA 1
ATOM 1426 C C . ALA A 1 177 ? -15.774 -17.257 25.931 1.00 91.38 177 ALA A C 1
ATOM 1428 O O . ALA A 1 177 ? -16.385 -18.223 26.382 1.00 91.38 177 ALA A O 1
ATOM 1429 N N . SER A 1 178 ? -14.615 -16.850 26.461 1.00 87.88 178 SER A N 1
ATOM 1430 C CA . SER A 1 178 ? -13.962 -17.447 27.639 1.00 87.88 178 SER A CA 1
ATOM 1431 C C . SER A 1 178 ? -13.980 -16.544 28.889 1.00 87.88 178 SER A C 1
ATOM 1433 O O . SER A 1 178 ? -13.433 -16.907 29.946 1.00 87.88 178 SER A O 1
ATOM 1435 N N . PHE A 1 179 ? -14.623 -15.374 28.786 1.00 85.94 179 PHE A N 1
ATOM 1436 C CA . PHE A 1 179 ? -14.709 -14.368 29.839 1.00 85.94 179 PHE A CA 1
ATOM 1437 C C . PHE A 1 179 ? -15.637 -14.803 30.982 1.00 85.94 179 PHE A C 1
ATOM 1439 O O . PHE A 1 179 ? -16.607 -15.531 30.795 1.00 85.94 179 PHE A O 1
ATOM 1446 N N . SER A 1 180 ? -15.352 -14.341 32.202 1.00 80.88 180 SER A N 1
ATOM 1447 C CA . SER A 1 180 ? -16.233 -14.550 33.354 1.00 80.88 180 SER A CA 1
ATOM 1448 C C . SER A 1 180 ? -16.107 -13.391 34.335 1.00 80.88 180 SER A C 1
ATOM 1450 O O . SER A 1 180 ? -15.026 -13.127 34.869 1.00 80.88 180 SER A O 1
ATOM 1452 N N . LEU A 1 181 ? -17.234 -12.723 34.589 1.00 75.19 181 LEU A N 1
ATOM 1453 C CA . LEU A 1 181 ? -17.335 -11.546 35.458 1.00 75.19 181 LEU A CA 1
ATOM 1454 C C . LEU A 1 181 ? -16.957 -11.857 36.917 1.00 75.19 181 LEU A C 1
ATOM 1456 O O . LEU A 1 181 ? -16.439 -10.987 37.611 1.00 75.19 181 LEU A O 1
ATOM 1460 N N . THR A 1 182 ? -17.080 -13.115 37.352 1.00 63.44 182 THR A N 1
ATOM 1461 C CA . THR A 1 182 ? -16.591 -13.583 38.663 1.00 63.44 182 THR A CA 1
ATOM 1462 C C . THR A 1 182 ? -15.109 -13.268 38.919 1.00 63.44 182 THR A C 1
ATOM 1464 O O . THR A 1 182 ? -14.727 -12.997 40.058 1.00 63.44 182 THR A O 1
ATOM 1467 N N . ARG A 1 183 ? -14.257 -13.263 37.880 1.00 56.88 183 ARG A N 1
ATOM 1468 C CA . ARG A 1 183 ? -12.803 -13.070 38.034 1.00 56.88 183 ARG A CA 1
ATOM 1469 C C . ARG A 1 183 ? -12.417 -11.607 38.268 1.00 56.88 183 ARG A C 1
ATOM 1471 O O . ARG A 1 183 ? -11.406 -11.347 38.917 1.00 56.88 183 ARG A O 1
ATOM 1478 N N . THR A 1 184 ? -13.214 -10.647 37.789 1.00 55.31 184 THR A N 1
ATOM 1479 C CA . THR A 1 184 ? -12.888 -9.210 37.894 1.00 55.31 184 THR A CA 1
ATOM 1480 C C . THR A 1 184 ? -13.048 -8.679 39.323 1.00 55.31 184 THR A C 1
ATOM 1482 O O . THR A 1 184 ? -12.372 -7.723 39.699 1.00 55.31 184 THR A O 1
ATOM 1485 N N . GLY A 1 185 ? -13.849 -9.350 40.161 1.00 47.78 185 GLY A N 1
ATOM 1486 C CA . GLY A 1 185 ? -13.966 -9.071 41.598 1.00 47.78 185 GLY A CA 1
ATOM 1487 C C . GLY A 1 185 ? -12.742 -9.467 42.440 1.00 47.78 185 GLY A C 1
ATOM 1488 O O . GLY A 1 185 ? -12.634 -9.037 43.587 1.00 47.78 185 GLY A O 1
ATOM 1489 N N . SER A 1 186 ? -11.805 -10.257 41.895 1.00 45.28 186 SER A N 1
ATOM 1490 C CA . SER A 1 186 ? -10.604 -10.692 42.629 1.00 45.28 186 SER A CA 1
ATOM 1491 C C . SER A 1 186 ? -9.473 -9.652 42.638 1.00 45.28 186 SER A C 1
ATOM 1493 O O . SER A 1 186 ? -8.545 -9.775 43.440 1.00 45.28 186 SER A O 1
ATOM 1495 N N . PHE A 1 187 ? -9.550 -8.608 41.804 1.00 49.09 187 PHE A N 1
ATOM 1496 C CA . PHE A 1 187 ? -8.740 -7.397 41.966 1.00 49.09 187 PHE A CA 1
ATOM 1497 C C . PHE A 1 187 ? -9.361 -6.561 43.090 1.00 49.09 187 PHE A C 1
ATOM 1499 O O . PHE A 1 187 ? -10.225 -5.714 42.871 1.00 49.09 187 PHE A O 1
ATOM 1506 N N . GLY A 1 188 ? -8.990 -6.925 44.320 1.00 40.75 188 GLY A N 1
ATOM 1507 C CA . GLY A 1 188 ? -9.790 -6.664 45.512 1.00 40.75 188 GLY A CA 1
ATOM 1508 C C . GLY A 1 188 ? -10.073 -5.192 45.823 1.00 40.75 188 GLY A C 1
ATOM 1509 O O . GLY A 1 188 ? -9.263 -4.299 45.570 1.00 40.75 188 GLY A O 1
ATOM 1510 N N . SER A 1 189 ? -11.203 -4.972 46.501 1.00 42.62 189 SER A N 1
ATOM 1511 C CA . SER A 1 189 ? -11.724 -3.677 46.978 1.00 42.62 189 SER A CA 1
ATOM 1512 C C . SER A 1 189 ? -10.888 -3.016 48.100 1.00 42.62 189 SER A C 1
ATOM 1514 O O . SER A 1 189 ? -11.430 -2.362 48.989 1.00 42.62 189 SER A O 1
ATOM 1516 N N . SER A 1 190 ? -9.568 -3.204 48.078 1.00 39.75 190 SER A N 1
ATOM 1517 C CA . SER A 1 190 ? -8.586 -2.626 49.003 1.00 39.75 190 SER A CA 1
ATOM 1518 C C . SER A 1 190 ? -7.325 -2.115 48.284 1.00 39.75 190 SER A C 1
ATOM 1520 O O . SER A 1 190 ? -6.332 -1.798 48.939 1.00 39.75 190 SER A O 1
ATOM 1522 N N . ALA A 1 191 ? -7.348 -2.000 46.951 1.00 38.44 191 ALA A N 1
ATOM 1523 C CA . ALA A 1 191 ? -6.379 -1.190 46.224 1.00 38.44 191 ALA A CA 1
ATOM 1524 C C . ALA A 1 191 ? -6.690 0.299 46.456 1.00 38.44 191 ALA A C 1
ATOM 1526 O O . ALA A 1 191 ? -7.440 0.926 45.706 1.00 38.44 191 ALA A O 1
ATOM 1527 N N . SER A 1 192 ? -6.116 0.876 47.512 1.00 37.00 192 SER A N 1
ATOM 1528 C CA . SER A 1 192 ? -5.972 2.325 47.625 1.00 37.00 192 SER A CA 1
ATOM 1529 C C . SER A 1 192 ? -5.083 2.798 46.474 1.00 37.00 192 SER A C 1
ATOM 1531 O O . SER A 1 192 ? -3.866 2.637 46.522 1.00 37.00 192 SER A O 1
ATOM 1533 N N . TYR A 1 193 ? -5.703 3.338 45.420 1.00 39.31 193 TYR A N 1
ATOM 1534 C CA . TYR A 1 193 ? -5.012 3.839 44.232 1.00 39.31 193 TYR A CA 1
ATOM 1535 C C . TYR A 1 193 ? -4.043 4.962 44.617 1.00 39.31 193 TYR A C 1
ATOM 1537 O O . TYR A 1 193 ? -4.412 6.133 44.719 1.00 39.31 193 TYR A O 1
ATOM 1545 N N . SER A 1 194 ? -2.780 4.598 44.827 1.00 32.72 194 SER A N 1
ATOM 1546 C CA . SER A 1 194 ? -1.683 5.546 44.882 1.00 32.72 194 SER A CA 1
ATOM 1547 C C . SER A 1 194 ? -1.565 6.201 43.510 1.00 32.72 194 SER A C 1
ATOM 1549 O O . SER A 1 194 ? -1.336 5.534 42.502 1.00 32.72 194 SER A O 1
ATOM 1551 N N . PHE A 1 195 ? -1.727 7.524 43.471 1.00 42.78 195 PHE A N 1
ATOM 1552 C CA . PHE A 1 195 ? -1.486 8.328 42.276 1.00 42.78 195 PHE A CA 1
ATOM 1553 C C . PHE A 1 195 ? 0.014 8.331 41.953 1.00 42.78 195 PHE A C 1
ATOM 1555 O O . PHE A 1 195 ? 0.719 9.309 42.200 1.00 42.78 195 PHE A O 1
ATOM 1562 N N . ILE A 1 196 ? 0.510 7.241 41.364 1.00 36.19 196 ILE A N 1
ATOM 1563 C CA . ILE A 1 196 ? 1.770 7.247 40.624 1.00 36.19 196 ILE A CA 1
ATOM 1564 C C . ILE A 1 196 ? 1.488 7.965 39.303 1.00 36.19 196 ILE A C 1
ATOM 1566 O O . ILE A 1 196 ? 1.339 7.356 38.247 1.00 36.19 196 ILE A O 1
ATOM 1570 N N . GLN A 1 197 ? 1.390 9.293 39.382 1.00 36.28 197 GLN A N 1
ATOM 1571 C CA . GLN A 1 197 ? 1.579 10.146 38.221 1.00 36.28 197 GLN A CA 1
ATOM 1572 C C . GLN A 1 197 ? 3.028 9.970 37.764 1.00 36.28 197 GLN A C 1
ATOM 1574 O O . GLN A 1 197 ? 3.934 10.658 38.236 1.00 36.28 197 GLN A O 1
ATOM 1579 N N . THR A 1 198 ? 3.258 9.052 36.825 1.00 37.22 198 THR A N 1
ATOM 1580 C CA . THR A 1 198 ? 4.389 9.209 35.910 1.00 37.22 198 THR A CA 1
ATOM 1581 C C . THR A 1 198 ? 4.238 10.586 35.257 1.00 37.22 198 THR A C 1
ATOM 1583 O O . THR A 1 198 ? 3.155 10.862 34.727 1.00 37.22 198 THR A O 1
ATOM 1586 N N . PRO A 1 199 ? 5.248 11.471 35.317 1.00 34.50 199 PRO A N 1
ATOM 1587 C CA . PRO A 1 199 ? 5.117 12.818 34.775 1.00 34.50 199 PRO A CA 1
ATOM 1588 C C . PRO A 1 199 ? 4.796 12.763 33.270 1.00 34.50 199 PRO A C 1
ATOM 1590 O O . PRO A 1 199 ? 5.266 11.845 32.586 1.00 34.50 199 PRO A O 1
ATOM 1593 N N . PRO A 1 200 ? 3.999 13.714 32.744 1.00 40.59 200 PRO A N 1
ATOM 1594 C CA . PRO A 1 200 ? 3.537 13.688 31.358 1.00 40.59 200 PRO A CA 1
ATOM 1595 C C . PRO A 1 200 ? 4.726 13.747 30.392 1.00 40.59 200 PRO A C 1
ATOM 1597 O O . PRO A 1 200 ? 5.371 14.782 30.217 1.00 40.59 200 PRO A O 1
ATOM 1600 N N . SER A 1 201 ? 5.033 12.601 29.786 1.00 43.97 201 SER A N 1
ATOM 1601 C CA . SER A 1 201 ? 6.163 12.419 28.877 1.00 43.97 201 SER A CA 1
ATOM 1602 C C . SER A 1 201 ? 5.782 12.911 27.479 1.00 43.97 201 SER A C 1
ATOM 1604 O O . SER A 1 201 ? 5.374 12.124 26.636 1.00 43.97 201 SER A O 1
ATOM 1606 N N . SER A 1 202 ? 5.911 14.227 27.280 1.00 48.88 202 SER A N 1
ATOM 1607 C CA . SER A 1 202 ? 5.381 15.011 26.148 1.00 48.88 202 SER A CA 1
ATOM 1608 C C . SER A 1 202 ? 3.848 14.993 26.016 1.00 48.88 202 SER A C 1
ATOM 1610 O O . SER A 1 202 ? 3.146 14.216 26.663 1.00 48.88 202 SER A O 1
ATOM 1612 N N . ALA A 1 203 ? 3.309 15.919 25.218 1.00 49.03 203 ALA A N 1
ATOM 1613 C CA . ALA A 1 203 ? 1.864 16.061 25.014 1.00 49.03 203 ALA A CA 1
ATOM 1614 C C . ALA A 1 203 ? 1.269 14.960 24.109 1.00 49.03 203 ALA A C 1
ATOM 1616 O O . ALA A 1 203 ? 0.052 14.790 24.065 1.00 49.03 203 ALA A O 1
ATOM 1617 N N . ASP A 1 204 ? 2.123 14.212 23.406 1.00 50.44 204 ASP A N 1
ATOM 1618 C CA . ASP A 1 204 ? 1.745 13.310 22.312 1.00 50.44 204 ASP A CA 1
ATOM 1619 C C . ASP A 1 204 ? 1.546 11.851 22.762 1.00 50.44 204 ASP A C 1
ATOM 1621 O O . ASP A 1 204 ? 1.004 11.032 22.017 1.00 50.44 204 ASP A O 1
ATOM 1625 N N . GLN A 1 205 ? 1.959 11.496 23.987 1.00 59.28 205 GLN A N 1
ATOM 1626 C CA . GLN A 1 205 ? 1.824 10.136 24.521 1.00 59.28 205 GLN A CA 1
ATOM 1627 C C . GLN A 1 205 ? 0.403 9.851 25.031 1.00 59.28 205 GLN A C 1
ATOM 1629 O O . GLN A 1 205 ? 0.120 9.848 26.230 1.00 59.28 205 GLN A O 1
ATOM 1634 N N . VAL A 1 206 ? -0.505 9.558 24.099 1.00 72.56 206 VAL A N 1
ATOM 1635 C CA . VAL A 1 206 ? -1.880 9.127 24.392 1.00 72.56 206 VAL A CA 1
ATOM 1636 C C . VAL A 1 206 ? -1.889 7.679 24.914 1.00 72.56 206 VAL A C 1
ATOM 1638 O O . VAL A 1 206 ? -1.965 6.704 24.162 1.00 72.56 206 VAL A O 1
ATOM 1641 N N . GLN A 1 207 ? -1.793 7.545 26.241 1.00 79.81 207 GLN A N 1
ATOM 1642 C CA . GLN A 1 207 ? -1.790 6.264 26.961 1.00 79.81 207 GLN A CA 1
ATOM 1643 C C . GLN A 1 207 ? -3.190 5.618 27.050 1.00 79.81 207 GLN A C 1
ATOM 1645 O O . GLN A 1 207 ? -4.184 6.347 27.141 1.00 79.81 207 GLN A O 1
ATOM 1650 N N . PRO A 1 208 ? -3.296 4.270 27.051 1.00 83.44 208 PRO A N 1
ATOM 1651 C CA . PRO A 1 208 ? -4.574 3.568 27.176 1.00 83.44 208 PRO A CA 1
ATOM 1652 C C . PRO A 1 208 ? -5.288 3.877 28.503 1.00 83.44 208 PRO A C 1
ATOM 1654 O O . PRO A 1 208 ? -4.619 4.005 29.531 1.00 83.44 208 PRO A O 1
ATOM 1657 N N . PRO A 1 209 ? -6.633 3.930 28.539 1.00 83.06 209 PRO A N 1
ATOM 1658 C CA . PRO A 1 209 ? -7.363 4.120 29.789 1.00 83.06 209 PRO A CA 1
ATOM 1659 C C . PRO A 1 209 ? -7.130 2.953 30.762 1.00 83.06 209 PRO A C 1
ATOM 1661 O O . PRO A 1 209 ? -7.489 1.812 30.475 1.00 83.06 209 PRO A O 1
ATOM 1664 N N . TYR A 1 210 ? -6.558 3.231 31.937 1.00 78.44 210 TYR A N 1
ATOM 1665 C CA . TYR A 1 210 ? -6.216 2.209 32.941 1.00 78.44 210 TYR A CA 1
ATOM 1666 C C . TYR A 1 210 ? -7.412 1.354 33.393 1.00 78.44 210 TYR A C 1
ATOM 1668 O O . TYR A 1 210 ? -7.238 0.183 33.731 1.00 78.44 210 TYR A O 1
ATOM 1676 N N . ALA A 1 211 ? -8.633 1.897 33.339 1.00 81.25 211 ALA A N 1
ATOM 1677 C CA . ALA A 1 211 ? -9.861 1.169 33.653 1.00 81.25 211 ALA A CA 1
ATOM 1678 C C . ALA A 1 211 ? -10.098 -0.062 32.747 1.00 81.25 211 ALA A C 1
ATOM 1680 O O . ALA A 1 211 ? -10.754 -1.012 33.178 1.00 81.25 211 ALA A O 1
ATOM 1681 N N . LEU A 1 212 ? -9.500 -0.108 31.544 1.00 82.25 212 LEU A N 1
ATOM 1682 C CA . LEU A 1 212 ? -9.526 -1.281 30.658 1.00 82.25 212 LEU A CA 1
ATOM 1683 C C . LEU A 1 212 ? -8.972 -2.547 31.321 1.00 82.25 212 LEU A C 1
ATOM 1685 O O . LEU A 1 212 ? -9.473 -3.633 31.044 1.00 82.25 212 LEU A O 1
ATOM 1689 N N . MET A 1 213 ? -8.003 -2.430 32.238 1.00 79.75 213 MET A N 1
ATOM 1690 C CA . MET A 1 213 ? -7.408 -3.586 32.928 1.00 79.75 213 MET A CA 1
ATOM 1691 C C . MET A 1 213 ? -8.431 -4.406 33.732 1.00 79.75 213 MET A C 1
ATOM 1693 O O . MET A 1 213 ? -8.189 -5.575 34.022 1.00 79.75 213 MET A O 1
ATOM 1697 N N . LYS A 1 214 ? -9.593 -3.826 34.063 1.00 79.62 214 LYS A N 1
ATOM 1698 C CA . LYS A 1 214 ? -10.694 -4.532 34.729 1.00 79.62 214 LYS A CA 1
ATOM 1699 C C . LYS A 1 214 ? -11.453 -5.493 33.797 1.00 79.62 214 LYS A C 1
ATOM 1701 O O . LYS A 1 214 ? -12.096 -6.418 34.286 1.00 79.62 214 LYS A O 1
ATOM 1706 N N . PHE A 1 215 ? -11.371 -5.312 32.478 1.00 87.62 215 PHE A N 1
ATOM 1707 C CA . PHE A 1 215 ? -12.115 -6.085 31.479 1.00 87.62 215 PHE A CA 1
ATOM 1708 C C . PHE A 1 215 ? -11.175 -6.589 30.376 1.00 87.62 215 PHE A C 1
ATOM 1710 O O . PHE A 1 215 ? -11.073 -5.990 29.305 1.00 87.62 215 PHE A O 1
ATOM 1717 N N . SER A 1 216 ? -10.505 -7.716 30.655 1.00 90.19 216 SER A N 1
ATOM 1718 C CA . SER A 1 216 ? -9.445 -8.310 29.817 1.00 90.19 216 SER A CA 1
ATOM 1719 C C . SER A 1 216 ? -9.727 -8.283 28.304 1.00 90.19 216 SER A C 1
ATOM 1721 O O . SER A 1 216 ? -8.896 -7.723 27.592 1.00 90.19 216 SER A O 1
ATOM 1723 N N . PRO A 1 217 ? -10.906 -8.712 27.794 1.00 93.81 217 PRO A N 1
ATOM 1724 C CA . PRO A 1 217 ? -11.172 -8.686 26.354 1.00 93.81 217 PRO A CA 1
ATOM 1725 C C . PRO A 1 217 ? -11.037 -7.287 25.730 1.00 93.81 217 PRO A C 1
ATOM 1727 O O . PRO A 1 217 ? -10.458 -7.139 24.658 1.00 93.81 217 PRO A O 1
ATOM 1730 N N . VAL A 1 218 ? -11.508 -6.231 26.407 1.00 93.94 218 VAL A N 1
ATOM 1731 C CA . VAL A 1 218 ? -11.424 -4.854 25.885 1.00 93.94 218 VAL A CA 1
ATOM 1732 C C . VAL A 1 218 ? -9.988 -4.316 25.968 1.00 93.94 218 VAL A C 1
ATOM 1734 O O . VAL A 1 218 ? -9.559 -3.578 25.081 1.00 93.94 218 VAL A O 1
ATOM 1737 N N . ALA A 1 219 ? -9.212 -4.716 26.981 1.00 93.06 219 ALA A N 1
ATOM 1738 C CA . ALA A 1 219 ? -7.781 -4.411 27.052 1.00 93.06 219 ALA A CA 1
ATOM 1739 C C . ALA A 1 219 ? -6.978 -5.127 25.949 1.00 93.06 219 ALA A C 1
ATOM 1741 O O . ALA A 1 219 ? -6.111 -4.519 25.325 1.00 93.06 219 ALA A O 1
ATOM 1742 N N . GLU A 1 220 ? -7.289 -6.392 25.670 1.00 93.88 220 GLU A N 1
ATOM 1743 C CA . GLU A 1 220 ? -6.664 -7.195 24.614 1.00 93.88 220 GLU A CA 1
ATOM 1744 C C . GLU A 1 220 ? -6.978 -6.632 23.220 1.00 93.88 220 GLU A C 1
ATOM 1746 O O . GLU A 1 220 ? -6.055 -6.407 22.435 1.00 93.88 220 GLU A O 1
ATOM 1751 N N . LEU A 1 221 ? -8.242 -6.282 22.949 1.00 96.81 221 LEU A N 1
ATOM 1752 C CA . LEU A 1 221 ? -8.652 -5.565 21.735 1.00 96.81 221 LEU A CA 1
ATOM 1753 C C . LEU A 1 221 ? -7.920 -4.222 21.591 1.00 96.81 221 LEU A C 1
ATOM 1755 O O . LEU A 1 221 ? -7.455 -3.885 20.503 1.00 96.81 221 LEU A O 1
ATOM 1759 N N . CYS A 1 222 ? -7.784 -3.462 22.682 1.00 95.94 222 CYS A N 1
ATOM 1760 C CA . CYS A 1 222 ? -7.057 -2.193 22.685 1.00 95.94 222 CYS A CA 1
ATOM 1761 C C . CYS A 1 222 ? -5.582 -2.383 22.305 1.00 95.94 222 CYS A C 1
ATOM 1763 O O . CYS A 1 222 ? -5.086 -1.701 21.409 1.00 95.94 222 CYS A O 1
ATOM 1765 N N . ASN A 1 223 ? -4.904 -3.362 22.909 1.00 95.00 223 ASN A N 1
ATOM 1766 C CA . ASN A 1 223 ? -3.519 -3.705 22.583 1.00 95.00 223 ASN A CA 1
ATOM 1767 C C . ASN A 1 223 ? -3.361 -4.165 21.121 1.00 95.00 223 ASN A C 1
ATOM 1769 O O . ASN A 1 223 ? -2.396 -3.776 20.462 1.00 95.00 223 ASN A O 1
ATOM 1773 N N . GLY A 1 224 ? -4.318 -4.938 20.596 1.00 96.56 224 GLY A N 1
ATOM 1774 C CA . GLY A 1 224 ? -4.356 -5.356 19.191 1.00 96.56 224 GLY A CA 1
ATOM 1775 C C . GLY A 1 224 ? -4.483 -4.179 18.218 1.00 96.56 224 GLY A C 1
ATOM 1776 O O . GLY A 1 224 ? -3.675 -4.045 17.298 1.00 96.56 224 GLY A O 1
ATOM 1777 N N . LEU A 1 225 ? -5.417 -3.254 18.466 1.00 96.94 225 LEU A N 1
ATOM 1778 C CA . LEU A 1 225 ? -5.560 -2.044 17.647 1.00 96.94 225 LEU A CA 1
ATOM 1779 C C . LEU A 1 225 ? -4.337 -1.118 17.753 1.00 96.94 225 LEU A C 1
ATOM 1781 O O . LEU A 1 225 ? -3.908 -0.568 16.741 1.00 96.94 225 LEU A O 1
ATOM 1785 N N . ILE A 1 226 ? -3.725 -0.978 18.936 1.00 94.69 226 ILE A N 1
ATOM 1786 C CA . ILE A 1 226 ? -2.461 -0.237 19.104 1.00 94.69 226 ILE A CA 1
ATOM 1787 C C . ILE A 1 226 ? -1.345 -0.865 18.255 1.00 94.69 226 ILE A C 1
ATOM 1789 O O . ILE A 1 226 ? -0.593 -0.134 17.610 1.00 94.69 226 ILE A O 1
ATOM 1793 N N . ALA A 1 227 ? -1.246 -2.198 18.199 1.00 94.25 227 ALA A N 1
ATOM 1794 C CA . ALA A 1 227 ? -0.289 -2.886 17.333 1.00 94.25 227 ALA A CA 1
ATOM 1795 C C . ALA A 1 227 ? -0.568 -2.622 15.839 1.00 94.25 227 ALA A C 1
ATOM 1797 O O . ALA A 1 227 ? 0.350 -2.239 15.115 1.00 94.25 227 ALA A O 1
ATOM 1798 N N . ALA A 1 228 ? -1.829 -2.707 15.401 1.00 96.25 228 ALA A N 1
ATOM 1799 C CA . ALA A 1 228 ? -2.228 -2.384 14.028 1.00 96.25 228 ALA A CA 1
ATOM 1800 C C . ALA A 1 228 ? -1.873 -0.934 13.634 1.00 96.25 228 ALA A C 1
ATOM 1802 O O . ALA A 1 228 ? -1.311 -0.695 12.564 1.00 96.25 228 ALA A O 1
ATOM 1803 N N . PHE A 1 229 ? -2.128 0.039 14.516 1.00 95.06 229 PHE A N 1
ATOM 1804 C CA . PHE A 1 229 ? -1.721 1.434 14.317 1.00 95.06 229 PHE A CA 1
ATOM 1805 C C . PHE A 1 229 ? -0.191 1.620 14.331 1.00 95.06 229 PHE A C 1
ATOM 1807 O O . PHE A 1 229 ? 0.332 2.455 13.594 1.00 95.06 229 PHE A O 1
ATOM 1814 N N . ASN A 1 230 ? 0.548 0.849 15.137 1.00 92.50 230 ASN A N 1
ATOM 1815 C CA . ASN A 1 230 ? 2.014 0.885 15.146 1.00 92.50 230 ASN A CA 1
ATOM 1816 C C . ASN A 1 230 ? 2.613 0.404 13.817 1.00 92.50 230 ASN A C 1
ATOM 1818 O O . ASN A 1 230 ? 3.543 1.036 13.322 1.00 92.50 230 ASN A O 1
ATOM 1822 N N . GLU A 1 231 ? 2.068 -0.662 13.224 1.00 91.69 231 GLU A N 1
ATOM 1823 C CA . GLU A 1 231 ? 2.478 -1.141 11.896 1.00 91.69 231 GLU A CA 1
ATOM 1824 C C . GLU A 1 231 ? 2.115 -0.138 10.791 1.00 91.69 231 GLU A C 1
ATOM 1826 O O . GLU A 1 231 ? 2.964 0.191 9.962 1.00 91.69 231 GLU A O 1
ATOM 1831 N N . LEU A 1 232 ? 0.890 0.408 10.820 1.00 93.12 232 LEU A N 1
ATOM 1832 C CA . LEU A 1 232 ? 0.420 1.430 9.876 1.00 93.12 232 LEU A CA 1
ATOM 1833 C C . LEU A 1 232 ? 1.332 2.670 9.869 1.00 93.12 232 LEU A C 1
ATOM 1835 O O . LEU A 1 232 ? 1.623 3.214 8.804 1.00 93.12 232 LEU A O 1
ATOM 1839 N N . ARG A 1 233 ? 1.817 3.108 11.041 1.00 89.88 233 ARG A N 1
ATOM 1840 C CA . ARG A 1 233 ? 2.599 4.350 11.196 1.00 89.88 233 ARG A CA 1
ATOM 1841 C C . ARG A 1 233 ? 3.889 4.365 10.379 1.00 89.88 233 ARG A C 1
ATOM 1843 O O . ARG A 1 233 ? 4.304 5.440 9.960 1.00 89.88 233 ARG A O 1
ATOM 1850 N N . MET A 1 234 ? 4.492 3.203 10.129 1.00 84.00 234 MET A N 1
ATOM 1851 C CA . MET A 1 234 ? 5.759 3.094 9.394 1.00 84.00 234 MET A CA 1
ATOM 1852 C C . MET A 1 234 ? 5.657 3.582 7.940 1.00 84.00 234 MET A C 1
ATOM 1854 O O . MET A 1 234 ? 6.669 3.926 7.340 1.00 84.00 234 MET A O 1
ATOM 1858 N N . CYS A 1 235 ? 4.454 3.609 7.356 1.00 84.12 235 CYS A N 1
ATOM 1859 C CA . CYS A 1 235 ? 4.212 4.188 6.038 1.00 84.12 235 CYS A CA 1
ATOM 1860 C C . CYS A 1 235 ? 2.712 4.497 5.882 1.00 84.12 235 CYS A C 1
ATOM 1862 O O . CYS A 1 235 ? 1.994 3.730 5.255 1.00 84.12 235 CYS A O 1
ATOM 1864 N N . ALA A 1 236 ? 2.212 5.588 6.476 1.00 88.38 236 ALA A N 1
ATOM 1865 C CA . ALA A 1 236 ? 0.781 5.934 6.482 1.00 88.38 236 ALA A CA 1
ATOM 1866 C C . ALA A 1 236 ? 0.422 7.049 5.4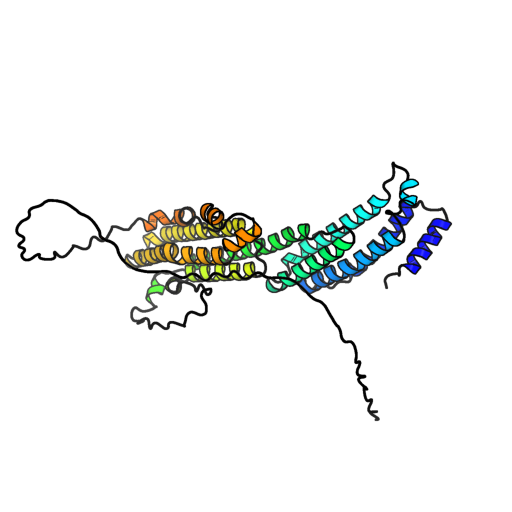65 1.00 88.38 236 ALA A C 1
ATOM 1868 O O . ALA A 1 236 ? 0.311 8.215 5.854 1.00 88.38 236 ALA A O 1
ATOM 1869 N N . PRO A 1 237 ? 0.228 6.756 4.162 1.00 90.19 237 PRO A N 1
ATOM 1870 C CA . PRO A 1 237 ? -0.167 7.770 3.187 1.00 90.19 237 PRO A CA 1
ATOM 1871 C C . PRO A 1 237 ? -1.615 8.236 3.408 1.00 90.19 237 PRO A C 1
ATOM 1873 O O . PRO A 1 237 ? -2.515 7.439 3.671 1.00 90.19 237 PRO A O 1
ATOM 1876 N N . VAL A 1 238 ? -1.857 9.542 3.239 1.00 90.38 238 VAL A N 1
ATOM 1877 C CA . VAL A 1 238 ? -3.135 10.217 3.565 1.00 90.38 238 VAL A CA 1
ATOM 1878 C C . VAL A 1 238 ? -4.345 9.656 2.801 1.00 90.38 238 VAL A C 1
ATOM 1880 O O . VAL A 1 238 ? -5.470 9.717 3.289 1.00 90.38 238 VAL A O 1
ATOM 1883 N N . GLN A 1 239 ? -4.137 9.016 1.649 1.00 91.06 239 GLN A N 1
ATOM 1884 C CA . GLN A 1 239 ? -5.199 8.311 0.918 1.00 91.06 239 GLN A CA 1
ATOM 1885 C C . GLN A 1 239 ? -5.842 7.140 1.693 1.00 91.06 239 GLN A C 1
ATOM 1887 O O . GLN A 1 239 ? -6.904 6.669 1.296 1.00 91.06 239 GLN A O 1
ATOM 1892 N N . LEU A 1 240 ? -5.232 6.671 2.790 1.00 94.44 240 LEU A N 1
ATOM 1893 C CA . LEU A 1 240 ? -5.766 5.589 3.624 1.00 94.44 240 LEU A CA 1
ATOM 1894 C C . LEU A 1 240 ? -6.693 6.054 4.760 1.00 94.44 240 LEU A C 1
ATOM 1896 O O . LEU A 1 240 ? -7.258 5.194 5.426 1.00 94.44 240 LEU A O 1
ATOM 1900 N N . VAL A 1 241 ? -6.901 7.364 4.966 1.00 93.50 241 VAL A N 1
ATOM 1901 C CA . VAL A 1 241 ? -7.751 7.907 6.053 1.00 93.50 241 VAL A CA 1
ATOM 1902 C C . VAL A 1 241 ? -9.137 7.258 6.091 1.00 93.50 241 VAL A C 1
ATOM 1904 O O . VAL A 1 241 ? -9.539 6.711 7.115 1.00 93.50 241 VAL A O 1
ATOM 1907 N N . ASP A 1 242 ? -9.860 7.307 4.972 1.00 93.12 242 ASP A N 1
ATOM 1908 C CA . ASP A 1 242 ? -11.224 6.785 4.856 1.00 93.12 242 ASP A CA 1
ATOM 1909 C C . ASP A 1 242 ? -11.277 5.238 4.894 1.00 93.12 242 ASP A C 1
ATOM 1911 O O . ASP A 1 242 ? -12.035 4.708 5.710 1.00 93.12 242 ASP A O 1
ATOM 1915 N N . PRO A 1 243 ? -10.431 4.492 4.147 1.00 95.56 243 PRO A N 1
ATOM 1916 C CA . PRO A 1 243 ? -10.311 3.041 4.302 1.00 95.56 243 PRO A CA 1
ATOM 1917 C C . PRO A 1 243 ? -10.035 2.583 5.744 1.00 95.56 243 PRO A C 1
ATOM 1919 O O . PRO A 1 243 ? -10.698 1.670 6.238 1.00 95.56 243 PRO A O 1
ATOM 1922 N N . VAL A 1 244 ? -9.090 3.222 6.444 1.00 96.88 244 VAL A N 1
ATOM 1923 C CA . VAL A 1 244 ? -8.723 2.883 7.831 1.00 96.88 244 VAL A CA 1
ATOM 1924 C C . VAL A 1 244 ? -9.855 3.222 8.803 1.00 96.88 244 VAL A C 1
ATOM 1926 O O . VAL A 1 244 ? -10.185 2.393 9.652 1.00 96.88 244 VAL A O 1
ATOM 1929 N N . ALA A 1 245 ? -10.493 4.390 8.660 1.00 95.88 245 ALA A N 1
ATOM 1930 C CA . ALA A 1 245 ? -11.636 4.778 9.484 1.00 95.88 245 ALA A CA 1
ATOM 1931 C C . ALA A 1 245 ? -12.802 3.786 9.331 1.00 95.88 245 ALA A C 1
ATOM 1933 O O . ALA A 1 245 ? -13.239 3.207 10.324 1.00 95.88 245 ALA A O 1
ATOM 1934 N N . ARG A 1 246 ? -13.233 3.487 8.097 1.00 96.12 246 ARG A N 1
ATOM 1935 C CA . ARG A 1 246 ? -14.320 2.523 7.832 1.00 96.12 246 ARG A CA 1
ATOM 1936 C C . ARG A 1 246 ? -13.988 1.111 8.311 1.00 96.12 246 ARG A C 1
ATOM 1938 O O . ARG A 1 246 ? -14.876 0.390 8.771 1.00 96.12 246 ARG A O 1
ATOM 1945 N N . LYS A 1 247 ? -12.717 0.696 8.226 1.00 97.69 247 LYS A N 1
ATOM 1946 C CA . LYS A 1 247 ? -12.271 -0.588 8.780 1.00 97.69 247 LYS A CA 1
ATOM 1947 C C . LYS A 1 247 ? -12.431 -0.624 10.300 1.00 97.69 247 LYS A C 1
ATOM 1949 O O . LYS A 1 247 ? -12.993 -1.586 10.822 1.00 97.69 247 LYS A O 1
ATOM 1954 N N . LEU A 1 248 ? -11.992 0.426 10.994 1.00 97.56 248 LEU A N 1
ATOM 1955 C CA . LEU A 1 248 ? -12.161 0.562 12.442 1.00 97.56 248 LEU A CA 1
ATOM 1956 C C . LEU A 1 248 ? -13.639 0.579 12.837 1.00 97.56 248 LEU A C 1
ATOM 1958 O O . LEU A 1 248 ? -14.020 -0.177 13.723 1.00 97.56 248 LEU A O 1
ATOM 1962 N N . GLU A 1 249 ? -14.484 1.367 12.166 1.00 97.25 249 GLU A N 1
ATOM 1963 C CA . GLU A 1 249 ? -15.932 1.387 12.418 1.00 97.25 249 GLU A CA 1
ATOM 1964 C C . GLU A 1 249 ? -16.554 -0.006 12.304 1.00 97.25 249 GLU A C 1
ATOM 1966 O O . GLU A 1 249 ? -17.298 -0.423 13.192 1.00 97.25 249 GLU A O 1
ATOM 1971 N N . ARG A 1 250 ? -16.215 -0.752 11.243 1.00 98.00 250 ARG A N 1
ATOM 1972 C CA . ARG A 1 250 ? -16.713 -2.115 11.034 1.00 98.00 250 ARG A CA 1
ATOM 1973 C C . ARG A 1 250 ? -16.261 -3.062 12.143 1.00 98.00 250 ARG A C 1
ATOM 1975 O O . ARG A 1 250 ? -17.100 -3.755 12.709 1.00 98.00 250 ARG A O 1
ATOM 1982 N N . THR A 1 251 ? -14.971 -3.073 12.478 1.00 98.38 251 THR A N 1
ATOM 1983 C CA . THR A 1 251 ? -14.440 -3.949 13.532 1.00 98.38 251 THR A CA 1
ATOM 1984 C C . THR A 1 251 ? -14.996 -3.585 14.912 1.00 98.38 251 THR A C 1
ATOM 1986 O O . THR A 1 251 ? -15.368 -4.470 15.674 1.00 98.38 251 THR A O 1
ATOM 1989 N N . LEU A 1 252 ? -15.169 -2.299 15.224 1.00 98.38 252 LEU A N 1
ATOM 1990 C CA . LEU A 1 252 ? -15.770 -1.850 16.485 1.00 98.38 252 LEU A CA 1
ATOM 1991 C C . LEU A 1 252 ? -17.279 -2.161 16.555 1.00 98.38 252 LEU A C 1
ATOM 1993 O O . LEU A 1 252 ? -17.780 -2.561 17.608 1.00 98.38 252 LEU A O 1
ATOM 1997 N N . CYS A 1 253 ? -18.007 -2.054 15.441 1.00 98.25 253 CYS A N 1
ATOM 1998 C CA . CYS A 1 253 ? -19.403 -2.490 15.354 1.00 98.25 253 CYS A CA 1
ATOM 1999 C C . CYS A 1 253 ? -19.527 -4.015 15.546 1.00 98.25 253 CYS A C 1
ATOM 2001 O O . CYS A 1 253 ? -20.350 -4.472 16.340 1.00 98.25 253 CYS A O 1
ATOM 2003 N N . ASN A 1 254 ? -18.638 -4.803 14.929 1.00 98.50 254 ASN A N 1
ATOM 2004 C CA . ASN A 1 254 ? -18.556 -6.251 15.139 1.00 98.50 254 ASN A CA 1
ATOM 2005 C C . ASN A 1 254 ? -18.235 -6.604 16.605 1.00 98.50 254 ASN A C 1
ATOM 2007 O O . ASN A 1 254 ? -18.901 -7.460 17.186 1.00 98.50 254 ASN A O 1
ATOM 2011 N N . CYS A 1 255 ? -17.291 -5.909 17.252 1.00 98.25 255 CYS A N 1
ATOM 2012 C CA . CYS A 1 255 ? -17.031 -6.061 18.689 1.00 98.25 255 CYS A CA 1
ATOM 2013 C C . CYS A 1 255 ? -18.267 -5.722 19.541 1.00 98.25 255 CYS A C 1
ATOM 2015 O O . CYS A 1 255 ? -18.579 -6.445 20.485 1.00 98.25 255 CYS A O 1
ATOM 2017 N N . SER A 1 256 ? -19.017 -4.675 19.188 1.00 98.19 256 SER A N 1
ATOM 2018 C CA . SER A 1 256 ? -20.269 -4.330 19.873 1.00 98.19 256 SER A CA 1
ATOM 2019 C C . SER A 1 256 ? -21.328 -5.429 19.702 1.00 98.19 256 SER A C 1
ATOM 2021 O O . SER A 1 256 ? -21.985 -5.803 20.672 1.00 98.19 256 SER A O 1
ATOM 2023 N N . GLN A 1 257 ? -21.447 -6.027 18.512 1.00 98.25 257 GLN A N 1
ATOM 2024 C CA . GLN A 1 257 ? -22.318 -7.184 18.275 1.00 98.25 257 GLN A CA 1
ATOM 2025 C C . GLN A 1 257 ? -21.902 -8.400 19.123 1.00 98.25 257 GLN A C 1
ATOM 2027 O O . GLN A 1 257 ? -22.753 -9.011 19.764 1.00 98.25 257 GLN A O 1
ATOM 2032 N N . ILE A 1 258 ? -20.601 -8.696 19.218 1.00 97.88 258 ILE A N 1
ATOM 2033 C CA . ILE A 1 258 ? -20.057 -9.756 20.085 1.00 97.88 258 ILE A CA 1
ATOM 2034 C C . ILE A 1 258 ? -20.421 -9.513 21.563 1.00 97.88 258 ILE A C 1
ATOM 2036 O O . ILE A 1 258 ? -20.820 -10.448 22.259 1.00 97.88 258 ILE A O 1
ATOM 2040 N N . MET A 1 259 ? -20.349 -8.268 22.051 1.00 96.12 259 MET A N 1
ATOM 2041 C CA . MET A 1 259 ? -20.774 -7.924 23.418 1.00 96.12 259 MET A CA 1
ATOM 2042 C C . MET A 1 259 ? -22.288 -8.104 23.620 1.00 96.12 259 MET A C 1
ATOM 2044 O O . MET A 1 259 ? -22.706 -8.606 24.665 1.00 96.12 259 MET A O 1
ATOM 2048 N N . ALA A 1 260 ? -23.110 -7.739 22.631 1.00 95.94 260 ALA A N 1
ATOM 2049 C CA . ALA A 1 260 ? -24.559 -7.933 22.677 1.00 95.94 260 ALA A CA 1
ATOM 2050 C C . ALA A 1 260 ? -24.947 -9.424 22.689 1.00 95.94 260 ALA A C 1
ATOM 2052 O O . ALA A 1 260 ? -25.795 -9.837 23.483 1.00 95.94 260 ALA A O 1
ATOM 2053 N N . ASP A 1 261 ? -24.305 -10.251 21.859 1.00 95.50 261 ASP A N 1
ATOM 2054 C CA . ASP A 1 261 ? -24.565 -11.692 21.816 1.00 95.50 261 ASP A CA 1
ATOM 2055 C C . ASP A 1 261 ? -24.028 -12.425 23.055 1.00 95.50 261 ASP A C 1
ATOM 2057 O O . ASP A 1 261 ? -24.671 -13.372 23.510 1.00 95.50 261 ASP A O 1
ATOM 2061 N N . PHE A 1 262 ? -22.916 -11.981 23.653 1.00 94.12 262 PHE A N 1
ATOM 2062 C CA . PHE A 1 262 ? -22.456 -12.473 24.960 1.00 94.12 262 PHE A CA 1
ATOM 2063 C C . PHE A 1 262 ? -23.488 -12.181 26.059 1.00 94.12 262 PHE A C 1
ATOM 2065 O O . PHE A 1 262 ? -23.900 -13.098 26.770 1.00 94.12 262 PHE A O 1
ATOM 2072 N N . HIS A 1 263 ? -23.985 -10.937 26.149 1.00 93.06 263 HIS A N 1
ATOM 2073 C CA . HIS A 1 263 ? -25.054 -10.586 27.095 1.00 93.06 263 HIS A CA 1
ATOM 2074 C C . HIS A 1 263 ? -26.283 -11.471 26.899 1.00 93.06 263 HIS A C 1
ATOM 2076 O O . HIS A 1 263 ? -26.798 -12.054 27.847 1.00 93.06 263 HIS A O 1
ATOM 2082 N N . ARG A 1 264 ? -26.721 -11.629 25.647 1.00 91.88 264 ARG A N 1
ATOM 2083 C CA . ARG A 1 264 ? -27.892 -12.430 25.282 1.00 91.88 264 ARG A CA 1
ATOM 2084 C C . ARG A 1 264 ? -27.776 -13.903 25.686 1.00 91.88 264 ARG A C 1
ATOM 2086 O O . ARG A 1 264 ? -28.804 -14.495 26.017 1.00 91.88 264 ARG A O 1
ATOM 2093 N N . GLN A 1 265 ? -26.576 -14.480 25.642 1.00 90.75 265 GLN A N 1
ATOM 2094 C CA . GLN A 1 265 ? -26.308 -15.857 26.070 1.00 90.75 265 GLN A CA 1
ATOM 2095 C C . GLN A 1 265 ? -26.337 -15.976 27.602 1.00 90.75 265 GLN A C 1
ATOM 2097 O O . GLN A 1 265 ? -27.085 -16.790 28.141 1.00 90.75 265 GLN A O 1
ATOM 2102 N N . GLU A 1 266 ? -25.611 -15.106 28.307 1.00 86.81 266 GLU A N 1
ATOM 2103 C CA . GLU A 1 266 ? -25.410 -15.211 29.760 1.00 86.81 266 GLU A CA 1
ATOM 2104 C C . GLU A 1 266 ? -26.505 -14.545 30.619 1.00 86.81 266 GLU A C 1
ATOM 2106 O O . GLU A 1 266 ? -26.547 -14.732 31.835 1.00 86.81 266 GLU A O 1
ATOM 2111 N N . LYS A 1 267 ? -27.456 -13.818 30.015 1.00 81.69 267 LYS A N 1
ATOM 2112 C CA . LYS A 1 267 ? -28.571 -13.124 30.700 1.00 81.69 267 LYS A CA 1
ATOM 2113 C C . LYS A 1 267 ? -29.403 -14.009 31.642 1.00 81.69 267 LYS A C 1
ATOM 2115 O O . LYS A 1 267 ? -30.054 -13.489 32.544 1.00 81.69 267 LYS A O 1
ATOM 2120 N N . GLY A 1 268 ? -29.429 -15.326 31.423 1.00 80.12 268 GLY A N 1
ATOM 2121 C CA . GLY A 1 268 ? -30.102 -16.287 32.308 1.00 80.12 268 GLY A CA 1
ATOM 2122 C C . GLY A 1 268 ? -29.274 -16.740 33.519 1.00 80.12 268 GLY A C 1
ATOM 2123 O O . GLY A 1 268 ? -29.840 -17.328 34.438 1.00 80.12 268 GLY A O 1
ATOM 2124 N N . ALA A 1 269 ? -27.962 -16.486 33.516 1.00 84.38 269 ALA A N 1
ATOM 2125 C CA . ALA A 1 269 ? -27.002 -16.913 34.534 1.00 84.38 269 ALA A CA 1
ATOM 2126 C C . ALA A 1 269 ? -26.454 -15.751 35.385 1.00 84.38 269 ALA A C 1
ATOM 2128 O O . ALA A 1 269 ? -26.095 -15.970 36.541 1.00 84.38 269 ALA A O 1
ATOM 2129 N N . PHE A 1 270 ? -26.409 -14.527 34.843 1.00 86.31 270 PHE A N 1
ATOM 2130 C CA . PHE A 1 270 ? -25.899 -13.342 35.543 1.00 86.31 270 PHE A CA 1
ATOM 2131 C C . PHE A 1 270 ? -26.597 -13.077 36.884 1.00 86.31 270 PHE A C 1
ATOM 2133 O O . PHE A 1 270 ? -27.820 -12.933 36.968 1.00 86.31 270 PHE A O 1
ATOM 2140 N N . THR A 1 271 ? -25.797 -12.878 37.933 1.00 86.94 271 THR A N 1
ATOM 2141 C CA . THR A 1 271 ? -26.266 -12.223 39.158 1.00 86.94 271 THR A CA 1
ATOM 2142 C C . THR A 1 271 ? -26.483 -10.720 38.938 1.00 86.94 271 THR A C 1
ATOM 2144 O O . THR A 1 271 ? -25.921 -10.110 38.027 1.00 86.94 271 THR A O 1
ATOM 2147 N N . VAL A 1 272 ? -27.247 -10.074 39.828 1.00 86.38 272 VAL A N 1
ATOM 2148 C CA . VAL A 1 272 ? -27.499 -8.615 39.790 1.00 86.38 272 VAL A CA 1
ATOM 2149 C C . VAL A 1 272 ? -26.196 -7.797 39.806 1.00 86.38 272 VAL A C 1
ATOM 2151 O O . VAL A 1 272 ? -26.116 -6.743 39.179 1.00 86.38 272 VAL A O 1
ATOM 2154 N N . ASN A 1 273 ? -25.155 -8.290 40.485 1.00 86.38 273 ASN A N 1
ATOM 2155 C CA . ASN A 1 273 ? -23.844 -7.643 40.504 1.00 86.38 273 ASN A CA 1
ATOM 2156 C C . ASN A 1 273 ? -23.100 -7.790 39.165 1.00 86.38 273 ASN A C 1
ATOM 2158 O O . ASN A 1 273 ? -22.419 -6.864 38.740 1.00 86.38 273 ASN A O 1
ATOM 2162 N N . GLU A 1 274 ? -23.238 -8.929 38.485 1.00 87.69 274 GLU A N 1
ATOM 2163 C CA . GLU A 1 274 ? -22.595 -9.183 37.190 1.00 87.69 274 GLU A CA 1
ATOM 2164 C C . GLU A 1 274 ? -23.267 -8.407 36.052 1.00 87.69 274 GLU A C 1
ATOM 2166 O O . GLU A 1 274 ? -22.562 -7.819 35.241 1.00 87.69 274 GLU A O 1
ATOM 2171 N N . GLU A 1 275 ? -24.598 -8.283 36.049 1.00 88.75 275 GLU A N 1
ATOM 2172 C CA . GLU A 1 275 ? -25.335 -7.378 35.147 1.00 88.75 275 GLU A CA 1
ATOM 2173 C C . GLU A 1 275 ? -24.851 -5.918 35.294 1.00 88.75 275 GLU A C 1
ATOM 2175 O O . GLU A 1 275 ? -24.629 -5.208 34.308 1.00 88.75 275 GLU A O 1
ATOM 2180 N N . LEU A 1 276 ? -24.626 -5.472 36.534 1.00 87.94 276 LEU A N 1
ATOM 2181 C CA . LEU A 1 276 ? -24.151 -4.123 36.852 1.00 87.94 276 LEU A CA 1
ATOM 2182 C C . LEU A 1 276 ? -22.670 -3.914 36.479 1.00 87.94 276 LEU A C 1
ATOM 2184 O O . LEU A 1 276 ? -22.298 -2.852 35.980 1.00 87.94 276 LEU A O 1
ATOM 2188 N N . GLU A 1 277 ? -21.816 -4.921 36.663 1.00 87.75 277 GLU A N 1
ATOM 2189 C CA . GLU A 1 277 ? -20.419 -4.892 36.210 1.00 87.75 277 GLU A CA 1
ATOM 2190 C C . GLU A 1 277 ? -20.290 -4.999 34.682 1.00 87.75 277 GLU A C 1
ATOM 2192 O O . GLU A 1 277 ? -19.442 -4.332 34.088 1.00 87.75 277 GLU A O 1
ATOM 2197 N N . PHE A 1 278 ? -21.175 -5.739 34.013 1.00 91.00 278 PHE A N 1
ATOM 2198 C CA . PHE A 1 278 ? -21.256 -5.751 32.554 1.00 91.00 278 PHE A CA 1
ATOM 2199 C C . PHE A 1 278 ? -21.732 -4.399 32.002 1.00 91.00 278 PHE A C 1
ATOM 2201 O O . PHE A 1 278 ? -21.167 -3.896 31.034 1.00 91.00 278 PHE A O 1
ATOM 2208 N N . THR A 1 279 ? -22.690 -3.744 32.666 1.00 91.44 279 THR A N 1
ATOM 2209 C CA . THR A 1 279 ? -23.123 -2.380 32.314 1.00 91.44 279 THR A CA 1
ATOM 2210 C C . THR A 1 279 ? -21.954 -1.386 32.389 1.00 91.44 279 THR A C 1
ATOM 2212 O O . THR A 1 279 ? -21.757 -0.598 31.462 1.00 91.44 279 THR A O 1
ATOM 2215 N N . LYS A 1 280 ? -21.097 -1.486 33.418 1.00 90.50 280 LYS A N 1
ATOM 2216 C CA . LYS A 1 280 ? -19.847 -0.704 33.506 1.00 90.50 280 LYS A CA 1
ATOM 2217 C C . LYS A 1 280 ? -18.874 -1.012 32.362 1.00 90.50 280 LYS A C 1
ATOM 2219 O O . LYS A 1 280 ? -18.221 -0.094 31.876 1.00 90.50 280 LYS A O 1
ATOM 2224 N N . CYS A 1 281 ? -18.793 -2.262 31.898 1.00 91.94 281 CYS A N 1
ATOM 2225 C CA . CYS A 1 281 ? -17.996 -2.629 30.720 1.00 91.94 281 CYS A CA 1
ATOM 2226 C C . CYS A 1 281 ? -18.492 -1.914 29.449 1.00 91.94 281 CYS A C 1
ATOM 2228 O O . CYS A 1 281 ? -17.693 -1.333 28.715 1.00 91.94 281 CYS A O 1
ATOM 2230 N N . LEU A 1 282 ? -19.812 -1.876 29.218 1.00 94.50 282 LEU A N 1
ATOM 2231 C CA . LEU A 1 282 ? -20.407 -1.160 28.081 1.00 94.50 282 LEU A CA 1
ATOM 2232 C C . LEU A 1 282 ? -20.192 0.362 28.174 1.00 94.50 282 LEU A C 1
ATOM 2234 O O . LEU A 1 282 ? -19.875 1.003 27.170 1.00 94.50 282 LEU A O 1
ATOM 2238 N N . GLN A 1 283 ? -20.319 0.948 29.371 1.00 92.25 283 GLN A N 1
ATOM 2239 C CA . GLN A 1 283 ? -20.027 2.368 29.611 1.00 92.25 283 GLN A CA 1
ATOM 2240 C C . GLN A 1 283 ? -18.544 2.694 29.350 1.00 92.25 283 GLN A C 1
ATOM 2242 O O . GLN A 1 283 ? -18.247 3.672 28.664 1.00 92.25 283 GLN A O 1
ATOM 2247 N N . LEU A 1 284 ? -17.616 1.859 29.832 1.00 93.31 284 LEU A N 1
ATOM 2248 C CA . LEU A 1 284 ? -16.172 1.983 29.600 1.00 93.31 284 LEU A CA 1
ATOM 2249 C C . LEU A 1 284 ? -15.824 1.895 28.105 1.00 93.31 284 LEU A C 1
ATOM 2251 O O . LEU A 1 284 ? -15.068 2.722 27.587 1.00 93.31 284 LEU A O 1
ATOM 2255 N N . TYR A 1 285 ? -16.427 0.931 27.402 1.00 95.00 285 TYR A N 1
ATOM 2256 C CA . TYR A 1 285 ? -16.300 0.768 25.956 1.00 95.00 285 TYR A CA 1
ATOM 2257 C C . TYR A 1 285 ? -16.752 2.041 25.212 1.00 95.00 285 TYR A C 1
ATOM 2259 O O . TYR A 1 285 ? -15.987 2.644 24.457 1.00 95.00 285 TYR A O 1
ATOM 2267 N N . ARG A 1 286 ? -17.973 2.513 25.495 1.00 94.88 286 ARG A N 1
ATOM 2268 C CA . ARG A 1 286 ? -18.584 3.704 24.882 1.00 94.88 286 ARG A CA 1
ATOM 2269 C C . ARG A 1 286 ? -17.809 4.999 25.142 1.00 94.88 286 ARG A C 1
ATOM 2271 O O . ARG A 1 286 ? -17.604 5.793 24.217 1.00 94.88 286 ARG A O 1
ATOM 2278 N N . ASN A 1 287 ? -17.442 5.245 26.398 1.00 91.69 287 ASN A N 1
ATOM 2279 C CA . ASN A 1 287 ? -16.988 6.558 26.854 1.00 91.69 287 ASN A CA 1
ATOM 2280 C C . ASN A 1 287 ? -15.471 6.721 26.744 1.00 91.69 287 ASN A C 1
ATOM 2282 O O . ASN A 1 287 ? -15.010 7.731 26.210 1.00 91.69 287 ASN A O 1
ATOM 2286 N N . GLU A 1 288 ? -14.697 5.737 27.202 1.00 92.62 288 GLU A N 1
ATOM 2287 C CA . GLU A 1 288 ? -13.234 5.824 27.255 1.00 92.62 288 GLU A CA 1
ATOM 2288 C C . GLU A 1 288 ? -12.592 5.163 26.034 1.00 92.62 288 GLU A C 1
ATOM 2290 O O . GLU A 1 288 ? -11.834 5.820 25.321 1.00 92.62 288 GLU A O 1
ATOM 2295 N N . PHE A 1 289 ? -12.931 3.904 25.734 1.00 95.00 289 PHE A N 1
ATOM 2296 C CA . PHE A 1 289 ? -12.269 3.135 24.675 1.00 95.00 289 PHE A CA 1
ATOM 2297 C C . PHE A 1 289 ? -12.518 3.699 23.268 1.00 95.00 289 PHE A C 1
ATOM 2299 O O . PHE A 1 289 ? -11.559 4.018 22.567 1.00 95.00 289 PHE A O 1
ATOM 2306 N N . LEU A 1 290 ? -13.775 3.920 22.859 1.00 95.62 290 LEU A N 1
ATOM 2307 C CA . LEU A 1 290 ? -14.058 4.523 21.545 1.00 95.62 290 LEU A CA 1
ATOM 2308 C C . LEU A 1 290 ? -13.469 5.938 21.414 1.00 95.62 290 LEU A C 1
ATOM 2310 O O . LEU A 1 290 ? -13.045 6.341 20.334 1.00 95.62 290 LEU A O 1
ATOM 2314 N N . SER A 1 291 ? -13.401 6.696 22.513 1.00 93.88 291 SER A N 1
ATOM 2315 C CA . SER A 1 291 ? -12.756 8.018 22.541 1.00 93.88 291 SER A CA 1
ATOM 2316 C C . SER A 1 291 ? -11.225 7.938 22.489 1.00 93.88 291 SER A C 1
ATOM 2318 O O . SER A 1 291 ? -10.585 8.872 22.015 1.00 93.88 291 SER A O 1
ATOM 2320 N N . TYR A 1 292 ? -10.632 6.840 22.958 1.00 94.75 292 TYR A N 1
ATOM 2321 C CA . TYR A 1 292 ? -9.203 6.558 22.862 1.00 94.75 292 TYR A CA 1
ATOM 2322 C C . TYR A 1 292 ? -8.806 6.158 21.434 1.00 94.75 292 TYR A C 1
ATOM 2324 O O . TYR A 1 292 ? -7.912 6.775 20.856 1.00 94.75 292 TYR A O 1
ATOM 2332 N N . VAL A 1 293 ? -9.534 5.220 20.814 1.00 95.50 293 VAL A N 1
ATOM 2333 C CA . VAL A 1 293 ? -9.308 4.816 19.412 1.00 95.50 293 VAL A CA 1
ATOM 2334 C C . VAL A 1 293 ? -9.489 6.005 18.459 1.00 95.50 293 VAL A C 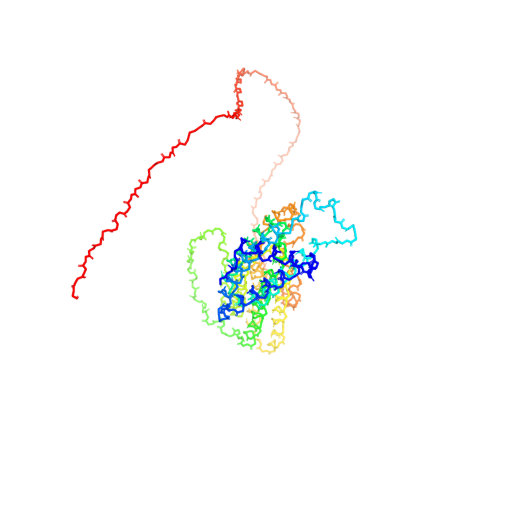1
ATOM 2336 O O . VAL A 1 293 ? -8.656 6.216 17.579 1.00 95.50 293 VAL A O 1
ATOM 2339 N N . GLN A 1 294 ? -10.503 6.849 18.693 1.00 95.00 294 GLN A N 1
ATOM 2340 C CA . GLN A 1 294 ? -10.696 8.099 17.949 1.00 95.00 294 GLN A CA 1
ATOM 2341 C C . GLN A 1 294 ? -9.478 9.038 18.029 1.00 95.00 294 GLN A C 1
ATOM 2343 O O . GLN A 1 294 ? -9.108 9.640 17.019 1.00 95.00 294 GLN A O 1
ATOM 2348 N N . LYS A 1 295 ? -8.845 9.162 19.204 1.00 93.50 295 LYS A N 1
ATOM 2349 C CA . LYS A 1 295 ? -7.644 9.993 19.384 1.00 93.50 295 LYS A CA 1
ATOM 2350 C C . LYS A 1 295 ? -6.434 9.417 18.655 1.00 93.50 295 LYS A C 1
ATOM 2352 O O . LYS A 1 295 ? -5.714 10.188 18.034 1.00 93.50 295 LYS A O 1
ATOM 2357 N N . ILE A 1 296 ? -6.217 8.097 18.678 1.00 93.69 296 ILE A N 1
ATOM 2358 C CA . ILE A 1 296 ? -5.115 7.487 17.908 1.00 93.69 296 ILE A CA 1
ATOM 2359 C C . ILE A 1 296 ? -5.312 7.746 16.411 1.00 93.69 296 ILE A C 1
ATOM 2361 O O . ILE A 1 296 ? -4.375 8.175 15.741 1.00 93.69 296 ILE A O 1
ATOM 2365 N N . LEU A 1 297 ? -6.531 7.548 15.903 1.00 94.19 297 LEU A N 1
ATOM 2366 C CA . LEU A 1 297 ? -6.864 7.779 14.498 1.00 94.19 297 LEU A CA 1
ATOM 2367 C C . LEU A 1 297 ? -6.575 9.239 14.081 1.00 94.19 297 LEU A C 1
ATOM 2369 O O . LEU A 1 297 ? -5.888 9.469 13.088 1.00 94.19 297 LEU A O 1
ATOM 2373 N N . GLN A 1 298 ? -6.986 10.214 14.902 1.00 92.19 298 GLN A N 1
ATOM 2374 C CA . GLN A 1 298 ? -6.720 11.645 14.683 1.00 92.19 298 GLN A CA 1
ATOM 2375 C C . GLN A 1 298 ? -5.254 12.063 14.899 1.00 92.19 298 GLN A C 1
ATOM 2377 O O . GLN A 1 298 ? -4.822 13.049 14.308 1.00 92.19 298 GLN A O 1
ATOM 2382 N N . LEU A 1 299 ? -4.469 11.343 15.707 1.00 91.25 299 LEU A N 1
ATOM 2383 C CA . LEU A 1 299 ? -3.018 11.555 15.797 1.00 91.25 299 LEU A CA 1
ATOM 2384 C C . LEU A 1 299 ? -2.290 11.011 14.564 1.00 91.25 299 LEU A C 1
ATOM 2386 O O . LEU A 1 299 ? -1.351 11.640 14.081 1.00 91.25 299 LEU A O 1
ATOM 2390 N N . MET A 1 300 ? -2.725 9.862 14.043 1.00 91.31 300 MET A N 1
ATOM 2391 C CA . MET A 1 300 ? -2.148 9.259 12.841 1.00 91.31 300 MET A CA 1
ATOM 2392 C C . MET A 1 300 ? -2.459 10.048 11.571 1.00 91.31 300 MET A C 1
ATOM 2394 O O . MET A 1 300 ? -1.580 10.219 10.730 1.00 91.31 300 MET A O 1
ATOM 2398 N N . PHE A 1 301 ? -3.679 10.569 11.451 1.00 93.12 301 PHE A N 1
ATOM 2399 C CA . PHE A 1 301 ? -4.073 11.433 10.345 1.00 93.12 301 PHE A CA 1
ATOM 2400 C C . PHE A 1 301 ? -4.658 12.740 10.879 1.00 93.12 301 PHE A C 1
ATOM 2402 O O . PHE A 1 301 ? -5.875 12.928 10.949 1.00 93.12 301 PHE A O 1
ATOM 2409 N N . SER A 1 302 ? -3.770 13.649 11.281 1.00 91.25 302 SER A N 1
ATOM 2410 C CA . SER A 1 302 ? -4.189 14.935 11.835 1.00 91.25 302 SER A CA 1
ATOM 2411 C C . SER A 1 302 ? -4.861 15.818 10.774 1.00 91.25 302 SER A C 1
ATOM 2413 O O . SER A 1 302 ? -4.443 15.821 9.611 1.00 91.25 302 SER A O 1
ATOM 2415 N N . PRO A 1 303 ? -5.861 16.642 11.140 1.00 90.06 303 PRO A N 1
ATOM 2416 C CA . PRO A 1 303 ? -6.476 17.583 10.203 1.00 90.06 303 PRO A CA 1
ATOM 2417 C C . PRO A 1 303 ? -5.476 18.542 9.533 1.00 90.06 303 PRO A C 1
ATOM 2419 O O . PRO A 1 303 ? -5.699 18.959 8.401 1.00 90.06 303 PRO A O 1
ATOM 2422 N N . ALA A 1 304 ? -4.345 18.846 10.185 1.00 90.69 304 ALA A N 1
ATOM 2423 C CA . ALA A 1 304 ? -3.255 19.632 9.603 1.00 90.69 304 ALA A CA 1
ATOM 2424 C C . ALA A 1 304 ? -2.472 18.860 8.520 1.00 90.69 304 ALA A C 1
ATOM 2426 O O . ALA A 1 304 ? -2.188 19.417 7.461 1.00 90.69 304 ALA A O 1
ATOM 2427 N N . LEU A 1 305 ? -2.178 17.572 8.746 1.00 90.56 305 LEU A N 1
ATOM 2428 C CA . LEU A 1 305 ? -1.566 16.674 7.755 1.00 90.56 305 LEU A CA 1
ATOM 2429 C C . LEU A 1 305 ? -2.469 16.524 6.519 1.00 90.56 305 LEU A C 1
ATOM 2431 O O . LEU A 1 305 ? -1.996 16.615 5.387 1.00 90.56 305 LEU A O 1
ATOM 2435 N N . ILE A 1 306 ? -3.776 16.343 6.733 1.00 91.25 306 ILE A N 1
ATOM 2436 C CA . ILE A 1 306 ? -4.766 16.242 5.652 1.00 91.25 306 ILE A CA 1
ATOM 2437 C C . ILE A 1 306 ? -4.868 17.578 4.897 1.00 91.25 306 ILE A C 1
ATOM 2439 O O . ILE A 1 306 ? -4.864 17.580 3.666 1.00 91.25 306 ILE A O 1
ATOM 2443 N N . SER A 1 307 ? -4.883 18.716 5.601 1.00 92.69 307 SER A N 1
ATOM 2444 C CA . SER A 1 307 ? -4.918 20.057 4.996 1.00 92.69 307 SER A CA 1
ATOM 2445 C C . SER A 1 307 ? -3.713 20.301 4.086 1.00 92.69 307 SER A C 1
ATOM 2447 O O . SER A 1 307 ? -3.885 20.634 2.914 1.00 92.69 307 SER A O 1
ATOM 2449 N N . ALA A 1 308 ? -2.502 20.014 4.574 1.00 91.88 308 ALA A N 1
ATOM 2450 C CA . ALA A 1 308 ? -1.263 20.192 3.820 1.00 91.88 308 ALA A CA 1
ATOM 2451 C C . ALA A 1 308 ? -1.181 19.344 2.534 1.00 91.88 308 ALA A C 1
ATOM 2453 O O . ALA A 1 308 ? -0.514 19.751 1.586 1.00 91.88 308 ALA A O 1
ATOM 2454 N N . GLN A 1 309 ? -1.846 18.183 2.487 1.00 89.00 309 GLN A N 1
ATOM 2455 C CA . GLN A 1 309 ? -1.828 17.276 1.328 1.00 89.00 309 GLN A CA 1
ATOM 2456 C C . GLN A 1 309 ? -3.024 17.450 0.376 1.00 89.00 309 GLN A C 1
ATOM 2458 O O . GLN A 1 309 ? -2.951 17.018 -0.771 1.00 89.00 309 GLN A O 1
ATOM 2463 N N . THR A 1 310 ? -4.125 18.062 0.825 1.00 88.88 310 THR A N 1
ATOM 2464 C CA . THR A 1 310 ? -5.359 18.212 0.022 1.00 88.88 310 THR A CA 1
ATOM 2465 C C . THR A 1 310 ? -5.662 19.647 -0.406 1.00 88.88 310 THR A C 1
ATOM 2467 O O . THR A 1 310 ? -6.434 19.847 -1.339 1.00 88.88 310 THR A O 1
ATOM 2470 N N . GLY A 1 311 ? -5.081 20.650 0.260 1.00 90.12 311 GLY A N 1
ATOM 2471 C CA . GLY A 1 311 ? -5.347 22.070 0.010 1.00 90.12 311 GLY A CA 1
ATOM 2472 C C . GLY A 1 311 ? -6.635 22.613 0.646 1.00 90.12 311 GLY A C 1
ATOM 2473 O O . GLY A 1 311 ? -6.841 23.824 0.625 1.00 90.12 311 GLY A O 1
ATOM 2474 N N . PHE A 1 312 ? -7.481 21.765 1.244 1.00 90.88 312 PHE A N 1
ATOM 2475 C CA . PHE A 1 312 ? -8.639 22.211 2.031 1.00 90.88 312 PHE A CA 1
ATOM 2476 C C . PHE A 1 312 ? -8.210 22.770 3.389 1.00 90.88 312 PHE A C 1
ATOM 2478 O O . PHE A 1 312 ? -7.201 22.347 3.959 1.00 90.88 312 PHE A O 1
ATOM 2485 N N . SER A 1 313 ? -8.993 23.689 3.955 1.00 92.50 313 SER A N 1
ATOM 2486 C CA . SER A 1 313 ? -8.708 24.219 5.289 1.00 92.50 313 SER A CA 1
ATOM 2487 C C . SER A 1 313 ? -8.983 23.187 6.389 1.00 92.50 313 SER A C 1
ATOM 2489 O O . SER A 1 313 ? -9.890 22.357 6.295 1.00 92.50 313 SER A O 1
ATOM 2491 N N . THR A 1 314 ? -8.249 23.286 7.499 1.00 89.88 314 THR A N 1
ATOM 2492 C CA . THR A 1 314 ? -8.458 22.462 8.703 1.00 89.88 314 THR A CA 1
ATOM 2493 C C . THR A 1 314 ? -9.910 22.505 9.198 1.00 89.88 314 THR A C 1
ATOM 2495 O O . THR A 1 314 ? -10.435 21.497 9.665 1.00 89.88 314 THR A O 1
ATOM 2498 N N . GLY A 1 315 ? -10.578 23.658 9.066 1.00 89.19 315 GLY A N 1
ATOM 2499 C CA . GLY A 1 315 ? -11.980 23.833 9.450 1.00 89.19 315 GLY A CA 1
ATOM 2500 C C . GLY A 1 315 ? -12.956 23.071 8.552 1.00 89.19 315 GLY A C 1
ATOM 2501 O O . GLY A 1 315 ? -13.928 22.511 9.053 1.00 89.19 315 GLY A O 1
ATOM 2502 N N . GLU A 1 316 ? -12.692 22.988 7.246 1.00 89.12 316 GLU A N 1
ATOM 2503 C CA . GLU A 1 316 ? -13.491 22.176 6.320 1.00 89.12 316 GLU A CA 1
ATOM 2504 C C . GLU A 1 316 ? -13.294 20.680 6.571 1.00 89.12 316 GLU A C 1
ATOM 2506 O O . GLU A 1 316 ? -14.273 19.942 6.600 1.00 89.12 316 GLU A O 1
ATOM 2511 N N . ILE A 1 317 ? -12.058 20.243 6.825 1.00 87.88 317 ILE A N 1
ATOM 2512 C CA . ILE A 1 317 ? -11.726 18.836 7.104 1.00 87.88 317 ILE A CA 1
ATOM 2513 C C . ILE A 1 317 ? -12.431 18.346 8.376 1.00 87.88 317 ILE A C 1
ATOM 2515 O O . ILE A 1 317 ? -13.058 17.288 8.360 1.00 87.88 317 ILE A O 1
ATOM 2519 N N . VAL A 1 318 ? -12.405 19.146 9.449 1.00 87.62 318 VAL A N 1
ATOM 2520 C CA . VAL A 1 318 ? -13.142 18.853 10.691 1.00 87.62 318 VAL A CA 1
ATOM 2521 C C . VAL A 1 318 ? -14.660 18.897 10.467 1.00 87.62 318 VAL A C 1
ATOM 2523 O O . VAL A 1 318 ? -15.371 18.030 10.963 1.00 87.62 318 VAL A O 1
ATOM 2526 N N . LYS A 1 319 ? -15.171 19.858 9.684 1.00 88.44 319 LYS A N 1
ATOM 2527 C CA . LYS A 1 319 ? -16.607 19.980 9.364 1.00 88.44 319 LYS A CA 1
ATOM 2528 C C . LYS A 1 319 ? -17.146 18.819 8.517 1.00 88.44 319 LYS A C 1
ATOM 2530 O O . LYS A 1 319 ? -18.326 18.503 8.622 1.00 88.44 319 LYS A O 1
ATOM 2535 N N . GLN A 1 320 ? -16.313 18.217 7.672 1.00 85.38 320 GLN A N 1
ATOM 2536 C CA . GLN A 1 320 ? -16.651 17.029 6.878 1.00 85.38 320 GLN A CA 1
ATOM 2537 C C . GLN A 1 320 ? -16.496 15.718 7.675 1.00 85.38 320 GLN A C 1
ATOM 2539 O O . GLN A 1 320 ? -16.633 14.645 7.098 1.00 85.38 320 GLN A O 1
ATOM 2544 N N . GLU A 1 321 ? -16.168 15.797 8.973 1.00 84.56 321 GLU A N 1
ATOM 2545 C CA . GLU A 1 321 ? -15.937 14.654 9.871 1.00 84.56 321 GLU A CA 1
ATOM 2546 C C . GLU A 1 321 ? -14.915 13.633 9.326 1.00 84.56 321 GLU A C 1
ATOM 2548 O O . GLU A 1 321 ? -14.903 12.456 9.688 1.00 84.56 321 GLU A O 1
ATOM 2553 N N . VAL A 1 322 ? -13.991 14.097 8.478 1.00 78.88 322 VAL A N 1
ATOM 2554 C CA . VAL A 1 322 ? -12.888 13.281 7.968 1.00 78.88 322 VAL A CA 1
ATOM 2555 C C . VAL A 1 322 ? -12.023 12.858 9.154 1.00 78.88 322 VAL A C 1
ATOM 2557 O O . VAL A 1 322 ? -11.632 13.697 9.965 1.00 78.88 322 VAL A O 1
ATOM 2560 N N . CYS A 1 323 ? -11.692 11.563 9.233 1.00 83.81 323 CYS A N 1
ATOM 2561 C CA . CYS A 1 323 ? -10.969 10.954 10.359 1.00 83.81 323 CYS A CA 1
ATOM 2562 C C . CYS A 1 323 ? -11.810 10.784 11.656 1.00 83.81 323 CYS A C 1
ATOM 2564 O O . CYS A 1 323 ? -11.273 10.388 12.695 1.00 83.81 323 CYS A O 1
ATOM 2566 N N . CYS A 1 324 ? -13.126 11.029 11.627 1.00 89.56 324 CYS A N 1
ATOM 2567 C CA . CYS A 1 324 ? -14.037 10.706 12.734 1.00 89.56 324 CYS A CA 1
ATOM 2568 C C . CYS A 1 324 ? -14.634 9.291 12.611 1.00 89.56 324 CYS A C 1
ATOM 2570 O O . CYS A 1 324 ? -14.807 8.768 11.515 1.00 89.56 324 CYS A O 1
ATOM 2572 N N . LEU A 1 325 ? -14.958 8.681 13.755 1.00 93.81 325 LEU A N 1
ATOM 2573 C CA . LEU A 1 325 ? -15.657 7.400 13.870 1.00 93.81 325 LEU A CA 1
ATOM 2574 C C . LEU A 1 325 ? -17.128 7.634 14.230 1.00 93.81 325 LEU A C 1
ATOM 2576 O O . LEU A 1 325 ? -17.430 8.263 15.250 1.00 93.81 325 LEU A O 1
ATOM 2580 N N . ASN A 1 326 ? -18.049 7.062 13.458 1.00 94.50 326 ASN A N 1
ATOM 2581 C CA . ASN A 1 326 ? -19.480 7.131 13.716 1.00 94.50 326 ASN A CA 1
ATOM 2582 C C . ASN A 1 326 ? -19.868 6.297 14.952 1.00 94.50 326 ASN A C 1
ATOM 2584 O O . ASN A 1 326 ? -20.227 5.118 14.878 1.00 94.50 326 ASN A O 1
ATOM 2588 N N . LYS A 1 327 ? -19.816 6.940 16.124 1.00 93.50 327 LYS A N 1
ATOM 2589 C CA . LYS A 1 327 ? -20.133 6.308 17.411 1.00 93.50 327 LYS A CA 1
ATOM 2590 C C . LYS A 1 327 ? -21.552 5.733 17.481 1.00 93.50 327 LYS A C 1
ATOM 2592 O O . LYS A 1 327 ? -21.724 4.726 18.159 1.00 93.50 327 LYS A O 1
ATOM 2597 N N . SER A 1 328 ? -22.559 6.315 16.820 1.00 93.69 328 SER A N 1
ATOM 2598 C CA . SER A 1 328 ? -23.924 5.761 16.877 1.00 93.69 328 SER A CA 1
ATOM 2599 C C . SER A 1 328 ? -24.044 4.473 16.059 1.00 93.69 328 SER A C 1
ATOM 2601 O O . SER A 1 328 ? -24.622 3.502 16.547 1.00 93.69 328 SER A O 1
ATOM 2603 N N . LEU A 1 329 ? -23.415 4.406 14.880 1.00 95.25 329 LEU A N 1
ATOM 2604 C CA . LEU A 1 329 ? -23.323 3.177 14.085 1.00 95.25 329 LEU A CA 1
ATOM 2605 C C . LEU A 1 329 ? -22.581 2.068 14.843 1.00 95.25 329 LEU A C 1
ATOM 2607 O O . LEU A 1 329 ? -23.068 0.942 14.900 1.00 95.25 329 LEU A O 1
ATOM 2611 N N . ILE A 1 330 ? -21.443 2.390 15.469 1.00 97.31 330 ILE A N 1
ATOM 2612 C CA . ILE A 1 330 ? -20.658 1.430 16.262 1.00 97.31 330 ILE A CA 1
ATOM 2613 C C . ILE A 1 330 ? -21.475 0.872 17.436 1.00 97.31 330 ILE A C 1
ATOM 2615 O O . ILE A 1 330 ? -21.477 -0.333 17.662 1.00 97.31 330 ILE A O 1
ATOM 2619 N N . LEU A 1 331 ? -22.178 1.734 18.179 1.00 96.88 331 LEU A N 1
ATOM 2620 C CA . LEU A 1 331 ? -22.889 1.359 19.408 1.00 96.88 331 LEU A CA 1
ATOM 2621 C C . LEU A 1 331 ? -24.274 0.739 19.168 1.00 96.88 331 LEU A C 1
ATOM 2623 O O . LEU A 1 331 ? -24.853 0.195 20.108 1.00 96.88 331 LEU A O 1
ATOM 2627 N N . THR A 1 332 ? -24.799 0.785 17.938 1.00 96.38 332 THR A N 1
ATOM 2628 C CA . THR A 1 332 ? -26.145 0.295 17.582 1.00 96.38 332 THR A CA 1
ATOM 2629 C C . THR A 1 332 ? -26.473 -1.108 18.137 1.00 96.38 332 THR A C 1
ATOM 2631 O O . THR A 1 332 ? -27.577 -1.271 18.662 1.00 96.38 332 THR A O 1
ATOM 2634 N N . PRO A 1 333 ? -25.565 -2.111 18.133 1.00 96.81 333 PRO A N 1
ATOM 2635 C CA . PRO A 1 333 ? -25.860 -3.425 18.715 1.00 96.81 333 PRO A CA 1
ATOM 2636 C C . PRO A 1 333 ? -26.120 -3.423 20.234 1.00 96.81 333 PRO A C 1
ATOM 2638 O O . PRO A 1 333 ? -26.901 -4.240 20.720 1.00 96.81 333 PRO A O 1
ATOM 2641 N N . ILE A 1 334 ? -25.495 -2.511 20.993 1.00 95.69 334 ILE A N 1
ATOM 2642 C CA . ILE A 1 334 ? -25.524 -2.480 22.473 1.00 95.69 334 ILE A CA 1
ATOM 2643 C C . ILE A 1 334 ? -26.337 -1.325 23.071 1.00 95.69 334 ILE A C 1
ATOM 2645 O O . ILE A 1 334 ? -26.514 -1.277 24.287 1.00 95.69 334 ILE A O 1
ATOM 2649 N N . ASP A 1 335 ? -26.870 -0.414 22.255 1.00 93.38 335 ASP A N 1
ATOM 2650 C CA . ASP A 1 335 ? -27.624 0.762 22.720 1.00 93.38 335 ASP A CA 1
ATOM 2651 C C . ASP A 1 335 ? -28.808 0.383 23.636 1.00 93.38 335 ASP A C 1
ATOM 2653 O O . ASP A 1 335 ? -28.993 0.941 24.718 1.00 93.38 335 ASP A O 1
ATOM 2657 N N . HIS A 1 336 ? -29.519 -0.693 23.286 1.00 91.00 336 HIS A N 1
ATOM 2658 C CA . HIS A 1 336 ? -30.625 -1.253 24.072 1.00 91.00 336 HIS A CA 1
ATOM 2659 C C . HIS A 1 336 ? -30.223 -1.829 25.450 1.00 91.00 336 HIS A C 1
ATOM 2661 O O . HIS A 1 336 ? -31.090 -2.075 26.290 1.00 91.00 336 HIS A O 1
ATOM 2667 N N . LEU A 1 337 ? -28.928 -2.071 25.690 1.00 89.75 337 LEU A N 1
ATOM 2668 C CA . LEU A 1 337 ? -28.385 -2.488 26.989 1.00 89.75 337 LEU A CA 1
ATOM 2669 C C . LEU A 1 337 ? -27.953 -1.280 27.831 1.00 89.75 337 LEU A C 1
ATOM 2671 O O . LEU A 1 337 ? -28.065 -1.319 29.053 1.00 89.75 337 LEU A O 1
ATOM 2675 N N . LEU A 1 338 ? -27.511 -0.204 27.173 1.00 84.38 338 LEU A N 1
ATOM 2676 C CA . LEU A 1 338 ? -27.140 1.069 27.795 1.00 84.38 338 LEU A CA 1
ATOM 2677 C C . LEU A 1 338 ? -28.371 1.867 28.263 1.00 84.38 338 LEU A C 1
ATOM 2679 O O . LEU A 1 338 ? -28.307 2.556 29.274 1.00 84.38 338 LEU A O 1
ATOM 2683 N N . ALA A 1 339 ? -29.510 1.737 27.578 1.00 69.44 339 ALA A N 1
ATOM 2684 C CA . ALA A 1 339 ? -30.750 2.467 27.872 1.00 69.44 339 ALA A CA 1
ATOM 2685 C C . ALA A 1 339 ? -31.498 2.038 29.162 1.00 69.44 339 ALA A C 1
ATOM 2687 O O . ALA A 1 339 ? -32.639 2.444 29.369 1.00 69.44 339 ALA A O 1
ATOM 2688 N N . LYS A 1 340 ? -30.893 1.214 30.032 1.00 59.44 340 LYS A N 1
ATOM 2689 C CA . LYS A 1 340 ? -31.496 0.739 31.298 1.00 59.44 340 LYS A CA 1
ATOM 2690 C C . LYS A 1 340 ? -31.348 1.705 32.481 1.00 59.44 340 LYS A C 1
ATOM 2692 O O . LYS A 1 340 ? -31.717 1.352 33.599 1.00 59.44 340 LYS A O 1
ATOM 2697 N N . GLU A 1 341 ? -30.783 2.888 32.267 1.00 52.53 341 GLU A N 1
ATOM 2698 C CA . GLU A 1 341 ? -30.595 3.890 33.316 1.00 52.53 341 GLU A CA 1
ATOM 2699 C C . GLU A 1 341 ? -31.940 4.528 33.719 1.00 52.53 341 GLU A C 1
ATOM 2701 O O . GLU A 1 341 ? -32.358 5.544 33.165 1.00 52.53 341 GLU A O 1
ATOM 2706 N N . GLU A 1 342 ? -32.609 3.963 34.734 1.00 38.50 342 GLU A N 1
ATOM 2707 C CA . GLU A 1 342 ? -33.484 4.776 35.585 1.00 38.50 342 GLU A CA 1
ATOM 2708 C C . GLU A 1 342 ? -32.614 5.859 36.251 1.00 38.50 342 GLU A C 1
ATOM 2710 O O . GLU A 1 342 ? -31.638 5.523 36.934 1.00 38.50 342 GLU A O 1
ATOM 2715 N N . PRO A 1 343 ? -32.921 7.158 36.076 1.00 38.22 343 PRO A N 1
ATOM 2716 C CA . PRO A 1 343 ? -32.148 8.210 36.714 1.00 38.22 343 PRO A CA 1
ATOM 2717 C C . PRO A 1 343 ? -32.358 8.140 38.228 1.00 38.22 343 PRO A C 1
ATOM 2719 O O . PRO A 1 343 ? -33.471 8.322 38.723 1.00 38.22 343 PRO A O 1
ATOM 2722 N N . LEU A 1 344 ? -31.277 7.904 38.974 1.00 36.56 344 LEU A N 1
ATOM 2723 C CA . LEU A 1 344 ? -31.283 7.925 40.437 1.00 36.56 344 LEU A CA 1
ATOM 2724 C C . LEU A 1 344 ? -31.551 9.350 40.944 1.00 36.56 344 LEU A C 1
ATOM 2726 O O . LEU A 1 344 ? -30.627 10.127 41.185 1.00 36.56 344 LEU A O 1
ATOM 2730 N N . ILE A 1 345 ? -32.832 9.682 41.119 1.00 37.25 345 ILE A N 1
ATOM 2731 C CA . ILE A 1 345 ? -33.277 10.918 41.764 1.00 37.25 345 ILE A CA 1
ATOM 2732 C C . ILE A 1 345 ? -32.861 10.857 43.237 1.00 37.25 345 ILE A C 1
ATOM 2734 O O . ILE A 1 345 ? -33.547 10.274 44.077 1.00 37.25 345 ILE A O 1
ATOM 2738 N N . LEU A 1 346 ? -31.721 11.472 43.550 1.00 38.94 346 LEU A N 1
ATOM 2739 C CA . LEU A 1 346 ? -31.337 11.785 44.921 1.00 38.94 346 LEU A CA 1
ATOM 2740 C C . LEU A 1 346 ? -32.353 12.787 45.497 1.00 38.94 346 LEU A C 1
ATOM 2742 O O . LEU A 1 346 ? -32.542 13.848 44.899 1.00 38.94 346 LEU A O 1
ATOM 2746 N N . PRO A 1 347 ? -33.003 12.500 46.641 1.00 37.59 347 PRO A N 1
ATOM 2747 C CA . PRO A 1 347 ? -33.872 13.471 47.293 1.00 37.59 347 PRO A CA 1
ATOM 2748 C C . PRO A 1 347 ? -33.058 14.685 47.749 1.00 37.59 347 PRO A C 1
ATOM 2750 O O . PRO A 1 347 ? -32.158 14.561 48.582 1.00 37.59 347 PRO A O 1
ATOM 2753 N N . GLU A 1 348 ? -33.377 15.859 47.210 1.00 33.41 348 GLU A N 1
ATOM 2754 C CA . GLU A 1 348 ? -32.728 17.113 47.585 1.00 33.41 348 GLU A CA 1
ATOM 2755 C C . GLU A 1 348 ? -33.075 17.462 49.042 1.00 33.41 348 GLU A C 1
ATOM 2757 O O . GLU A 1 348 ? -34.215 17.793 49.377 1.00 33.41 348 GLU A O 1
ATOM 2762 N N . LEU A 1 349 ? -32.091 17.341 49.940 1.00 36.31 349 LEU A N 1
ATOM 2763 C CA . LEU A 1 349 ? -32.258 17.690 51.349 1.00 36.31 349 LEU A CA 1
ATOM 2764 C C . LEU A 1 349 ? -32.358 19.212 51.489 1.00 36.31 349 LEU A C 1
ATOM 2766 O O . LEU A 1 349 ? -31.384 19.933 51.285 1.00 36.31 349 LEU A O 1
ATOM 2770 N N . ALA A 1 350 ? -33.558 19.677 51.836 1.00 33.59 350 ALA A N 1
ATOM 2771 C CA . ALA A 1 350 ? -33.939 21.082 51.791 1.00 33.59 350 ALA A CA 1
ATOM 2772 C C . ALA A 1 350 ? -32.995 22.010 52.579 1.00 33.59 350 ALA A C 1
ATOM 2774 O O . ALA A 1 350 ? -32.867 21.915 53.803 1.00 33.59 350 ALA A O 1
ATOM 2775 N N . LEU A 1 351 ? -32.411 22.980 51.872 1.00 35.78 351 LEU A N 1
ATOM 2776 C CA . LEU A 1 351 ? -31.743 24.131 52.474 1.00 35.78 351 LEU A CA 1
ATOM 2777 C C . LEU A 1 351 ? -32.785 25.066 53.105 1.00 35.78 351 LEU A C 1
ATOM 2779 O O . LEU A 1 351 ? -33.715 25.522 52.440 1.00 35.78 351 LEU A O 1
ATOM 2783 N N . ILE A 1 352 ? -32.621 25.362 54.395 1.00 33.53 352 ILE A N 1
ATOM 2784 C CA . ILE A 1 352 ? -33.509 26.253 55.153 1.00 33.53 352 ILE A CA 1
ATOM 2785 C C . ILE A 1 352 ? -33.120 27.718 54.875 1.00 33.53 352 ILE A C 1
ATOM 2787 O O . ILE A 1 352 ? -31.986 28.095 55.176 1.00 33.53 352 ILE A O 1
ATOM 2791 N N . PRO A 1 353 ? -34.028 28.574 54.369 1.00 34.62 353 PRO A N 1
ATOM 2792 C CA . PRO A 1 353 ? -33.771 30.004 54.231 1.00 34.62 353 PRO A CA 1
ATOM 2793 C C . PRO A 1 353 ? -34.121 30.762 55.522 1.00 34.62 353 PRO A C 1
ATOM 2795 O O . PRO A 1 353 ? -35.190 30.559 56.100 1.00 34.62 353 PRO A O 1
ATOM 2798 N N . THR A 1 354 ? -33.271 31.703 55.945 1.00 29.95 354 THR A N 1
ATOM 2799 C CA . THR A 1 354 ? -33.562 32.598 57.082 1.00 29.95 354 THR A CA 1
ATOM 2800 C C . THR A 1 354 ? -33.368 34.075 56.738 1.00 29.95 354 THR A C 1
ATOM 2802 O O . THR A 1 354 ? -32.253 34.513 56.468 1.00 29.95 354 THR A O 1
ATOM 2805 N N . SER A 1 355 ? -34.468 34.828 56.857 1.00 30.77 355 SER A N 1
ATOM 2806 C CA . SER A 1 355 ? -34.568 36.285 57.079 1.00 30.77 355 SER A CA 1
ATOM 2807 C C . SER A 1 355 ? -33.893 37.259 56.096 1.00 30.77 355 SER A C 1
ATOM 2809 O O . SER A 1 355 ? -32.709 37.571 56.197 1.00 30.77 355 SER A O 1
ATOM 2811 N N . SER A 1 356 ? -34.734 37.878 55.261 1.00 29.64 356 SER A N 1
ATOM 2812 C CA . SER A 1 356 ? -34.581 39.245 54.721 1.00 29.64 356 SER A CA 1
ATOM 2813 C C . SER A 1 356 ? -34.715 40.311 55.850 1.00 29.64 356 SER A C 1
ATOM 2815 O O . SER A 1 356 ? -35.040 39.924 56.977 1.00 29.64 356 SER A O 1
ATOM 2817 N N . PRO A 1 357 ? -34.501 41.630 55.608 1.00 34.34 357 PRO A N 1
ATOM 2818 C CA . PRO A 1 357 ? -35.434 42.441 54.802 1.00 34.34 357 PRO A CA 1
ATOM 2819 C C . PRO A 1 357 ? -34.799 43.478 53.848 1.00 34.34 357 PRO A C 1
ATOM 2821 O O . PRO A 1 357 ? -33.758 44.068 54.122 1.00 34.34 357 PRO A O 1
ATOM 2824 N N . SER A 1 358 ? -35.510 43.760 52.754 1.00 27.47 358 SER A N 1
ATOM 2825 C CA . SER A 1 358 ? -35.313 44.932 51.882 1.00 27.47 358 SER A CA 1
ATOM 2826 C C . SER A 1 358 ? -36.134 46.130 52.378 1.00 27.47 358 SER A C 1
ATOM 2828 O O . SER A 1 358 ? -37.122 45.917 53.077 1.00 27.47 358 SER A O 1
ATOM 2830 N N . LEU A 1 359 ? -35.847 47.352 51.904 1.00 29.09 359 LEU A N 1
ATOM 2831 C CA . LEU A 1 359 ? -36.859 48.412 51.730 1.00 29.09 359 LEU A CA 1
ATOM 2832 C C . LEU A 1 359 ? -36.430 49.443 50.657 1.00 29.09 359 LEU A C 1
ATOM 2834 O O . LEU A 1 359 ? -35.323 49.958 50.731 1.00 29.09 359 LEU A O 1
ATOM 2838 N N . THR A 1 360 ? -37.336 49.701 49.699 1.00 28.44 360 THR A N 1
ATOM 2839 C CA . THR A 1 360 ? -37.559 50.920 48.861 1.00 28.44 360 THR A CA 1
ATOM 2840 C C . THR A 1 360 ? -36.354 51.770 48.396 1.00 28.44 360 THR A C 1
ATOM 2842 O O . THR A 1 360 ? -35.634 52.303 49.229 1.00 28.44 360 THR A O 1
ATOM 2845 N N . ALA A 1 361 ? -36.051 51.987 47.107 1.00 30.95 361 ALA A N 1
ATOM 2846 C CA . ALA A 1 361 ? -36.857 52.305 45.904 1.00 30.95 361 ALA A CA 1
ATOM 2847 C C . ALA A 1 361 ? -37.326 53.774 45.782 1.00 30.95 361 ALA A C 1
ATOM 2849 O O . ALA A 1 361 ? -38.303 54.146 46.421 1.00 30.95 361 ALA A O 1
ATOM 2850 N N . ASP A 1 362 ? -36.662 54.547 44.907 1.00 28.33 362 ASP A N 1
ATOM 2851 C CA . ASP A 1 362 ? -37.291 55.285 43.790 1.00 28.33 362 ASP A CA 1
ATOM 2852 C C . ASP A 1 362 ? -36.230 55.775 42.763 1.00 28.33 362 ASP A C 1
ATOM 2854 O O . ASP A 1 362 ? -35.028 55.723 43.029 1.00 28.33 362 ASP A O 1
ATOM 2858 N N . GLN A 1 363 ? -36.672 56.198 41.572 1.00 27.00 363 GLN A N 1
ATOM 2859 C CA . GLN A 1 363 ? -35.893 56.876 40.502 1.00 27.00 363 GLN A CA 1
ATOM 2860 C C . GLN A 1 363 ? -36.378 58.355 40.369 1.00 27.00 363 GLN A C 1
ATOM 2862 O O . GLN A 1 363 ? -37.232 58.723 41.179 1.00 27.00 363 GLN A O 1
ATOM 2867 N N . PRO A 1 364 ? -35.980 59.219 39.388 1.00 35.94 364 PRO A N 1
ATOM 2868 C CA . PRO A 1 364 ? -35.021 59.109 38.257 1.00 35.94 364 PRO A CA 1
ATOM 2869 C C . PRO A 1 364 ? -34.072 60.346 38.093 1.00 35.94 364 PRO A C 1
ATOM 2871 O O . PRO A 1 364 ? -33.961 61.155 39.006 1.00 35.94 364 PRO A O 1
ATOM 2874 N N . VAL A 1 365 ? -33.489 60.510 36.882 1.00 25.88 365 VAL A N 1
ATOM 2875 C CA . VAL A 1 365 ? -33.167 61.782 36.155 1.00 25.88 365 VAL A CA 1
ATOM 2876 C C . VAL A 1 365 ? -31.676 62.163 35.923 1.00 25.88 365 VAL A C 1
ATOM 2878 O O . VAL A 1 365 ? -30.928 62.421 36.855 1.00 25.88 365 VAL A O 1
ATOM 2881 N N . GLU A 1 366 ? -31.351 62.243 34.619 1.00 25.20 366 GLU A N 1
ATOM 2882 C CA . GLU A 1 366 ? -30.386 63.073 33.844 1.00 25.20 366 GLU A CA 1
ATOM 2883 C C . GLU A 1 366 ? -28.837 63.050 34.004 1.00 25.20 366 GLU A C 1
ATOM 2885 O O . GLU A 1 366 ? -28.240 62.973 35.073 1.00 25.20 366 GLU A O 1
ATOM 2890 N N . GLU A 1 367 ? -28.224 63.166 32.816 1.00 27.11 367 GLU A N 1
ATOM 2891 C CA . GLU A 1 367 ? -26.886 63.668 32.429 1.00 27.11 367 GLU A CA 1
ATOM 2892 C C . GLU A 1 367 ? -26.664 65.146 32.885 1.00 27.11 367 GLU A C 1
ATOM 2894 O O . GLU A 1 367 ? -27.665 65.785 33.216 1.00 27.11 367 GLU A O 1
ATOM 2899 N N . PRO A 1 368 ? -25.438 65.759 32.885 1.00 35.97 368 PRO A N 1
ATOM 2900 C CA . PRO A 1 368 ? -24.599 65.825 31.672 1.00 35.97 368 PRO A CA 1
ATOM 2901 C C . PRO A 1 368 ? -23.070 66.087 31.784 1.00 35.97 368 PRO A C 1
ATOM 2903 O O . PRO A 1 368 ? -22.501 66.333 32.843 1.00 35.97 368 PRO A O 1
ATOM 2906 N N . GLU A 1 369 ? -22.474 66.145 30.584 1.00 25.61 369 GLU A N 1
ATOM 2907 C CA . GLU A 1 369 ? -21.329 66.977 30.160 1.00 25.61 369 GLU A CA 1
ATOM 2908 C C . GLU A 1 369 ? -19.903 66.711 30.688 1.00 25.61 369 GLU A C 1
ATOM 2910 O O . GLU A 1 369 ? -19.642 66.018 31.667 1.00 25.61 369 GLU A O 1
ATOM 2915 N N . ALA A 1 370 ? -18.944 67.245 29.924 1.00 27.47 370 ALA A N 1
ATOM 2916 C CA . ALA A 1 370 ? -17.505 67.050 30.069 1.00 27.47 370 ALA A CA 1
ATOM 2917 C C . ALA A 1 370 ? -16.766 68.398 30.073 1.00 27.47 370 ALA A C 1
ATOM 2919 O O . ALA A 1 370 ? -17.305 69.421 29.648 1.00 27.47 370 ALA A O 1
ATOM 2920 N N . THR A 1 371 ? -15.496 68.418 30.489 1.00 25.72 371 THR A N 1
ATOM 2921 C CA . THR A 1 371 ? -14.602 69.558 30.207 1.00 25.72 371 THR A CA 1
ATOM 2922 C C . THR A 1 371 ? -13.145 69.111 30.030 1.00 25.72 371 THR A C 1
ATOM 2924 O O . THR A 1 371 ? -12.728 68.085 30.563 1.00 25.72 371 THR A O 1
ATOM 2927 N N . THR A 1 372 ? -12.413 69.862 29.206 1.00 25.48 372 THR A N 1
ATOM 2928 C CA . THR A 1 372 ? -11.129 69.513 28.558 1.00 25.48 372 THR A CA 1
ATOM 2929 C C . THR A 1 372 ? -9.890 70.006 29.338 1.00 25.48 372 THR A C 1
ATOM 2931 O O . THR A 1 372 ? -10.038 70.611 30.396 1.00 25.48 372 THR A O 1
ATOM 2934 N N . GLU A 1 373 ? -8.701 69.834 28.725 1.00 26.27 373 GLU A N 1
ATOM 2935 C CA . GLU A 1 373 ? -7.339 70.322 29.071 1.00 26.27 373 GLU A CA 1
ATOM 2936 C C . GLU A 1 373 ? -6.523 69.332 29.939 1.00 26.27 373 GLU A C 1
ATOM 2938 O O . GLU A 1 373 ? -7.055 68.787 30.899 1.00 26.27 373 GLU A O 1
ATOM 2943 N N . LEU A 1 374 ? -5.230 69.017 29.725 1.00 25.94 374 LEU A N 1
ATOM 2944 C CA . LEU A 1 374 ? -4.200 69.254 28.674 1.00 25.94 374 LEU A CA 1
ATOM 2945 C C . LEU A 1 374 ? -3.115 68.122 28.839 1.00 25.94 374 LEU A C 1
ATOM 2947 O O . LEU A 1 374 ? -3.205 67.369 29.805 1.00 25.94 374 LEU A O 1
ATOM 2951 N N . ILE A 1 375 ? -2.073 67.859 28.023 1.00 27.55 375 ILE A N 1
ATOM 2952 C CA . ILE A 1 375 ? -1.368 68.579 26.939 1.00 27.55 375 ILE A CA 1
ATOM 2953 C C . ILE A 1 375 ? -0.728 67.595 25.900 1.00 27.55 375 ILE A C 1
ATOM 2955 O O . ILE A 1 375 ? -0.873 66.382 26.003 1.00 27.55 375 ILE A O 1
ATOM 2959 N N . GLN A 1 376 ? -0.010 68.154 24.913 1.00 27.00 376 GLN A N 1
ATOM 2960 C CA . GLN A 1 376 ? 1.036 67.608 24.004 1.00 27.00 376 GLN A CA 1
ATOM 2961 C C . GLN A 1 376 ? 1.682 66.244 24.383 1.00 27.00 376 GLN A C 1
ATOM 2963 O O . GLN A 1 376 ? 2.125 66.076 25.512 1.00 27.00 376 GLN A O 1
ATOM 2968 N N . SER A 1 377 ? 1.779 65.202 23.537 1.00 25.75 377 SER A N 1
ATOM 2969 C CA . SER A 1 377 ? 2.238 65.037 22.129 1.00 25.75 377 SER A CA 1
ATOM 2970 C C . SER A 1 377 ? 3.756 64.852 21.918 1.00 25.75 377 SER A C 1
ATOM 2972 O O . SER A 1 377 ? 4.515 65.801 22.106 1.00 25.75 377 SER A O 1
ATOM 2974 N N . SER A 1 378 ? 4.173 63.691 21.382 1.00 27.56 378 SER A N 1
ATOM 2975 C CA . SER A 1 378 ? 5.270 63.530 20.394 1.00 27.56 378 SER A CA 1
ATOM 2976 C C . SER A 1 378 ? 5.341 62.089 19.861 1.00 27.56 378 SER A C 1
ATOM 2978 O O . SER A 1 378 ? 5.432 61.149 20.646 1.00 27.56 378 SER A O 1
ATOM 2980 N N . ASN A 1 379 ? 5.348 61.921 18.533 1.00 27.12 379 ASN A N 1
ATOM 2981 C CA . ASN A 1 379 ? 5.640 60.644 17.867 1.00 27.12 379 ASN A CA 1
ATOM 2982 C C . ASN A 1 379 ? 7.152 60.466 17.655 1.00 27.12 379 ASN A C 1
ATOM 2984 O O . ASN A 1 379 ? 7.882 61.445 17.503 1.00 27.12 379 ASN A O 1
ATOM 2988 N N . SER A 1 380 ? 7.582 59.217 17.470 1.00 28.17 380 SER A N 1
ATOM 2989 C CA . SER A 1 380 ? 8.639 58.903 16.505 1.00 28.17 380 SER A CA 1
ATOM 2990 C C . SER A 1 380 ? 8.414 57.510 15.925 1.00 28.17 380 SER A C 1
ATOM 2992 O O . SER A 1 380 ? 8.625 56.509 16.605 1.00 28.17 380 SER A O 1
ATOM 2994 N N . ASP A 1 381 ? 8.033 57.444 14.654 1.00 28.97 381 ASP A N 1
ATOM 2995 C CA . ASP A 1 381 ? 8.034 56.204 13.882 1.00 28.97 381 ASP A CA 1
ATOM 2996 C C . ASP A 1 381 ? 9.458 55.673 13.657 1.00 28.97 381 ASP A C 1
ATOM 2998 O O . ASP A 1 381 ? 10.421 56.446 13.618 1.00 28.97 381 ASP A O 1
ATOM 3002 N N . ARG A 1 382 ? 9.565 54.371 13.359 1.00 28.75 382 ARG A N 1
ATOM 3003 C CA . ARG A 1 382 ? 10.280 53.902 12.157 1.00 28.75 382 ARG A CA 1
ATOM 3004 C C . ARG A 1 382 ? 9.953 52.450 11.816 1.00 28.75 382 ARG A C 1
ATOM 3006 O O . ARG A 1 382 ? 9.979 51.578 12.678 1.00 28.75 382 ARG A O 1
ATOM 3013 N N . LEU A 1 383 ? 9.689 52.212 10.532 1.00 29.80 383 LEU A N 1
ATOM 3014 C CA . LEU A 1 383 ? 9.695 50.875 9.943 1.00 29.80 383 LEU A CA 1
ATOM 3015 C C . LEU A 1 383 ? 11.143 50.386 9.784 1.00 29.80 383 LEU A C 1
ATOM 3017 O O . LEU A 1 383 ? 12.062 51.202 9.693 1.00 29.80 383 LEU A O 1
ATOM 3021 N N . MET A 1 384 ? 11.322 49.068 9.682 1.00 30.78 384 MET A N 1
ATOM 3022 C CA . MET A 1 384 ? 12.550 48.467 9.160 1.00 30.78 384 MET A CA 1
ATOM 3023 C C . MET A 1 384 ? 12.295 47.897 7.765 1.00 30.78 384 MET A C 1
ATOM 3025 O O . MET A 1 384 ? 11.341 47.149 7.555 1.00 30.78 384 MET A O 1
ATOM 3029 N N . ASP A 1 385 ? 13.160 48.293 6.840 1.00 28.02 385 ASP A N 1
ATOM 3030 C CA . ASP A 1 385 ? 13.309 47.750 5.490 1.00 28.02 385 ASP A CA 1
ATOM 3031 C C . ASP A 1 385 ? 14.361 46.622 5.514 1.00 28.02 385 ASP A C 1
ATOM 3033 O O . ASP A 1 385 ? 15.157 46.550 6.454 1.00 28.02 385 ASP A O 1
ATOM 3037 N N . ASN A 1 386 ? 14.375 45.734 4.517 1.00 28.70 386 ASN A N 1
ATOM 3038 C CA . ASN A 1 386 ? 15.256 44.561 4.504 1.00 28.70 386 ASN A CA 1
ATOM 3039 C C . ASN A 1 386 ? 15.865 44.340 3.106 1.00 28.70 386 ASN A C 1
ATOM 3041 O O . ASN A 1 386 ? 15.300 43.639 2.266 1.00 28.70 386 ASN A O 1
ATOM 3045 N N . GLY A 1 387 ? 17.010 44.986 2.865 1.00 28.02 387 GLY A N 1
ATOM 3046 C CA . GLY A 1 387 ? 17.720 44.998 1.582 1.00 28.02 387 GLY A CA 1
ATOM 3047 C C . GLY A 1 387 ? 18.755 43.878 1.397 1.00 28.02 387 GLY A C 1
ATOM 3048 O O . GLY A 1 387 ? 19.214 43.259 2.353 1.00 28.02 387 GLY A O 1
ATOM 3049 N N . THR A 1 388 ? 19.107 43.638 0.133 1.00 28.81 388 THR A N 1
ATOM 3050 C CA . THR A 1 388 ? 20.004 42.572 -0.362 1.00 28.81 388 THR A CA 1
ATOM 3051 C C . THR A 1 388 ? 21.485 43.013 -0.417 1.00 28.81 388 THR A C 1
ATOM 3053 O O . THR A 1 388 ? 21.781 44.168 -0.118 1.00 28.81 388 THR A O 1
ATOM 3056 N N . LEU A 1 389 ? 22.355 42.122 -0.934 1.00 29.30 389 LEU A N 1
ATOM 3057 C CA . LEU A 1 389 ? 23.794 42.262 -1.267 1.00 29.30 389 LEU A CA 1
ATOM 3058 C C . LEU A 1 389 ? 24.751 41.866 -0.109 1.00 29.30 389 LEU A C 1
ATOM 3060 O O . LEU A 1 389 ? 24.426 42.099 1.051 1.00 29.30 389 LEU A O 1
ATOM 3064 N N . ASP A 1 390 ? 25.908 41.219 -0.331 1.00 30.11 390 ASP A N 1
ATOM 3065 C CA . ASP A 1 390 ? 26.602 40.870 -1.595 1.00 30.11 390 ASP A CA 1
ATOM 3066 C C . ASP A 1 390 ? 27.418 39.541 -1.512 1.00 30.11 390 ASP A C 1
ATOM 3068 O O . ASP A 1 390 ? 27.331 38.819 -0.517 1.00 30.11 390 ASP A O 1
ATOM 3072 N N . GLU A 1 391 ? 28.169 39.204 -2.574 1.00 29.02 391 GLU A N 1
ATOM 3073 C CA . GLU A 1 391 ? 29.087 38.040 -2.719 1.00 29.02 391 GLU A CA 1
ATOM 3074 C C . GLU A 1 391 ? 30.290 38.081 -1.720 1.00 29.02 391 GLU A C 1
ATOM 3076 O O . GLU A 1 391 ? 30.509 39.090 -1.059 1.00 29.02 391 GLU A O 1
ATOM 3081 N N . GLU A 1 392 ? 31.109 37.041 -1.466 1.00 29.66 392 GLU A N 1
ATOM 3082 C CA . GLU A 1 392 ? 32.113 36.428 -2.369 1.00 29.66 392 GLU A CA 1
ATOM 3083 C C . GLU A 1 392 ? 32.992 35.367 -1.610 1.00 29.66 392 GLU A C 1
ATOM 3085 O O . GLU A 1 392 ? 32.884 35.212 -0.394 1.00 29.66 392 GLU A O 1
ATOM 3090 N N . ILE A 1 393 ? 33.934 34.722 -2.325 1.00 31.48 393 ILE A N 1
ATOM 3091 C CA . ILE A 1 393 ? 35.165 34.015 -1.867 1.00 31.48 393 ILE A CA 1
ATOM 3092 C C . ILE A 1 393 ? 35.047 32.569 -1.317 1.00 31.48 393 ILE A C 1
ATOM 3094 O O . ILE A 1 393 ? 34.577 32.290 -0.217 1.00 31.48 393 ILE A O 1
ATOM 3098 N N . LEU A 1 394 ? 35.654 31.647 -2.081 1.00 32.62 394 LEU A N 1
ATOM 3099 C CA . LEU A 1 394 ? 36.109 30.307 -1.676 1.00 32.62 394 LEU A CA 1
ATOM 3100 C C . LEU A 1 394 ? 37.556 30.355 -1.147 1.00 32.62 394 LEU A C 1
ATOM 3102 O O . LEU A 1 394 ? 38.341 31.186 -1.606 1.00 32.62 394 LEU A O 1
ATOM 3106 N N . PRO A 1 395 ? 37.979 29.348 -0.366 1.00 34.09 395 PRO A N 1
ATOM 3107 C CA . PRO A 1 395 ? 39.325 28.796 -0.498 1.00 34.09 395 PRO A CA 1
ATOM 3108 C C . PRO A 1 395 ? 39.311 27.314 -0.912 1.00 34.09 395 PRO A C 1
ATOM 3110 O O . PRO A 1 395 ? 38.358 26.576 -0.664 1.00 34.09 395 PRO A O 1
ATOM 3113 N N . ALA A 1 396 ? 40.406 26.884 -1.533 1.00 29.42 396 ALA A N 1
ATOM 3114 C CA . ALA A 1 396 ? 40.735 25.490 -1.820 1.00 29.42 396 ALA A CA 1
ATOM 3115 C C . ALA A 1 396 ? 42.113 25.158 -1.213 1.00 29.42 396 ALA A C 1
ATOM 3117 O O . ALA A 1 396 ? 42.771 26.059 -0.701 1.00 29.42 396 ALA A O 1
ATOM 3118 N N . THR A 1 397 ? 42.538 23.894 -1.351 1.00 30.39 397 THR A N 1
ATOM 3119 C CA . THR A 1 397 ? 43.719 23.267 -0.709 1.00 30.39 397 THR A CA 1
ATOM 3120 C C . THR A 1 397 ? 43.537 23.033 0.807 1.00 30.39 397 THR A C 1
ATOM 3122 O O . THR A 1 397 ? 42.721 23.684 1.452 1.00 30.39 397 THR A O 1
ATOM 3125 N N . ASP A 1 398 ? 44.147 22.016 1.422 1.00 29.69 398 ASP A N 1
ATOM 3126 C CA . ASP A 1 398 ? 45.192 21.101 0.932 1.00 29.69 398 ASP A CA 1
ATOM 3127 C C . ASP A 1 398 ? 44.800 19.617 0.959 1.00 29.69 398 ASP A C 1
ATOM 3129 O O . ASP A 1 398 ? 43.882 19.195 1.662 1.00 29.69 398 ASP A O 1
ATOM 3133 N N . ALA A 1 399 ? 45.533 18.820 0.178 1.00 32.50 399 ALA A N 1
ATOM 3134 C CA . ALA A 1 399 ? 45.578 17.371 0.330 1.00 32.50 399 ALA A CA 1
ATOM 3135 C C . ALA A 1 399 ? 46.674 16.997 1.340 1.00 32.50 399 ALA A C 1
ATOM 3137 O O . ALA A 1 399 ? 47.724 17.635 1.378 1.00 32.50 399 ALA A O 1
ATOM 3138 N N . VAL A 1 400 ? 46.448 15.939 2.118 1.00 33.75 400 VAL A N 1
ATOM 3139 C CA . VAL A 1 400 ? 47.474 15.307 2.959 1.00 33.75 400 VAL A CA 1
ATOM 3140 C C . VAL A 1 400 ? 47.558 13.837 2.564 1.00 33.75 400 VAL A C 1
ATOM 3142 O O . VAL A 1 400 ? 46.534 13.189 2.347 1.00 33.75 400 VAL A O 1
ATOM 3145 N N . GLU A 1 401 ? 48.780 13.342 2.411 1.00 31.38 401 GLU A N 1
ATOM 3146 C CA . GLU A 1 401 ? 49.080 11.985 1.961 1.00 31.38 401 GLU A CA 1
ATOM 3147 C C . GLU A 1 401 ? 49.136 11.034 3.169 1.00 31.38 401 GLU A C 1
ATOM 3149 O O . GLU A 1 401 ? 49.969 11.210 4.056 1.00 31.38 401 GLU A O 1
ATOM 3154 N N . ASP A 1 402 ? 48.272 10.014 3.207 1.00 32.34 402 ASP A N 1
ATOM 3155 C CA . ASP A 1 402 ? 48.380 8.922 4.185 1.00 32.34 402 ASP A CA 1
ATOM 3156 C C . ASP A 1 402 ? 49.465 7.923 3.734 1.00 32.34 402 ASP A C 1
ATOM 3158 O O . ASP A 1 402 ? 49.215 7.016 2.933 1.00 32.34 402 ASP A O 1
ATOM 3162 N N . GLU A 1 403 ? 50.687 8.070 4.259 1.00 31.09 403 GLU A N 1
ATOM 3163 C CA . GLU A 1 403 ? 51.747 7.065 4.110 1.00 31.09 403 GLU A CA 1
ATOM 3164 C C . GLU A 1 403 ? 51.384 5.771 4.864 1.00 31.09 403 GLU A C 1
ATOM 3166 O O . GLU A 1 403 ? 51.592 5.639 6.073 1.00 31.09 403 GLU A O 1
ATOM 3171 N N . ILE A 1 404 ? 50.882 4.767 4.138 1.00 37.78 404 ILE A N 1
ATOM 3172 C CA . ILE A 1 404 ? 50.683 3.416 4.681 1.00 37.78 404 ILE A CA 1
ATOM 3173 C C . ILE A 1 404 ? 52.049 2.732 4.839 1.00 37.78 404 ILE A C 1
ATOM 3175 O O . ILE A 1 404 ? 52.572 2.107 3.914 1.00 37.78 404 ILE A O 1
ATOM 3179 N N . ASN A 1 405 ? 52.622 2.852 6.035 1.00 33.56 405 ASN A N 1
ATOM 3180 C CA . ASN A 1 405 ? 53.880 2.211 6.402 1.00 33.56 405 ASN A CA 1
ATOM 3181 C C . ASN A 1 405 ? 53.736 0.673 6.439 1.00 33.56 405 ASN A C 1
ATOM 3183 O O . ASN A 1 405 ? 52.890 0.133 7.154 1.00 33.56 405 ASN A O 1
ATOM 3187 N N . LEU A 1 406 ? 54.570 -0.032 5.670 1.00 35.94 406 LEU A N 1
ATOM 3188 C CA . LEU A 1 406 ? 54.560 -1.492 5.524 1.00 35.94 406 LEU A CA 1
ATOM 3189 C C . LEU A 1 406 ? 55.692 -2.131 6.341 1.00 35.94 406 LEU A C 1
ATOM 3191 O O . LEU A 1 406 ? 56.835 -2.188 5.883 1.00 35.94 406 LEU A O 1
ATOM 3195 N N . GLU A 1 407 ? 55.375 -2.677 7.518 1.00 40.72 407 GLU A N 1
ATOM 3196 C CA . GLU A 1 407 ? 56.306 -3.560 8.233 1.00 40.72 407 GLU A CA 1
ATOM 3197 C C . GLU A 1 407 ? 56.365 -4.961 7.583 1.00 40.72 407 GLU A C 1
ATOM 3199 O O . GLU A 1 407 ? 55.320 -5.562 7.311 1.00 40.72 407 GLU A O 1
ATOM 3204 N N . PRO A 1 408 ? 57.566 -5.526 7.348 1.00 48.19 408 PRO A N 1
ATOM 3205 C CA . PRO A 1 408 ? 57.719 -6.856 6.771 1.00 48.19 408 PRO A CA 1
ATOM 3206 C C . PRO A 1 408 ? 57.735 -7.946 7.854 1.00 48.19 408 PRO A C 1
ATOM 3208 O O . PRO A 1 408 ? 58.759 -8.188 8.494 1.00 48.19 408 PRO A O 1
ATOM 3211 N N . VAL A 1 409 ? 56.628 -8.677 8.014 1.00 44.75 409 VAL A N 1
ATOM 3212 C CA . VAL A 1 409 ? 56.642 -9.936 8.781 1.00 44.75 409 VAL A CA 1
ATOM 3213 C C . VAL A 1 409 ? 57.419 -10.996 7.995 1.00 44.75 409 VAL A C 1
ATOM 3215 O O . VAL A 1 409 ? 57.165 -11.218 6.812 1.00 44.75 409 VAL A O 1
ATOM 3218 N N . SER A 1 410 ? 58.377 -11.636 8.663 1.00 48.50 410 SER A N 1
ATOM 3219 C CA . SER A 1 410 ? 59.151 -12.778 8.167 1.00 48.50 410 SER A CA 1
ATOM 3220 C C . SER A 1 410 ? 59.020 -13.943 9.148 1.00 48.50 410 SER A C 1
ATOM 3222 O O . SER A 1 410 ? 58.917 -13.690 10.347 1.00 48.50 410 SER A O 1
ATOM 3224 N N . GLU A 1 411 ? 59.113 -15.167 8.612 1.00 42.50 411 GLU A N 1
ATOM 3225 C CA . GLU A 1 411 ? 58.847 -16.474 9.263 1.00 42.50 411 GLU A CA 1
ATOM 3226 C C . GLU A 1 411 ? 57.357 -16.825 9.467 1.00 42.50 411 GLU A C 1
ATOM 3228 O O . GLU A 1 411 ? 56.643 -16.137 10.227 1.00 42.50 411 GLU A O 1
#

Secondary structure (DSSP, 8-state):
-PPPHHHHHHHHHHHHHHTSS-HHHHHHHHHHHHHHHHHHHHHTS--SSHHHHHHHHHHHHHHHHHHHHHHHHHHS-TT-HHHHTTS-TT--HHHHHHHHHHHHHHHHHHHHHHHGGGS-GGGHHHHHHHHHHHHHHHHTTT---HHHHHHHHHHHHHHHHHHHHHHHHHHHHHHHHT--GGGGGGS-TT------------TT--PPPGGGGGSHHHHHHHHHHHHHHHHHHTT--GGGHHHHHHHHHHHHHHHHHHHHHHHHHHTTT--HHHHHHHHHHHHHIIIIIHHHHHHHHHHHT-HHHHHHHH---HHHHHHTTTT---HHHHHTTTHHHHTT---------PPPP----------------------------------------------------------

InterPro domains:
  IPR007255 Conserved oligomeric Golgi complex subunit 8 [PF04124] (2-167)
  IPR007255 Conserved oligomeric Golgi complex subunit 8 [PTHR21311] (2-373)
  IPR016159 Cullin repeat-like-containing domain superfamily [SSF74788] (4-154)

Radius of gyration: 36.71 Å; chains: 1; bounding box: 97×88×102 Å

Organism: Daphnia pulex (NCBI:txid6669)

pLDDT: mean 78.34, std 24.95, range [25.2, 98.5]

Sequence (411 aa):
MPAQLPHCLKVVGYLRRMGVFSEEEIRLKFLQARDSWFKSTLDEIPKEDAYQHVLKTVELSRVHLFDIATQYRAIFTDEDPLVLANQDPNTNESAIYYSWIIQKITDFLGALQCDLPKVSPSSLESVFGQCMYFGLSFGRIGSDFRSLLVPLFSQVVYDRFDHSANKSEAQFAEAMASFSLTRTGSFGSSASYSFIQTPPSSADQVQPPYALMKFSPVAELCNGLIAAFNELRMCAPVQLVDPVARKLERTLCNCSQIMADFHRQEKGAFTVNEELEFTKCLQLYRNEFLSYVQKILQLMFSPALISAQTGFSTGEIVKQEVCCLNKSLILTPIDHLLAKEEPLILPELALIPTSSPSLTADQPVEEPEATTELIQSSNSDRLMDNGTLDEEILPATDAVEDEINLEPVSE